Protein AF-0000000080333272 (afdb_homodimer)

Structure (mmCIF, N/CA/C/O backbone):
data_AF-0000000080333272-model_v1
#
loop_
_entity.id
_entity.type
_entity.pdbx_description
1 polymer 'SDR family NAD(P)-dependent oxidoreductase'
#
loop_
_atom_site.group_PDB
_atom_site.id
_atom_site.type_symbol
_atom_site.label_atom_id
_atom_site.label_alt_id
_atom_site.label_comp_id
_atom_site.label_asym_id
_atom_site.label_entity_id
_atom_site.label_seq_id
_atom_site.pdbx_PDB_ins_code
_atom_site.Cartn_x
_atom_site.Cartn_y
_atom_site.Cartn_z
_atom_site.occupancy
_atom_site.B_iso_or_equiv
_atom_site.auth_seq_id
_atom_site.auth_comp_id
_atom_site.auth_asym_id
_atom_site.auth_atom_id
_atom_site.pdbx_PDB_model_num
ATOM 1 N N . MET A 1 1 ? -8.844 29.688 26.766 1 36.62 1 MET A N 1
ATOM 2 C CA . MET A 1 1 ? -7.734 30.438 26.188 1 36.62 1 MET A CA 1
ATOM 3 C C . MET A 1 1 ? -6.508 29.547 26 1 36.62 1 MET A C 1
ATOM 5 O O . MET A 1 1 ? -6.051 28.906 26.953 1 36.62 1 MET A O 1
ATOM 9 N N . GLY A 1 2 ? -6.379 28.781 24.859 1 47.22 2 GLY A N 1
ATOM 10 C CA . GLY A 1 2 ? -5.324 27.781 24.734 1 47.22 2 GLY A CA 1
ATOM 11 C C . GLY A 1 2 ? -4.012 28.219 25.344 1 47.22 2 GLY A C 1
ATOM 12 O O . GLY A 1 2 ? -3.748 29.422 25.484 1 47.22 2 GLY A O 1
ATOM 13 N N . ASN A 1 3 ? -3.523 27.562 26.266 1 51.12 3 ASN A N 1
ATOM 14 C CA . ASN A 1 3 ? -2.32 27.953 26.984 1 51.12 3 ASN A CA 1
ATOM 15 C C . ASN A 1 3 ? -1.179 28.297 26.031 1 51.12 3 ASN A C 1
ATOM 17 O O . ASN A 1 3 ? -0.733 27.453 25.266 1 51.12 3 ASN A O 1
ATOM 21 N N . GLY A 1 4 ? -1.154 29.688 25.391 1 58.94 4 GLY A N 1
ATOM 22 C CA . GLY A 1 4 ? -0.25 30.406 24.516 1 58.94 4 GLY A CA 1
ATOM 23 C C . GLY A 1 4 ? 1.192 29.953 24.641 1 58.94 4 GLY A C 1
ATOM 24 O O . GLY A 1 4 ? 2.043 30.344 23.828 1 58.94 4 GLY A O 1
ATOM 25 N N . ASN A 1 5 ? 1.488 29.047 25.594 1 72.44 5 ASN A N 1
ATOM 26 C CA . ASN A 1 5 ? 2.92 28.844 25.781 1 72.44 5 ASN A CA 1
ATOM 27 C C . ASN A 1 5 ? 3.328 27.406 25.453 1 72.44 5 ASN A C 1
ATOM 29 O O . ASN A 1 5 ? 4.418 26.969 25.828 1 72.44 5 ASN A O 1
ATOM 33 N N . GLY A 1 6 ? 2.457 26.688 24.719 1 89.44 6 GLY A N 1
ATOM 34 C CA . GLY A 1 6 ? 2.783 25.297 24.438 1 89.44 6 GLY A CA 1
ATOM 35 C C . GLY A 1 6 ? 3.516 25.094 23.125 1 89.44 6 GLY A C 1
ATOM 36 O O . GLY A 1 6 ? 3.879 26.078 22.469 1 89.44 6 GLY A O 1
ATOM 37 N N . PRO A 1 7 ? 3.863 23.891 22.828 1 93.25 7 PRO A N 1
ATOM 38 C CA . PRO A 1 7 ? 4.668 23.578 21.641 1 93.25 7 PRO A CA 1
ATOM 39 C C . PRO A 1 7 ? 4.012 24.047 20.344 1 93.25 7 PRO A C 1
ATOM 41 O O . PRO A 1 7 ? 4.695 24.219 19.328 1 93.25 7 PRO A O 1
ATOM 44 N N . LEU A 1 8 ? 2.738 24.344 20.375 1 97 8 LEU A N 1
ATOM 45 C CA . LEU A 1 8 ? 2.018 24.703 19.156 1 97 8 LEU A CA 1
ATOM 46 C C . LEU A 1 8 ? 1.836 26.203 19.062 1 97 8 LEU A C 1
ATOM 48 O O . LEU A 1 8 ? 1.394 26.719 18.031 1 97 8 LEU A O 1
ATOM 52 N N . SER A 1 9 ? 2.164 26.906 20.156 1 95.62 9 SER A N 1
ATOM 53 C CA . SER A 1 9 ? 2 28.359 20.141 1 95.62 9 SER A CA 1
ATOM 54 C C . SER A 1 9 ? 2.814 28.984 19.016 1 95.62 9 SER A C 1
ATOM 56 O O . SER A 1 9 ? 4.031 28.797 18.938 1 95.62 9 SER A O 1
ATOM 58 N N . GLY A 1 10 ? 2.129 29.609 18.094 1 96.19 10 GLY A N 1
ATOM 59 C CA . GLY A 1 10 ? 2.785 30.312 17.016 1 96.19 10 GLY A CA 1
ATOM 60 C C . GLY A 1 10 ? 3.156 29.406 15.852 1 96.19 10 GLY A C 1
ATOM 61 O O . GLY A 1 10 ? 3.662 29.875 14.828 1 96.19 10 GLY A O 1
ATOM 62 N N . ALA A 1 11 ? 2.941 28.109 16 1 97.75 11 ALA A N 1
ATOM 63 C CA . ALA A 1 11 ? 3.215 27.188 14.898 1 97.75 11 ALA A CA 1
ATOM 64 C C . ALA A 1 11 ? 2.283 27.453 13.719 1 97.75 11 ALA A C 1
ATOM 66 O O . ALA A 1 11 ? 1.117 27.812 13.914 1 97.75 11 ALA A O 1
ATOM 67 N N . VAL A 1 12 ? 2.785 27.281 12.5 1 98.62 12 VAL A N 1
ATOM 68 C CA . VAL A 1 12 ? 1.981 27.422 11.289 1 98.62 12 VAL A CA 1
ATOM 69 C C . VAL A 1 12 ? 1.683 26.031 10.711 1 98.62 12 VAL A C 1
ATOM 71 O O . VAL A 1 12 ? 2.582 25.359 10.211 1 98.62 12 VAL A O 1
ATOM 74 N N . ILE A 1 13 ? 0.398 25.625 10.75 1 98.81 13 ILE A N 1
ATOM 75 C CA . ILE A 1 13 ? 0.028 24.25 10.438 1 98.81 13 ILE A CA 1
ATOM 76 C C . ILE A 1 13 ? -1.022 24.234 9.328 1 98.81 13 ILE A C 1
ATOM 78 O O . ILE A 1 13 ? -2.062 24.891 9.445 1 98.81 13 ILE A O 1
ATOM 82 N N . ALA A 1 14 ? -0.708 23.562 8.242 1 98.88 14 ALA A N 1
ATOM 83 C CA . ALA A 1 14 ? -1.674 23.297 7.176 1 98.88 14 ALA A CA 1
ATOM 84 C C . ALA A 1 14 ? -2.527 22.062 7.5 1 98.88 14 ALA A C 1
ATOM 86 O O . ALA A 1 14 ? -2.039 21.094 8.086 1 98.88 14 ALA A O 1
ATOM 87 N N . VAL A 1 15 ? -3.812 22.078 7.125 1 98.88 15 VAL A N 1
ATOM 88 C CA . VAL A 1 15 ? -4.727 20.953 7.32 1 98.88 15 VAL A CA 1
ATOM 89 C C . VAL A 1 15 ? -5.434 20.625 6.008 1 98.88 15 VAL A C 1
ATOM 91 O O . VAL A 1 15 ? -6.254 21.422 5.523 1 98.88 15 VAL A O 1
ATOM 94 N N . ALA A 1 16 ? -5.082 19.547 5.406 1 98.56 16 ALA A N 1
ATOM 95 C CA . ALA A 1 16 ? -5.793 19.047 4.234 1 98.56 16 ALA A CA 1
ATOM 96 C C . ALA A 1 16 ? -7.023 18.234 4.648 1 98.56 16 ALA A C 1
ATOM 98 O O . ALA A 1 16 ? -6.934 17.344 5.488 1 98.56 16 ALA A O 1
ATOM 99 N N . GLY A 1 17 ? -8.164 18.469 3.99 1 97.12 17 GLY A N 1
ATOM 100 C CA . GLY A 1 17 ? -9.422 17.875 4.422 1 97.12 17 GLY A CA 1
ATOM 101 C C . GLY A 1 17 ? -10.055 18.609 5.59 1 97.12 17 GLY A C 1
ATOM 102 O O . GLY A 1 17 ? -10.641 17.984 6.48 1 97.12 17 GLY A O 1
ATOM 103 N N . ALA A 1 18 ? -9.969 19.875 5.633 1 97.75 18 ALA A N 1
ATOM 104 C CA . ALA A 1 18 ? -10.312 20.703 6.793 1 97.75 18 ALA A CA 1
ATOM 105 C C . ALA A 1 18 ? -11.828 20.859 6.922 1 97.75 18 ALA A C 1
ATOM 107 O O . ALA A 1 18 ? -12.328 21.234 7.984 1 97.75 18 ALA A O 1
ATOM 108 N N . GLY A 1 19 ? -12.539 20.594 5.887 1 95.31 19 GLY A N 1
ATOM 109 C CA . GLY A 1 19 ? -13.969 20.859 5.891 1 95.31 19 GLY A CA 1
ATOM 110 C C . GLY A 1 19 ? -14.789 19.719 6.461 1 95.31 19 GLY A C 1
ATOM 111 O O . GLY A 1 19 ? -15.977 19.875 6.742 1 95.31 19 GLY A O 1
ATOM 112 N N . GLY A 1 20 ? -14.195 18.516 6.578 1 92.44 20 GLY A N 1
ATOM 113 C CA . GLY A 1 20 ? -14.898 17.375 7.145 1 92.44 20 GLY A CA 1
ATOM 114 C C . GLY A 1 20 ? -15.008 17.438 8.656 1 92.44 20 GLY A C 1
ATOM 115 O O . GLY A 1 20 ? -14.461 18.344 9.289 1 92.44 20 GLY A O 1
ATOM 116 N N . PRO A 1 21 ? -15.727 16.484 9.219 1 91.12 21 PRO A N 1
ATOM 117 C CA . PRO A 1 21 ? -15.914 16.469 10.672 1 91.12 21 PRO A CA 1
ATOM 118 C C . PRO A 1 21 ? -14.586 16.422 11.43 1 91.12 21 PRO A C 1
ATOM 120 O O . PRO A 1 21 ? -14.406 17.141 12.414 1 91.12 21 PRO A O 1
ATOM 123 N N . ALA A 1 22 ? -13.695 15.562 11 1 94.75 22 ALA A N 1
ATOM 124 C CA . ALA A 1 22 ? -12.383 15.5 11.633 1 94.75 22 ALA A CA 1
ATOM 125 C C . ALA A 1 22 ? -11.602 16.797 11.414 1 94.75 22 ALA A C 1
ATOM 127 O O . ALA A 1 22 ? -10.859 17.234 12.297 1 94.75 22 ALA A O 1
ATOM 128 N N . GLY A 1 23 ? -11.797 17.344 10.25 1 97.19 23 GLY A N 1
ATOM 129 C CA . GLY A 1 23 ? -11.148 18.594 9.93 1 97.19 23 GLY A CA 1
ATOM 130 C C . GLY A 1 23 ? -11.578 19.734 10.828 1 97.19 23 GLY A C 1
ATOM 131 O O . GLY A 1 23 ? -10.742 20.469 11.359 1 97.19 23 GLY A O 1
ATOM 132 N N . ARG A 1 24 ? -12.859 19.844 11.023 1 95.75 24 ARG A N 1
ATOM 133 C CA . ARG A 1 24 ? -13.406 20.891 11.875 1 95.75 24 ARG A CA 1
ATOM 134 C C . ARG A 1 24 ? -12.859 20.781 13.297 1 95.75 24 ARG A C 1
ATOM 136 O O . ARG A 1 24 ? -12.422 21.781 13.875 1 95.75 24 ARG A O 1
ATOM 143 N N . ALA A 1 25 ? -12.891 19.578 13.844 1 96.62 25 ALA A N 1
ATOM 144 C CA . ALA A 1 25 ? -12.375 19.344 15.195 1 96.62 25 ALA A CA 1
ATOM 145 C C . ALA A 1 25 ? -10.891 19.672 15.281 1 96.62 25 ALA A C 1
ATOM 147 O O . ALA A 1 25 ? -10.43 20.219 16.281 1 96.62 25 ALA A O 1
ATOM 148 N N . THR A 1 26 ? -10.164 19.375 14.234 1 98.12 26 THR A N 1
ATOM 149 C CA . THR A 1 26 ? -8.719 19.594 14.203 1 98.12 26 THR A CA 1
ATOM 150 C C . THR A 1 26 ? -8.414 21.094 14.141 1 98.12 26 THR A C 1
ATOM 152 O O . THR A 1 26 ? -7.562 21.594 14.875 1 98.12 26 THR A O 1
ATOM 155 N N . LEU A 1 27 ? -9.117 21.828 13.266 1 98.31 27 LEU A N 1
ATOM 156 C CA . LEU A 1 27 ? -8.93 23.281 13.195 1 98.31 27 LEU A CA 1
ATOM 157 C C . LEU A 1 27 ? -9.141 23.922 14.562 1 98.31 27 LEU A C 1
ATOM 159 O O . LEU A 1 27 ? -8.32 24.734 15 1 98.31 27 LEU A O 1
ATOM 163 N N . GLU A 1 28 ? -10.227 23.547 15.203 1 97.06 28 GLU A N 1
ATOM 164 C CA . GLU A 1 28 ? -10.562 24.125 16.5 1 97.06 28 GLU A CA 1
ATOM 165 C C . GLU A 1 28 ? -9.492 23.828 17.547 1 97.06 28 GLU A C 1
ATOM 167 O O . GLU A 1 28 ? -9.062 24.719 18.281 1 97.06 28 GLU A O 1
ATOM 172 N N . ARG A 1 29 ? -9.031 22.578 17.562 1 97.06 29 ARG A N 1
ATOM 173 C CA . ARG A 1 29 ? -8.078 22.156 18.578 1 97.06 29 ARG A CA 1
ATOM 174 C C . ARG A 1 29 ? -6.727 22.828 18.391 1 97.06 29 ARG A C 1
ATOM 176 O O . ARG A 1 29 ? -6.082 23.234 19.359 1 97.06 29 ARG A O 1
ATOM 183 N N . LEU A 1 30 ? -6.27 22.953 17.156 1 97.88 30 LEU A N 1
ATOM 184 C CA . LEU A 1 30 ? -4.992 23.594 16.859 1 97.88 30 LEU A CA 1
ATOM 185 C C . LEU A 1 30 ? -5.059 25.094 17.125 1 97.88 30 LEU A C 1
ATOM 187 O O . LEU A 1 30 ? -4.109 25.672 17.656 1 97.88 30 LEU A O 1
ATOM 191 N N . ALA A 1 31 ? -6.188 25.703 16.812 1 97.06 31 ALA A N 1
ATOM 192 C CA . ALA A 1 31 ? -6.395 27.109 17.109 1 97.06 31 ALA A CA 1
ATOM 193 C C . ALA A 1 31 ? -6.359 27.359 18.609 1 97.06 31 ALA A C 1
ATOM 195 O O . ALA A 1 31 ? -5.727 28.312 19.078 1 97.06 31 ALA A O 1
ATOM 196 N N . ASP A 1 32 ? -7.008 26.5 19.281 1 95.5 32 ASP A N 1
ATOM 197 C CA . ASP A 1 32 ? -7.043 26.578 20.734 1 95.5 32 ASP A CA 1
ATOM 198 C C . ASP A 1 32 ? -5.637 26.531 21.328 1 95.5 32 ASP A C 1
ATOM 200 O O . ASP A 1 32 ? -5.363 27.141 22.359 1 95.5 32 ASP A O 1
ATOM 204 N N . ALA A 1 33 ? -4.777 25.812 20.672 1 96.06 33 ALA A N 1
ATOM 205 C CA . ALA A 1 33 ? -3.406 25.641 21.156 1 96.06 33 ALA A CA 1
ATOM 206 C C . ALA A 1 33 ? -2.525 26.812 20.734 1 96.06 33 ALA A C 1
ATOM 208 O O . ALA A 1 33 ? -1.338 26.859 21.062 1 96.06 33 ALA A O 1
ATOM 209 N N . GLY A 1 34 ? -3.059 27.734 19.969 1 95.81 34 GLY A N 1
ATOM 210 C CA . GLY A 1 34 ? -2.344 28.953 19.641 1 95.81 34 GLY A CA 1
ATOM 211 C C . GLY A 1 34 ? -1.651 28.906 18.297 1 95.81 34 GLY A C 1
ATOM 212 O O . GLY A 1 34 ? -0.838 29.766 17.969 1 95.81 34 GLY A O 1
ATOM 213 N N . ALA A 1 35 ? -1.941 27.922 17.516 1 97.62 35 ALA A N 1
ATOM 214 C CA . ALA A 1 35 ? -1.332 27.781 16.203 1 97.62 35 ALA A CA 1
ATOM 215 C C . ALA A 1 35 ? -2.016 28.688 15.18 1 97.62 35 ALA A C 1
ATOM 217 O O . ALA A 1 35 ? -3.17 29.078 15.359 1 97.62 35 ALA A O 1
ATOM 218 N N . VAL A 1 36 ? -1.25 29.078 14.188 1 98.06 36 VAL A N 1
ATOM 219 C CA . VAL A 1 36 ? -1.811 29.578 12.938 1 98.06 36 VAL A CA 1
ATOM 220 C C . VAL A 1 36 ? -2.203 28.422 12.039 1 98.06 36 VAL A C 1
ATOM 222 O O . VAL A 1 36 ? -1.367 27.578 11.703 1 98.06 36 VAL A O 1
ATOM 225 N N . VAL A 1 37 ? -3.488 28.359 11.625 1 98.69 37 VAL A N 1
ATOM 226 C CA . VAL A 1 37 ? -3.977 27.172 10.938 1 98.69 37 VAL A CA 1
ATOM 227 C C . VAL A 1 37 ? -4.477 27.562 9.547 1 98.69 37 VAL A C 1
ATOM 229 O O . VAL A 1 37 ? -5.277 28.484 9.398 1 98.69 37 V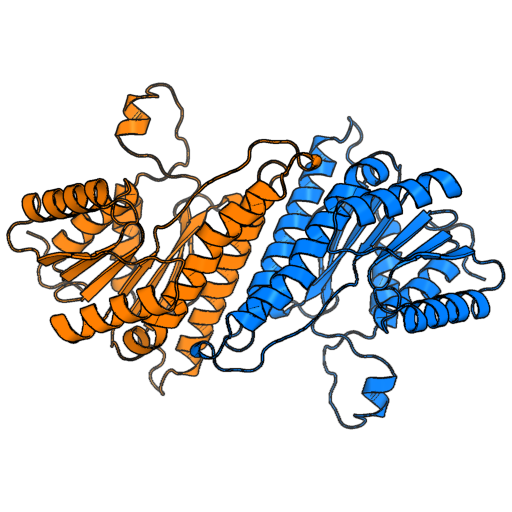AL A O 1
ATOM 232 N N . VAL A 1 38 ? -3.969 26.906 8.508 1 98.75 38 VAL A N 1
ATOM 233 C CA . VAL A 1 38 ? -4.41 27.109 7.133 1 98.75 38 VAL A CA 1
ATOM 234 C C . VAL A 1 38 ? -5.047 25.812 6.598 1 98.75 38 VAL A C 1
ATOM 236 O O . VAL A 1 38 ? -4.344 24.859 6.262 1 98.75 38 VAL A O 1
ATOM 239 N N . GLY A 1 39 ? -6.379 25.812 6.465 1 98.62 39 GLY A N 1
ATOM 240 C CA . GLY A 1 39 ? -7.109 24.641 6.023 1 98.62 39 GLY A CA 1
ATOM 241 C C . GLY A 1 39 ? -7.402 24.641 4.535 1 98.62 39 GLY A C 1
ATOM 242 O O . GLY A 1 39 ? -7.605 25.703 3.939 1 98.62 39 GLY A O 1
ATOM 243 N N . SER A 1 40 ? -7.441 23.453 3.959 1 98.31 40 SER A N 1
ATOM 244 C CA . SER A 1 40 ? -7.891 23.281 2.582 1 98.31 40 SER A CA 1
ATOM 245 C C . SER A 1 40 ? -8.906 22.141 2.473 1 98.31 40 SER A C 1
ATOM 247 O O . SER A 1 40 ? -8.828 21.156 3.211 1 98.31 40 SER A O 1
ATOM 249 N N . ASP A 1 41 ? -9.844 22.297 1.562 1 96.56 41 ASP A N 1
ATOM 250 C CA . ASP A 1 41 ? -10.859 21.297 1.243 1 96.56 41 ASP A CA 1
ATOM 251 C C . ASP A 1 41 ? -11.406 21.5 -0.169 1 96.56 41 ASP A C 1
ATOM 253 O O . ASP A 1 41 ? -11.43 22.625 -0.674 1 96.56 41 ASP A O 1
ATOM 257 N N . ASN A 1 42 ? -11.836 20.422 -0.715 1 93.69 42 ASN A N 1
ATOM 258 C CA . ASN A 1 42 ? -12.375 20.516 -2.068 1 93.69 42 ASN A CA 1
ATOM 259 C C . ASN A 1 42 ? -13.789 21.109 -2.074 1 93.69 42 ASN A C 1
ATOM 261 O O . ASN A 1 42 ? -14.289 21.516 -3.121 1 93.69 42 ASN A O 1
ATOM 265 N N . ASN A 1 43 ? -14.461 21.156 -0.96 1 94.69 43 ASN A N 1
ATOM 266 C CA . ASN A 1 43 ? -15.758 21.797 -0.793 1 94.69 43 ASN A CA 1
ATOM 267 C C . ASN A 1 43 ? -15.625 23.156 -0.121 1 94.69 43 ASN A C 1
ATOM 269 O O . ASN A 1 43 ? -15.477 23.25 1.1 1 94.69 43 ASN A O 1
ATOM 273 N N . PRO A 1 44 ? -15.766 24.156 -0.93 1 95.38 44 PRO A N 1
ATOM 274 C CA . PRO A 1 44 ? -15.508 25.5 -0.379 1 95.38 44 PRO A CA 1
ATOM 275 C C . PRO A 1 44 ? -16.5 25.891 0.712 1 95.38 44 PRO A C 1
ATOM 277 O O . PRO A 1 44 ? -16.141 26.594 1.656 1 95.38 44 PRO A O 1
ATOM 280 N N . GLU A 1 45 ? -17.719 25.469 0.585 1 96.69 45 GLU A N 1
ATOM 281 C CA . GLU A 1 45 ? -18.719 25.797 1.586 1 96.69 45 GLU A CA 1
ATOM 282 C C . GLU A 1 45 ? -18.406 25.141 2.926 1 96.69 45 GLU A C 1
ATOM 284 O O . GLU A 1 45 ? -18.469 25.797 3.973 1 96.69 45 GLU A O 1
ATOM 289 N N . ARG A 1 46 ? -18.062 23.891 2.92 1 95.75 46 ARG A N 1
ATOM 290 C CA . ARG A 1 46 ? -17.703 23.172 4.141 1 95.75 46 ARG A CA 1
ATOM 291 C C . ARG A 1 46 ? -16.438 23.75 4.77 1 95.75 46 ARG A C 1
ATOM 293 O O . ARG A 1 46 ? -16.344 23.828 5.996 1 95.75 46 ARG A O 1
ATOM 300 N N . LEU A 1 47 ? -15.539 24.141 3.916 1 97.44 47 LEU A N 1
ATOM 301 C CA . LEU A 1 47 ? -14.305 24.75 4.41 1 97.44 47 LEU A CA 1
ATOM 302 C C . LEU A 1 47 ? -14.586 26.062 5.125 1 97.44 47 LEU A C 1
ATOM 304 O O . LEU A 1 47 ? -14.094 26.281 6.234 1 97.44 47 LEU A O 1
ATOM 308 N N . ALA A 1 48 ? -15.383 26.891 4.527 1 97.5 48 ALA A N 1
ATOM 309 C CA . ALA A 1 48 ? -15.719 28.188 5.117 1 97.5 48 ALA A CA 1
ATOM 310 C C . ALA A 1 48 ? -16.406 28 6.469 1 97.5 48 ALA A C 1
ATOM 312 O O . ALA A 1 48 ? -16.094 28.719 7.43 1 97.5 48 ALA A O 1
ATOM 313 N N . GLU A 1 49 ? -17.297 27.062 6.484 1 96.81 49 GLU A N 1
ATOM 314 C CA . GLU A 1 49 ? -18 26.781 7.727 1 96.81 49 GLU A CA 1
ATOM 315 C C . GLU A 1 49 ? -17.047 26.328 8.82 1 96.81 49 GLU A C 1
ATOM 317 O O . GLU A 1 49 ? -17.156 26.766 9.969 1 96.81 49 GLU A O 1
ATOM 322 N N . ALA A 1 50 ? -16.141 25.438 8.484 1 96.88 50 ALA A N 1
ATOM 323 C CA . ALA A 1 50 ? -15.164 24.938 9.445 1 96.88 50 ALA A CA 1
ATOM 324 C C . ALA A 1 50 ? -14.266 26.047 9.969 1 96.88 50 ALA A C 1
ATOM 326 O O . ALA A 1 50 ? -14.016 26.141 11.172 1 96.88 50 ALA A O 1
ATOM 327 N N . VAL A 1 51 ? -13.797 26.906 9.117 1 97.69 51 VAL A N 1
ATOM 328 C CA . VAL A 1 51 ? -12.93 28.016 9.461 1 97.69 51 VAL A CA 1
ATOM 329 C C . VAL A 1 51 ? -13.664 28.984 10.383 1 97.69 51 VAL A C 1
ATOM 331 O O . VAL A 1 51 ? -13.141 29.391 11.422 1 97.69 51 VAL A O 1
ATOM 334 N N . ASP A 1 52 ? -14.859 29.297 10.039 1 96.75 52 ASP A N 1
ATOM 335 C CA . ASP A 1 52 ? -15.664 30.219 10.828 1 96.75 52 ASP A CA 1
ATOM 336 C C . ASP A 1 52 ? -15.922 29.672 12.234 1 96.75 52 ASP A C 1
ATOM 338 O O . ASP A 1 52 ? -15.828 30.406 13.219 1 96.75 52 ASP A O 1
ATOM 342 N N . ALA A 1 53 ? -16.25 28.422 12.242 1 95.5 53 ALA A N 1
ATOM 343 C CA . ALA A 1 53 ? -16.5 27.781 13.531 1 95.5 53 ALA A CA 1
ATOM 344 C C . ALA A 1 53 ? -15.273 27.844 14.43 1 95.5 53 ALA A C 1
ATOM 346 O O . ALA A 1 53 ? -15.383 28.125 15.625 1 95.5 53 ALA A O 1
ATOM 347 N N . ALA A 1 54 ? -14.141 27.578 13.898 1 96.25 54 ALA A N 1
ATOM 348 C CA . ALA A 1 54 ? -12.898 27.609 14.672 1 96.25 54 ALA A CA 1
ATOM 349 C C . ALA A 1 54 ? -12.586 29.016 15.164 1 96.25 54 ALA A C 1
ATOM 351 O O . ALA A 1 54 ? -12.18 29.203 16.312 1 96.25 54 ALA A O 1
ATOM 352 N N . ARG A 1 55 ? -12.789 30 14.336 1 95.38 55 ARG A N 1
ATOM 353 C CA . ARG A 1 55 ? -12.555 31.391 14.711 1 95.38 55 ARG A CA 1
ATOM 354 C C . ARG A 1 55 ? -13.508 31.844 15.812 1 95.38 55 ARG A C 1
ATOM 356 O O . ARG A 1 55 ? -13.109 32.562 16.719 1 95.38 55 ARG A O 1
ATOM 363 N N . TYR A 1 56 ? -14.695 31.406 15.656 1 93.44 56 TYR A N 1
ATOM 364 C CA . TYR A 1 56 ? -15.703 31.781 16.641 1 93.44 56 TYR A CA 1
ATOM 365 C C . TYR A 1 56 ? -15.367 31.172 18.016 1 93.44 56 TYR A C 1
ATOM 367 O O . TYR A 1 56 ? -15.477 31.844 19.031 1 93.44 56 TYR A O 1
ATOM 375 N N . ALA A 1 57 ? -14.977 29.969 17.984 1 91.62 57 ALA A N 1
ATOM 376 C CA . ALA A 1 57 ? -14.672 29.25 19.219 1 91.62 57 ALA A CA 1
ATOM 377 C C . ALA A 1 57 ? -13.438 29.828 19.906 1 91.62 57 ALA A C 1
ATOM 379 O O . ALA A 1 57 ? -13.312 29.766 21.141 1 91.62 57 ALA A O 1
ATOM 380 N N . HIS A 1 58 ? -12.547 30.312 19.125 1 88.12 58 HIS A N 1
ATOM 381 C CA . HIS A 1 58 ? -11.289 30.828 19.672 1 88.12 58 HIS A CA 1
ATOM 382 C C . HIS A 1 58 ? -10.992 32.219 19.125 1 88.12 58 HIS A C 1
ATOM 384 O O . HIS A 1 58 ? -10.312 32.375 18.109 1 88.12 58 HIS A O 1
ATOM 390 N N . GLY A 1 59 ? -11.445 33.156 19.922 1 81.81 59 GLY A N 1
ATOM 391 C CA . GLY A 1 59 ? -11.227 34.562 19.547 1 81.81 59 GLY A CA 1
ATOM 392 C C . GLY A 1 59 ? -9.766 34.906 19.406 1 81.81 59 GLY A C 1
ATOM 393 O O . GLY A 1 59 ? -8.938 34.5 20.203 1 81.81 59 GLY A O 1
ATOM 394 N N . GLY A 1 60 ? -9.344 35.469 18.266 1 87.5 60 GLY A N 1
ATOM 395 C CA . GLY A 1 60 ? -7.973 35.906 18.062 1 87.5 60 GLY A CA 1
ATOM 396 C C . GLY A 1 60 ? -7.133 34.875 17.312 1 87.5 60 GLY A C 1
ATOM 397 O O . GLY A 1 60 ? -6.004 35.188 16.906 1 87.5 60 GLY A O 1
ATOM 398 N N . ALA A 1 61 ? -7.711 33.688 17.219 1 88.94 61 ALA A N 1
ATOM 399 C CA . ALA A 1 61 ? -6.98 32.656 16.5 1 88.94 61 ALA A CA 1
ATOM 400 C C . ALA A 1 61 ? -6.867 33 15.016 1 88.94 61 ALA A C 1
ATOM 402 O O . ALA A 1 61 ? -7.762 33.625 14.445 1 88.94 61 ALA A O 1
ATOM 403 N N . THR A 1 62 ? -5.75 32.75 14.453 1 96.19 62 THR A N 1
ATOM 404 C CA . THR A 1 62 ? -5.582 32.875 13.016 1 96.19 62 THR A CA 1
ATOM 405 C C . THR A 1 62 ? -5.879 31.562 12.305 1 96.19 62 THR A C 1
ATOM 407 O O . THR A 1 62 ? -5.062 30.641 12.328 1 96.19 62 THR A O 1
ATOM 410 N N . VAL A 1 63 ? -7.066 31.469 11.75 1 98 63 VAL A N 1
ATOM 411 C CA . VAL A 1 63 ? -7.512 30.328 10.969 1 98 63 VAL A CA 1
ATOM 412 C C . VAL A 1 63 ? -7.977 30.781 9.586 1 98 63 VAL A C 1
ATOM 414 O O . VAL A 1 63 ? -8.875 31.625 9.477 1 98 63 VAL A O 1
ATOM 417 N N . VAL A 1 64 ? -7.367 30.234 8.547 1 97.81 64 VAL A N 1
ATOM 418 C CA . VAL A 1 64 ? -7.664 30.656 7.18 1 97.81 64 VAL A CA 1
ATOM 419 C C . VAL A 1 64 ? -7.965 29.438 6.312 1 97.81 64 VAL A C 1
ATOM 421 O O . VAL A 1 64 ? -7.465 28.344 6.574 1 97.81 64 VAL A O 1
ATOM 424 N N . GLY A 1 65 ? -8.891 29.641 5.355 1 98 65 GLY A N 1
ATOM 425 C CA . GLY A 1 65 ? -9.156 28.625 4.344 1 98 65 GLY A CA 1
ATOM 426 C C . GLY A 1 65 ? -8.555 28.969 2.992 1 98 65 GLY A C 1
ATOM 427 O O . GLY A 1 65 ? -8.617 30.125 2.549 1 98 65 GLY A O 1
ATOM 428 N N . GLU A 1 66 ? -7.938 28.047 2.387 1 97.19 66 GLU A N 1
ATOM 429 C CA . GLU A 1 66 ? -7.379 28.219 1.049 1 97.19 66 GLU A CA 1
ATOM 430 C C . GLU A 1 66 ? -7.727 27.031 0.151 1 97.19 66 GLU A C 1
ATOM 432 O O . GLU A 1 66 ? -7.703 25.875 0.595 1 97.19 66 GLU A O 1
ATOM 437 N N . LYS A 1 67 ? -8.078 27.359 -1.048 1 93.94 67 LYS A N 1
ATOM 438 C CA . LYS A 1 67 ? -8.367 26.297 -2.01 1 93.94 67 LYS A CA 1
ATOM 439 C C . LYS A 1 67 ? -7.082 25.672 -2.543 1 93.94 67 LYS A C 1
ATOM 441 O O . LYS A 1 67 ? -6.133 26.375 -2.879 1 93.94 67 LYS A O 1
ATOM 446 N N . ALA A 1 68 ? -7.012 24.406 -2.553 1 96.38 68 ALA A N 1
ATOM 447 C CA . ALA A 1 68 ? -5.949 23.625 -3.188 1 96.38 68 ALA A CA 1
ATOM 448 C C . ALA A 1 68 ? -6.488 22.328 -3.762 1 96.38 68 ALA A C 1
ATOM 450 O O . ALA A 1 68 ? -7.172 21.562 -3.066 1 96.38 68 ALA A O 1
ATOM 451 N N . ASP A 1 69 ? -6.297 22.109 -5.008 1 97.5 69 ASP A N 1
ATOM 452 C CA . ASP A 1 69 ? -6.586 20.812 -5.59 1 97.5 69 ASP A CA 1
ATOM 453 C C . ASP A 1 69 ? -5.484 19.797 -5.262 1 97.5 69 ASP A C 1
ATOM 455 O O . ASP A 1 69 ? -4.418 19.812 -5.883 1 97.5 69 ASP A O 1
ATOM 459 N N . LEU A 1 70 ? -5.781 18.922 -4.391 1 97.56 70 LEU A N 1
ATOM 460 C CA . LEU A 1 70 ? -4.758 18.016 -3.881 1 97.56 70 LEU A CA 1
ATOM 461 C C . LEU A 1 70 ? -4.379 16.969 -4.934 1 97.56 70 LEU A C 1
ATOM 463 O O . LEU A 1 70 ? -3.381 16.266 -4.785 1 97.56 70 LEU A O 1
ATOM 467 N N . LEU A 1 71 ? -5.156 16.875 -6.012 1 96.38 71 LEU A N 1
ATOM 468 C CA . LEU A 1 71 ? -4.844 15.93 -7.074 1 96.38 71 LEU A CA 1
ATOM 469 C C . LEU A 1 71 ? -3.949 16.562 -8.133 1 96.38 71 LEU A C 1
ATOM 471 O O . LEU A 1 71 ? -3.545 15.914 -9.086 1 96.38 71 LEU A O 1
ATOM 475 N N . ASP A 1 72 ? -3.635 17.797 -7.922 1 96.94 72 ASP A N 1
ATOM 476 C CA . ASP A 1 72 ? -2.693 18.531 -8.75 1 96.94 72 ASP A CA 1
ATOM 477 C C . ASP A 1 72 ? -1.477 18.984 -7.945 1 96.94 72 ASP A C 1
ATOM 479 O O . ASP A 1 72 ? -1.573 19.875 -7.109 1 96.94 72 ASP A O 1
ATOM 483 N N . LEU A 1 73 ? -0.313 18.391 -8.25 1 96.56 73 LEU A N 1
ATOM 484 C CA . LEU A 1 73 ? 0.895 18.641 -7.473 1 96.56 73 LEU A CA 1
ATOM 485 C C . LEU A 1 73 ? 1.254 20.125 -7.469 1 96.56 73 LEU A C 1
ATOM 487 O O . LEU A 1 73 ? 1.653 20.656 -6.438 1 96.56 73 LEU A O 1
ATOM 491 N N . GLN A 1 74 ? 1.123 20.766 -8.586 1 97.38 74 GLN A N 1
ATOM 492 C CA . GLN A 1 74 ? 1.456 22.188 -8.648 1 97.38 74 GLN A CA 1
ATOM 493 C C . GLN A 1 74 ? 0.523 23.016 -7.77 1 97.38 74 GLN A C 1
ATOM 495 O O . GLN A 1 74 ? 0.96 23.953 -7.109 1 97.38 74 GLN A O 1
ATOM 500 N N . SER A 1 75 ? -0.734 22.672 -7.789 1 98.38 75 SER A N 1
ATOM 501 C CA . SER A 1 75 ? -1.687 23.359 -6.918 1 98.38 75 SER A CA 1
ATOM 502 C C . SER A 1 75 ? -1.285 23.219 -5.453 1 98.38 75 SER A C 1
ATOM 504 O O . SER A 1 75 ? -1.371 24.188 -4.691 1 98.38 75 SER A O 1
ATOM 506 N N . VAL A 1 76 ? -0.804 22.109 -5.027 1 98.38 76 VAL A N 1
ATOM 507 C CA . VAL A 1 76 ? -0.407 21.875 -3.645 1 98.38 76 VAL A CA 1
ATOM 508 C C . VAL A 1 76 ? 0.891 22.609 -3.344 1 98.38 76 VAL A C 1
ATOM 510 O O . VAL A 1 76 ? 1.05 23.188 -2.26 1 98.38 76 VAL A O 1
ATOM 513 N N . ARG A 1 77 ? 1.788 22.609 -4.32 1 98 77 ARG A N 1
ATOM 514 C CA . ARG A 1 77 ? 3.014 23.375 -4.16 1 98 77 ARG A CA 1
ATOM 515 C C . ARG A 1 77 ? 2.699 24.859 -3.967 1 98 77 ARG A C 1
ATOM 517 O O . ARG A 1 77 ? 3.316 25.531 -3.135 1 98 77 ARG A O 1
ATOM 524 N N . ASP A 1 78 ? 1.776 25.344 -4.742 1 98.31 78 ASP A N 1
ATOM 525 C CA . ASP A 1 78 ? 1.35 26.734 -4.605 1 98.31 78 ASP A CA 1
ATOM 526 C C . ASP A 1 78 ? 0.761 26.984 -3.221 1 98.31 78 ASP A C 1
ATOM 528 O O . ASP A 1 78 ? 0.985 28.047 -2.635 1 98.31 78 ASP A O 1
ATOM 532 N N . TRP A 1 79 ? -0.005 26.062 -2.725 1 98.5 79 TRP A N 1
ATOM 533 C CA . TRP A 1 79 ? -0.57 26.172 -1.383 1 98.5 79 TRP A CA 1
ATOM 534 C C . TRP A 1 79 ? 0.532 26.312 -0.338 1 98.5 79 TRP A C 1
ATOM 536 O O . TRP A 1 79 ? 0.496 27.219 0.495 1 98.5 79 TRP A O 1
ATOM 546 N N . ALA A 1 80 ? 1.557 25.469 -0.378 1 98.31 80 ALA A N 1
ATOM 547 C CA . ALA A 1 80 ? 2.693 25.516 0.538 1 98.31 80 ALA A CA 1
ATOM 548 C C . ALA A 1 80 ? 3.428 26.859 0.417 1 98.31 80 ALA A C 1
ATOM 550 O O . ALA A 1 80 ? 3.764 27.484 1.426 1 98.31 80 ALA A O 1
ATOM 551 N N . ALA A 1 81 ? 3.605 27.266 -0.807 1 98.06 81 ALA A N 1
ATOM 552 C CA . ALA A 1 81 ? 4.309 28.516 -1.067 1 98.06 81 ALA A CA 1
ATOM 553 C C . ALA A 1 81 ? 3.535 29.719 -0.51 1 98.06 81 ALA A C 1
ATOM 555 O O . ALA A 1 81 ? 4.125 30.641 0.046 1 98.06 81 ALA A O 1
ATOM 556 N N . HIS A 1 82 ? 2.271 29.703 -0.713 1 98.12 82 HIS A N 1
ATOM 557 C CA . HIS A 1 82 ? 1.428 30.766 -0.193 1 98.12 82 HIS A CA 1
ATOM 558 C C . HIS A 1 82 ? 1.522 30.859 1.326 1 98.12 82 HIS A C 1
ATOM 560 O O . HIS A 1 82 ? 1.626 31.953 1.883 1 98.12 82 HIS A O 1
ATOM 566 N N . ILE A 1 83 ? 1.496 29.719 2.006 1 98.44 83 ILE A N 1
ATOM 567 C CA . ILE A 1 83 ? 1.591 29.703 3.461 1 98.44 83 ILE A CA 1
ATOM 568 C C . ILE A 1 83 ? 2.93 30.281 3.902 1 98.44 83 ILE A C 1
ATOM 570 O O . ILE A 1 83 ? 2.98 31.109 4.816 1 98.44 83 ILE A O 1
ATOM 574 N N . GLU A 1 84 ? 3.955 29.906 3.244 1 97.31 84 GLU A N 1
ATOM 575 C CA . GLU A 1 84 ? 5.281 30.406 3.582 1 97.31 84 GLU A CA 1
ATOM 576 C C . GLU A 1 84 ? 5.371 31.922 3.355 1 97.31 84 GLU A C 1
ATOM 578 O O . GLU A 1 84 ? 5.965 32.625 4.16 1 97.31 84 GLU A O 1
ATOM 583 N N . ARG A 1 85 ? 4.875 32.312 2.277 1 97.31 85 ARG A N 1
ATOM 584 C CA . ARG A 1 85 ? 4.902 33.75 1.95 1 97.31 85 ARG A CA 1
ATOM 585 C C . ARG A 1 85 ? 4.125 34.562 2.979 1 97.31 85 ARG A C 1
ATOM 587 O O . ARG A 1 85 ? 4.598 35.594 3.445 1 97.31 85 ARG A O 1
ATOM 594 N N . ASP A 1 86 ? 3.002 34.125 3.369 1 97.75 86 ASP A N 1
ATOM 595 C CA . ASP A 1 86 ? 2.074 34.875 4.195 1 97.75 86 ASP A CA 1
ATOM 596 C C . ASP A 1 86 ? 2.465 34.812 5.672 1 97.75 86 ASP A C 1
ATOM 598 O O . ASP A 1 86 ? 2.266 35.75 6.422 1 97.75 86 ASP A O 1
ATOM 602 N N . PHE A 1 87 ? 3.025 33.625 6.082 1 97.81 87 PHE A N 1
ATOM 603 C CA . PHE A 1 87 ? 3.213 33.438 7.516 1 97.81 87 PHE A CA 1
ATOM 604 C C . PHE A 1 87 ? 4.68 33.188 7.84 1 97.81 87 PHE A C 1
ATOM 606 O O . PHE A 1 87 ? 5.055 33.062 9.008 1 97.81 87 PHE A O 1
ATOM 613 N N . GLY A 1 88 ? 5.531 33.031 6.812 1 97.25 88 GLY A N 1
ATOM 614 C CA . GLY A 1 88 ? 6.977 33 6.965 1 97.25 88 GLY A CA 1
ATOM 615 C C . GLY A 1 88 ? 7.539 31.609 7.207 1 97.25 88 GLY A C 1
ATOM 616 O O . GLY A 1 88 ? 8.75 31.406 7.156 1 97.25 88 GLY A O 1
ATOM 617 N N . ARG A 1 89 ? 6.66 30.672 7.508 1 96.88 89 ARG A N 1
ATOM 618 C CA . ARG A 1 89 ? 7.117 29.328 7.816 1 96.88 89 ARG A CA 1
ATOM 619 C C . ARG A 1 89 ? 5.984 28.312 7.676 1 96.88 89 ARG A C 1
ATOM 621 O O . ARG A 1 89 ? 4.82 28.688 7.547 1 96.88 89 ARG A O 1
ATOM 628 N N . VAL A 1 90 ? 6.332 27.047 7.605 1 98.44 90 VAL A N 1
ATOM 629 C CA . VAL A 1 90 ? 5.418 25.906 7.719 1 98.44 90 VAL A CA 1
ATOM 630 C C . VAL A 1 90 ? 5.949 24.922 8.742 1 98.44 90 VAL A C 1
ATOM 632 O O . VAL A 1 90 ? 7.047 24.375 8.586 1 98.44 90 VAL A O 1
ATOM 635 N N . ASP A 1 91 ? 5.113 24.688 9.758 1 98.56 91 ASP A N 1
ATOM 636 C CA . ASP A 1 91 ? 5.57 23.828 10.852 1 98.56 91 ASP A CA 1
ATOM 637 C C . ASP A 1 91 ? 4.824 22.5 10.867 1 98.56 91 ASP A C 1
ATOM 639 O O . ASP A 1 91 ? 5.164 21.594 11.633 1 98.56 91 ASP A O 1
ATOM 643 N N . GLY A 1 92 ? 3.842 22.391 9.969 1 98.81 92 GLY A N 1
ATOM 644 C CA . GLY A 1 92 ? 3.131 21.109 9.977 1 98.81 92 GLY A CA 1
ATOM 645 C C . GLY A 1 92 ? 2.135 20.984 8.836 1 98.81 92 GLY A C 1
ATOM 646 O O . GLY A 1 92 ? 1.693 21.984 8.273 1 98.81 92 GLY A O 1
ATOM 647 N N . LEU A 1 93 ? 1.841 19.812 8.445 1 98.88 93 LEU A N 1
ATOM 648 C CA . LEU A 1 93 ? 0.72 19.422 7.594 1 98.88 93 LEU A CA 1
ATOM 649 C C . LEU A 1 93 ? -0.01 18.219 8.18 1 98.88 93 LEU A C 1
ATOM 651 O O . LEU A 1 93 ? 0.598 17.172 8.406 1 98.88 93 LEU A O 1
ATOM 655 N N . VAL A 1 94 ? -1.249 18.406 8.508 1 98.88 94 VAL A N 1
ATOM 656 C CA . VAL A 1 94 ? -2.135 17.328 8.914 1 98.88 94 VAL A CA 1
ATOM 657 C C . VAL A 1 94 ? -2.977 16.875 7.715 1 98.88 94 VAL A C 1
ATOM 659 O O . VAL A 1 94 ? -3.791 17.641 7.199 1 98.88 94 VAL A O 1
ATOM 662 N N . HIS A 1 95 ? -2.789 15.703 7.266 1 98.75 95 HIS A N 1
ATOM 663 C CA . HIS A 1 95 ? -3.504 15.148 6.121 1 98.75 95 HIS A CA 1
ATOM 664 C C . HIS A 1 95 ? -4.711 14.328 6.562 1 98.75 95 HIS A C 1
ATOM 666 O O . HIS A 1 95 ? -4.566 13.188 6.996 1 98.75 95 HIS A O 1
ATOM 672 N N . LEU A 1 96 ? -5.898 14.883 6.375 1 97.5 96 LEU A N 1
ATOM 673 C CA . LEU A 1 96 ? -7.121 14.273 6.879 1 97.5 96 LEU A CA 1
ATOM 674 C C . LEU A 1 96 ? -7.992 13.766 5.734 1 97.5 96 LEU A C 1
ATOM 676 O O . LEU A 1 96 ? -9.062 13.203 5.965 1 97.5 96 LEU A O 1
ATOM 680 N N . VAL A 1 97 ? -7.516 14.008 4.496 1 93.94 97 VAL A N 1
ATOM 681 C CA . VAL A 1 97 ? -8.297 13.555 3.354 1 93.94 97 VAL A CA 1
ATOM 682 C C . VAL A 1 97 ? -8.484 12.039 3.422 1 93.94 97 VAL A C 1
ATOM 684 O O . VAL A 1 97 ? -7.539 11.305 3.711 1 93.94 97 VAL A O 1
ATOM 687 N N . GLY A 1 98 ? -9.633 11.641 3.291 1 87.31 98 GLY A N 1
ATOM 688 C CA . GLY A 1 98 ? 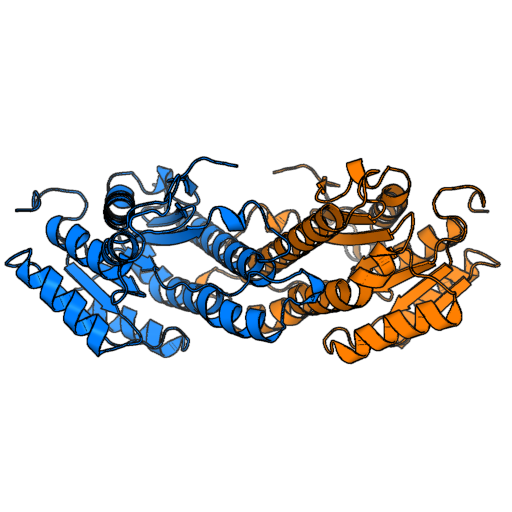-9.922 10.219 3.342 1 87.31 98 GLY A CA 1
ATOM 689 C C . GLY A 1 98 ? -11.055 9.805 2.42 1 87.31 98 GLY A C 1
ATOM 690 O O . GLY A 1 98 ? -11.414 10.547 1.5 1 87.31 98 GLY A O 1
ATOM 691 N N . GLY A 1 99 ? -11.523 8.664 2.578 1 83.12 99 GLY A N 1
ATOM 692 C CA . GLY A 1 99 ? -12.602 8.039 1.823 1 83.12 99 GLY A CA 1
ATOM 693 C C . GLY A 1 99 ? -12.625 6.527 1.965 1 83.12 99 GLY A C 1
ATOM 694 O O . GLY A 1 99 ? -11.625 5.918 2.348 1 83.12 99 GLY A O 1
ATOM 695 N N . TRP A 1 100 ? -13.812 6.059 1.778 1 81.56 100 TRP A N 1
ATOM 696 C CA . TRP A 1 100 ? -13.961 4.613 1.883 1 81.56 100 TRP A CA 1
ATOM 697 C C . TRP A 1 100 ? -14.867 4.074 0.776 1 81.56 100 TRP A C 1
ATOM 699 O O . TRP A 1 100 ? -15.875 4.695 0.433 1 81.56 100 TRP A O 1
ATOM 709 N N . ARG A 1 101 ? -14.453 3.121 0.141 1 79.31 101 ARG A N 1
ATOM 710 C CA . ARG A 1 101 ? -15.242 2.266 -0.738 1 79.31 101 ARG A CA 1
ATOM 711 C C . ARG A 1 101 ? -15.016 0.792 -0.415 1 79.31 101 ARG A C 1
ATOM 713 O O . ARG A 1 101 ? -13.898 0.38 -0.112 1 79.31 101 ARG A O 1
ATOM 720 N N . GLY A 1 102 ? -16.031 0.028 -0.353 1 82.81 102 GLY A N 1
ATOM 721 C CA . GLY A 1 102 ? -15.898 -1.399 -0.107 1 82.81 102 GLY A CA 1
ATOM 722 C C . GLY A 1 102 ? -17.188 -2.051 0.355 1 82.81 102 GLY A C 1
ATOM 723 O O . GLY A 1 102 ? -18.281 -1.61 -0.013 1 82.81 102 GLY A O 1
ATOM 724 N N . GLY A 1 103 ? -17.031 -3.244 0.991 1 79.75 103 GLY A N 1
ATOM 725 C CA . GLY A 1 103 ? -18.172 -3.955 1.551 1 79.75 103 GLY A CA 1
ATOM 726 C C . GLY A 1 103 ? -18.703 -5.043 0.638 1 79.75 103 GLY A C 1
ATOM 727 O O . GLY A 1 103 ? -19.875 -5.422 0.733 1 79.75 103 GLY A O 1
ATOM 728 N N . THR A 1 104 ? -17.891 -5.41 -0.318 1 83.06 104 THR A N 1
ATOM 729 C CA . THR A 1 104 ? -18.281 -6.48 -1.226 1 83.06 104 THR A CA 1
ATOM 730 C C . THR A 1 104 ? -17.344 -7.672 -1.094 1 83.06 104 THR A C 1
ATOM 732 O O . THR A 1 104 ? -16.328 -7.602 -0.385 1 83.06 104 THR A O 1
ATOM 735 N N . ALA A 1 105 ? -17.766 -8.766 -1.723 1 83.5 105 ALA A N 1
ATOM 736 C CA . ALA A 1 105 ? -16.875 -9.914 -1.819 1 83.5 105 ALA A CA 1
ATOM 737 C C . ALA A 1 105 ? -15.594 -9.539 -2.561 1 83.5 105 ALA A C 1
ATOM 739 O O . ALA A 1 105 ? -15.555 -8.547 -3.287 1 83.5 105 ALA A O 1
ATOM 740 N N . PHE A 1 106 ? -14.523 -10.289 -2.318 1 90.06 106 PHE A N 1
ATOM 741 C CA . PHE A 1 106 ? -13.227 -9.992 -2.918 1 90.06 106 PHE A CA 1
ATOM 742 C C . PHE A 1 106 ? -13.352 -9.867 -4.434 1 90.06 106 PHE A C 1
ATOM 744 O O . PHE A 1 106 ? -12.852 -8.906 -5.02 1 90.06 106 PHE A O 1
ATOM 751 N N . THR A 1 107 ? -14.109 -10.82 -5.02 1 87.25 107 THR A N 1
ATOM 752 C CA . THR A 1 107 ? -14.172 -10.891 -6.477 1 87.25 107 THR A CA 1
ATOM 753 C C . THR A 1 107 ? -15 -9.734 -7.039 1 87.25 107 THR A C 1
ATOM 755 O O . THR A 1 107 ? -14.977 -9.477 -8.242 1 87.25 107 THR A O 1
ATOM 758 N N . ARG A 1 108 ? -15.695 -9.039 -6.16 1 84.19 108 ARG A N 1
ATOM 759 C CA . ARG A 1 108 ? -16.547 -7.941 -6.609 1 84.19 108 ARG A CA 1
ATOM 760 C C . ARG A 1 108 ? -15.875 -6.59 -6.379 1 84.19 108 ARG A C 1
ATOM 762 O O . ARG A 1 108 ? -16.469 -5.543 -6.629 1 84.19 108 ARG A O 1
ATOM 769 N N . THR A 1 109 ? -14.703 -6.805 -5.824 1 83.56 109 THR A N 1
ATOM 770 C CA . THR A 1 109 ? -13.961 -5.555 -5.703 1 83.56 109 THR A CA 1
ATOM 771 C C . THR A 1 109 ? -13.75 -4.914 -7.074 1 83.56 109 THR A C 1
ATOM 773 O O . THR A 1 109 ? -13.18 -5.527 -7.973 1 83.56 109 THR A O 1
ATOM 776 N N . GLY A 1 110 ? -14.266 -3.77 -7.203 1 77.25 110 GLY A N 1
ATOM 777 C CA . GLY A 1 110 ? -14.219 -3.102 -8.492 1 77.25 110 GLY A CA 1
ATOM 778 C C . GLY A 1 110 ? -12.922 -2.352 -8.734 1 77.25 110 GLY A C 1
ATOM 779 O O . GLY A 1 110 ? -12.336 -1.804 -7.797 1 77.25 110 GLY A O 1
ATOM 780 N N . ILE A 1 111 ? -12.508 -2.43 -9.992 1 83.12 111 ILE A N 1
ATOM 781 C CA . ILE A 1 111 ? -11.359 -1.657 -10.438 1 83.12 111 ILE A CA 1
ATOM 782 C C . ILE A 1 111 ? -11.648 -0.165 -10.297 1 83.12 111 ILE A C 1
ATOM 784 O O . ILE A 1 111 ? -10.758 0.622 -9.977 1 83.12 111 ILE A O 1
ATOM 788 N N . ASP A 1 112 ? -12.914 0.123 -10.375 1 88.75 112 ASP A N 1
ATOM 789 C CA . ASP A 1 112 ? -13.32 1.517 -10.211 1 88.75 112 ASP A CA 1
ATOM 790 C C . ASP A 1 112 ? -13.094 1.992 -8.781 1 88.75 112 ASP A C 1
ATOM 792 O O . ASP A 1 112 ? -12.75 3.154 -8.555 1 88.75 112 ASP A O 1
ATOM 796 N N . ASP A 1 113 ? -13.297 1.102 -7.801 1 90.94 113 ASP A N 1
ATOM 797 C CA . ASP A 1 113 ? -13.016 1.426 -6.406 1 90.94 113 ASP A CA 1
ATOM 798 C C . ASP A 1 113 ? -11.539 1.75 -6.203 1 90.94 113 ASP A C 1
ATOM 800 O O . ASP A 1 113 ? -11.195 2.713 -5.516 1 90.94 113 ASP A O 1
ATOM 804 N N . TRP A 1 114 ? -10.695 1.013 -6.84 1 94 114 TRP A N 1
ATOM 805 C CA . TRP A 1 114 ? -9.266 1.259 -6.73 1 94 114 TRP A CA 1
ATOM 806 C C . TRP A 1 114 ? -8.898 2.627 -7.297 1 94 114 TRP A C 1
ATOM 808 O O . TRP A 1 114 ? -8.164 3.393 -6.668 1 94 114 TRP A O 1
ATOM 818 N N . ASP A 1 115 ? -9.43 2.898 -8.469 1 94.25 115 ASP A N 1
ATOM 819 C CA . ASP A 1 115 ? -9.094 4.164 -9.117 1 94.25 115 ASP A CA 1
ATOM 820 C C . ASP A 1 115 ? -9.453 5.352 -8.227 1 94.25 115 ASP A C 1
ATOM 822 O O . ASP A 1 115 ? -8.672 6.293 -8.086 1 94.25 115 ASP A O 1
ATOM 826 N N . LEU A 1 116 ? -10.594 5.293 -7.641 1 93.69 116 LEU A N 1
ATOM 827 C CA . LEU A 1 116 ? -11.047 6.363 -6.762 1 93.69 116 LEU A CA 1
ATOM 828 C C . LEU A 1 116 ? -10.18 6.445 -5.508 1 93.69 116 LEU A C 1
ATOM 830 O O . LEU A 1 116 ? -9.727 7.527 -5.137 1 93.69 116 LEU A O 1
ATOM 834 N N . LEU A 1 117 ? -9.906 5.324 -4.902 1 95 117 LEU A N 1
ATOM 835 C CA . LEU A 1 117 ? -9.172 5.297 -3.641 1 95 117 LEU A CA 1
ATOM 836 C C . LEU A 1 117 ? -7.703 5.633 -3.857 1 95 117 LEU A C 1
ATOM 838 O O . LEU A 1 117 ? -7.07 6.246 -2.996 1 95 117 LEU A O 1
ATOM 842 N N . GLU A 1 118 ? -7.188 5.18 -4.996 1 96.19 118 GLU A N 1
ATOM 843 C CA . GLU A 1 118 ? -5.812 5.539 -5.332 1 96.19 118 GLU A CA 1
ATOM 844 C C . GLU A 1 118 ? -5.641 7.051 -5.398 1 96.19 118 GLU A C 1
ATOM 846 O O . GLU A 1 118 ? -4.652 7.59 -4.895 1 96.19 118 GLU A O 1
ATOM 851 N N . LYS A 1 119 ? -6.578 7.727 -5.992 1 95.19 119 LYS A N 1
ATOM 852 C CA . LYS A 1 119 ? -6.535 9.18 -6.094 1 95.19 119 LYS A CA 1
ATOM 853 C C . LYS A 1 119 ? -6.668 9.836 -4.719 1 95.19 119 LYS A C 1
ATOM 855 O O . LYS A 1 119 ? -5.863 10.688 -4.352 1 95.19 119 LYS A O 1
ATOM 860 N N . LEU A 1 120 ? -7.562 9.398 -3.982 1 94.75 120 LEU A N 1
ATOM 861 C CA . LEU A 1 120 ? -7.93 10.062 -2.734 1 94.75 120 LEU A CA 1
ATOM 862 C C . LEU A 1 120 ? -6.914 9.758 -1.638 1 94.75 120 LEU A C 1
ATOM 864 O O . LEU A 1 120 ? -6.59 10.633 -0.829 1 94.75 120 LEU A O 1
ATOM 868 N N . LEU A 1 121 ? -6.414 8.523 -1.653 1 96.81 121 LEU A N 1
ATOM 869 C CA . LEU A 1 121 ? -5.676 8.094 -0.471 1 96.81 121 LEU A CA 1
ATOM 870 C C . LEU A 1 121 ? -4.18 8.023 -0.759 1 96.81 121 LEU A C 1
ATOM 872 O O . LEU A 1 121 ? -3.367 7.996 0.167 1 96.81 121 LEU A O 1
ATOM 876 N N . ILE A 1 122 ? -3.846 7.938 -2.01 1 97.31 122 ILE A N 1
ATOM 877 C CA . ILE A 1 122 ? -2.426 7.793 -2.316 1 97.31 122 ILE A CA 1
ATOM 878 C C . ILE A 1 122 ? -1.906 9.07 -2.967 1 97.31 122 ILE A C 1
ATOM 880 O O . ILE A 1 122 ? -0.974 9.703 -2.461 1 97.31 122 ILE A O 1
ATOM 884 N N . ARG A 1 123 ? -2.57 9.492 -4.02 1 97.31 123 ARG A N 1
ATOM 885 C CA . ARG A 1 123 ? -2.082 10.641 -4.773 1 97.31 123 ARG A CA 1
ATOM 886 C C . ARG A 1 123 ? -2.062 11.898 -3.91 1 97.31 123 ARG A C 1
ATOM 888 O O . ARG A 1 123 ? -1.109 12.68 -3.961 1 97.31 123 ARG A O 1
ATOM 895 N N . THR A 1 124 ? -3.082 12.102 -3.199 1 98 124 THR A N 1
ATOM 896 C CA . THR A 1 124 ? -3.135 13.289 -2.355 1 98 124 THR A CA 1
ATOM 897 C C . THR A 1 124 ? -2.008 13.273 -1.325 1 98 124 THR A C 1
ATOM 899 O O . THR A 1 124 ? -1.407 14.312 -1.035 1 98 124 THR A O 1
ATOM 902 N N . VAL A 1 125 ? -1.696 12.102 -0.756 1 98.12 125 VAL A N 1
ATOM 903 C CA . VAL A 1 125 ? -0.607 11.953 0.204 1 98.12 125 VAL A CA 1
ATOM 904 C C . VAL A 1 125 ? 0.729 12.211 -0.486 1 98.12 125 VAL A C 1
ATOM 906 O O . VAL A 1 125 ? 1.596 12.898 0.062 1 98.12 125 VAL A O 1
ATOM 909 N N . GLN A 1 126 ? 0.882 11.68 -1.683 1 97.62 126 GLN A N 1
ATOM 910 C CA . GLN A 1 126 ? 2.102 11.922 -2.447 1 97.62 126 GLN A CA 1
ATOM 911 C C . GLN A 1 126 ? 2.309 13.414 -2.695 1 97.62 126 GLN A C 1
ATOM 913 O O . GLN A 1 126 ? 3.395 13.945 -2.453 1 97.62 126 GLN A O 1
ATOM 918 N N . HIS A 1 127 ? 1.302 14.07 -3.105 1 97.88 127 HIS A N 1
ATOM 919 C CA . HIS A 1 127 ? 1.399 15.477 -3.479 1 97.88 127 HIS A CA 1
ATOM 920 C C . HIS A 1 127 ? 1.663 16.359 -2.258 1 97.88 127 HIS A C 1
ATOM 922 O O . HIS A 1 127 ? 2.527 17.234 -2.293 1 97.88 127 HIS A O 1
ATOM 928 N N . THR A 1 128 ? 0.937 16.109 -1.189 1 98.44 128 THR A N 1
ATOM 929 C CA . THR A 1 128 ? 1.124 16.938 -0.002 1 98.44 128 THR A CA 1
ATOM 930 C C . THR A 1 128 ? 2.5 16.688 0.612 1 98.44 128 THR A C 1
ATOM 932 O O . THR A 1 128 ? 3.164 17.641 1.05 1 98.44 128 THR A O 1
ATOM 935 N N . SER A 1 129 ? 2.926 15.445 0.665 1 97.81 129 SER A N 1
ATOM 936 C CA . SER A 1 129 ? 4.227 15.133 1.248 1 97.81 129 SER A CA 1
ATOM 937 C C . SER A 1 129 ? 5.359 15.75 0.438 1 97.81 129 SER A C 1
ATOM 939 O O . SER A 1 129 ? 6.281 16.344 1.003 1 97.81 129 SER A O 1
ATOM 941 N N . LEU A 1 130 ? 5.297 15.641 -0.881 1 96.88 130 LEU A N 1
ATOM 942 C CA . LEU A 1 130 ? 6.34 16.188 -1.743 1 96.88 130 LEU A CA 1
ATOM 943 C C . LEU A 1 130 ? 6.367 17.703 -1.663 1 96.88 130 LEU A C 1
ATOM 945 O O . LEU A 1 130 ? 7.441 18.312 -1.585 1 96.88 130 LEU A O 1
ATOM 949 N N . ALA A 1 131 ? 5.219 18.328 -1.687 1 97.94 131 ALA A N 1
ATOM 950 C CA . ALA A 1 131 ? 5.109 19.781 -1.731 1 97.94 131 ALA A CA 1
ATOM 951 C C . ALA A 1 131 ? 5.578 20.406 -0.42 1 97.94 131 ALA A C 1
ATOM 953 O O . ALA A 1 131 ? 6.145 21.5 -0.416 1 97.94 131 ALA A O 1
ATOM 954 N N . PHE A 1 132 ? 5.348 19.719 0.711 1 98.44 132 PHE A N 1
ATOM 955 C CA . PHE A 1 132 ? 5.57 20.344 2.01 1 98.44 132 PHE A CA 1
ATOM 956 C C . PHE A 1 132 ? 6.891 19.875 2.613 1 98.44 132 PHE A C 1
ATOM 958 O O . PHE A 1 132 ? 7.34 20.422 3.627 1 98.44 132 PHE A O 1
ATOM 965 N N . PHE A 1 133 ? 7.574 18.891 2.062 1 97.69 133 PHE A N 1
ATOM 966 C CA . PHE A 1 133 ? 8.742 18.25 2.65 1 97.69 133 PHE A CA 1
ATOM 967 C C . PHE A 1 133 ? 9.805 19.281 3.006 1 97.69 133 PHE A C 1
ATOM 969 O O . PHE A 1 133 ? 10.242 19.359 4.156 1 97.69 133 PHE A O 1
ATOM 976 N N . ASP A 1 134 ? 10.18 20.109 2.037 1 96.19 134 ASP A N 1
ATOM 977 C CA . ASP A 1 134 ? 11.289 21.031 2.246 1 96.19 134 ASP A CA 1
ATOM 978 C C . ASP A 1 134 ? 10.953 22.062 3.32 1 96.19 134 ASP A C 1
ATOM 980 O O . ASP A 1 134 ? 11.797 22.391 4.16 1 96.19 134 ASP A O 1
ATOM 984 N N . ALA A 1 135 ? 9.781 22.578 3.24 1 97.5 135 ALA A N 1
ATOM 985 C CA . ALA A 1 135 ? 9.367 23.562 4.238 1 97.5 135 ALA A CA 1
ATOM 986 C C . ALA A 1 135 ? 9.367 22.953 5.641 1 97.5 135 ALA A C 1
ATOM 988 O O . ALA A 1 135 ? 9.82 23.578 6.598 1 97.5 135 ALA A O 1
ATOM 989 N N . LEU A 1 136 ? 8.875 21.719 5.754 1 98 136 LEU A N 1
ATOM 990 C CA . LEU A 1 136 ? 8.852 21.047 7.043 1 98 136 LEU A CA 1
ATOM 991 C C . LEU A 1 136 ? 10.266 20.734 7.523 1 98 136 LEU A C 1
ATOM 993 O O . LEU A 1 136 ? 10.555 20.828 8.719 1 98 136 LEU A O 1
ATOM 997 N N . GLN A 1 137 ? 11.062 20.375 6.602 1 95 137 GLN A N 1
ATOM 998 C CA . GLN A 1 137 ? 12.445 20.062 6.938 1 95 137 GLN A CA 1
ATOM 999 C C . GLN A 1 137 ? 13.164 21.281 7.504 1 95 137 GLN A C 1
ATOM 1001 O O . GLN A 1 137 ? 14.023 21.156 8.375 1 95 137 GLN A O 1
ATOM 1006 N N . ARG A 1 138 ? 12.844 22.453 7.07 1 94.5 138 ARG A N 1
ATOM 1007 C CA . ARG A 1 138 ? 13.484 23.703 7.508 1 94.5 138 ARG A CA 1
ATOM 1008 C C . ARG A 1 138 ? 12.969 24.125 8.883 1 94.5 138 ARG A C 1
ATOM 1010 O O . ARG A 1 138 ? 13.602 24.922 9.562 1 94.5 138 ARG A O 1
ATOM 1017 N N . SER A 1 139 ? 11.828 23.641 9.227 1 96.19 139 SER A N 1
ATOM 1018 C CA . SER A 1 139 ? 11.227 23.984 10.508 1 96.19 139 SER A CA 1
ATOM 1019 C C . SER A 1 139 ? 11.945 23.297 11.656 1 96.19 139 SER A C 1
ATOM 1021 O O . SER A 1 139 ? 12.414 22.172 11.516 1 96.19 139 SER A O 1
ATOM 1023 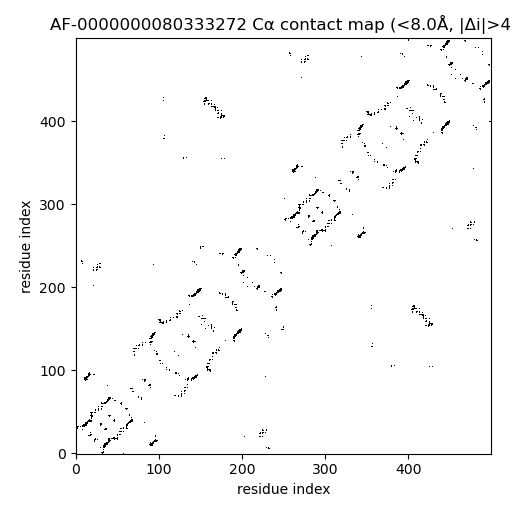N N . ASP A 1 140 ? 12 23.922 12.828 1 94.38 140 ASP A N 1
ATOM 1024 C CA . ASP A 1 140 ? 12.57 23.297 14.016 1 94.38 140 ASP A CA 1
ATOM 1025 C C . ASP A 1 140 ? 11.539 22.438 14.734 1 94.38 140 ASP A C 1
ATOM 1027 O O . ASP A 1 140 ? 11.844 21.812 15.758 1 94.38 140 ASP A O 1
ATOM 1031 N N . ARG A 1 141 ? 10.32 22.359 14.195 1 97 141 ARG A N 1
ATOM 1032 C CA . ARG A 1 141 ? 9.258 21.547 14.766 1 97 141 ARG A CA 1
ATOM 1033 C C . ARG A 1 141 ? 8.328 21.016 13.672 1 97 141 ARG A C 1
ATOM 1035 O O . ARG A 1 141 ? 7.109 21.031 13.836 1 97 141 ARG A O 1
ATOM 1042 N N . GLY A 1 142 ? 8.867 20.734 12.492 1 98.25 142 GLY A N 1
ATOM 1043 C CA . GLY A 1 142 ? 8.094 20.25 11.367 1 98.25 142 GLY A CA 1
ATOM 1044 C C . GLY A 1 142 ? 7.426 18.906 11.633 1 98.25 142 GLY A C 1
ATOM 1045 O O . GLY A 1 142 ? 8.039 18 12.195 1 98.25 142 GLY A O 1
ATOM 1046 N N . ARG A 1 143 ? 6.102 18.797 11.359 1 98.75 143 ARG A N 1
ATOM 1047 C CA . ARG A 1 143 ? 5.367 17.531 11.492 1 98.75 143 ARG A CA 1
ATOM 1048 C C . ARG A 1 143 ? 4.484 17.281 10.273 1 98.75 143 ARG A C 1
ATOM 1050 O O . ARG A 1 143 ? 3.771 18.188 9.82 1 98.75 143 ARG A O 1
ATOM 1057 N N . TYR A 1 144 ? 4.625 16.141 9.711 1 98.81 144 TYR A N 1
ATOM 1058 C CA . TYR A 1 144 ? 3.625 15.594 8.805 1 98.81 144 TYR A CA 1
ATOM 1059 C C . TYR A 1 144 ? 2.807 14.508 9.492 1 98.81 144 TYR A C 1
ATOM 1061 O O . TYR A 1 144 ? 3.357 13.508 9.961 1 98.81 144 TYR A O 1
ATOM 1069 N N . VAL A 1 145 ? 1.479 14.672 9.602 1 98.88 145 VAL A N 1
ATOM 1070 C CA . VAL A 1 145 ? 0.619 13.727 10.297 1 98.88 145 VAL A CA 1
ATOM 1071 C C . VAL A 1 145 ? -0.381 13.117 9.312 1 98.88 145 VAL A C 1
ATOM 1073 O O . VAL A 1 145 ? -1.187 13.836 8.719 1 98.88 145 VAL A O 1
ATOM 1076 N N . LEU A 1 146 ? -0.312 11.82 9.141 1 98.62 146 LEU A N 1
ATOM 1077 C CA . LEU A 1 146 ? -1.256 11.055 8.328 1 98.62 146 LEU A CA 1
ATOM 1078 C C . LEU A 1 146 ? -2.229 10.281 9.211 1 98.62 146 LEU A C 1
ATOM 1080 O O . LEU A 1 146 ? -1.826 9.672 10.203 1 98.62 146 LEU A O 1
ATOM 1084 N N . ILE A 1 147 ? -3.484 10.289 8.883 1 96.69 147 ILE A N 1
ATOM 1085 C CA . ILE A 1 147 ? -4.473 9.453 9.555 1 96.69 147 ILE A CA 1
ATOM 1086 C C . ILE A 1 147 ? -4.73 8.195 8.742 1 96.69 147 ILE A C 1
ATOM 1088 O O . ILE A 1 147 ? -5.109 8.266 7.57 1 96.69 147 ILE A O 1
ATOM 1092 N N . SER A 1 148 ? -4.445 7.113 9.297 1 94.75 148 SER A N 1
ATOM 1093 C CA . SER A 1 148 ? -4.703 5.824 8.672 1 94.75 148 SER A CA 1
ATOM 1094 C C . SER A 1 148 ? -5.684 4.996 9.492 1 94.75 148 SER A C 1
ATOM 1096 O O . SER A 1 148 ? -6.387 5.527 10.352 1 94.75 148 SER A O 1
ATOM 1098 N N . ALA A 1 149 ? -5.949 3.768 9.078 1 88.31 149 ALA A N 1
ATOM 1099 C CA . ALA A 1 149 ? -6.996 2.951 9.688 1 88.31 149 ALA A CA 1
ATOM 1100 C C . ALA A 1 149 ? -6.465 1.573 10.07 1 88.31 149 ALA A C 1
ATOM 1102 O O . ALA A 1 149 ? -5.621 1.008 9.367 1 88.31 149 ALA A O 1
ATOM 1103 N N . ALA A 1 150 ? -7.07 1.069 11.141 1 81.06 150 ALA A N 1
ATOM 1104 C CA . ALA A 1 150 ? -6.699 -0.253 11.641 1 81.06 150 ALA A CA 1
ATOM 1105 C C . ALA A 1 150 ? -6.973 -1.33 10.594 1 81.06 150 ALA A C 1
ATOM 1107 O O . ALA A 1 150 ? -6.285 -2.352 10.547 1 81.06 150 ALA A O 1
ATOM 1108 N N . GLY A 1 151 ? -7.969 -1.096 9.781 1 78.19 151 GLY A N 1
ATOM 1109 C CA . GLY A 1 151 ? -8.305 -2.041 8.727 1 78.19 151 GLY A CA 1
ATOM 1110 C C . GLY A 1 151 ? -7.188 -2.238 7.719 1 78.19 151 GLY A C 1
ATOM 1111 O O . GLY A 1 151 ? -7.156 -3.244 7.008 1 78.19 151 GLY A O 1
ATOM 1112 N N . ALA A 1 152 ? -6.328 -1.236 7.652 1 79.69 152 ALA A N 1
ATOM 1113 C CA . ALA A 1 152 ? -5.168 -1.376 6.773 1 79.69 152 ALA A CA 1
ATOM 1114 C C . ALA A 1 152 ? -4.203 -2.436 7.297 1 79.69 152 ALA A C 1
ATOM 1116 O O . ALA A 1 152 ? -3.471 -3.055 6.527 1 79.69 152 ALA A O 1
ATOM 1117 N N . ALA A 1 153 ? -4.254 -2.617 8.617 1 80.88 153 ALA A N 1
ATOM 1118 C CA . ALA A 1 153 ? -3.336 -3.564 9.25 1 80.88 153 ALA A CA 1
ATOM 1119 C C . ALA A 1 153 ? -3.887 -4.988 9.188 1 80.88 153 ALA A C 1
ATOM 1121 O O . ALA A 1 153 ? -3.143 -5.957 9.359 1 80.88 153 ALA A O 1
ATOM 1122 N N . LYS A 1 154 ? -5.137 -5.133 8.977 1 85.31 154 LYS A N 1
ATOM 1123 C CA . LYS A 1 154 ? -5.789 -6.426 8.797 1 85.31 154 LYS A CA 1
ATOM 1124 C C . LYS A 1 154 ? -6.699 -6.414 7.574 1 85.31 154 LYS A C 1
ATOM 1126 O O . LYS A 1 154 ? -7.926 -6.344 7.703 1 85.31 154 LYS A O 1
ATOM 1131 N N . PRO A 1 155 ? -6.105 -6.609 6.426 1 90.06 155 PRO A N 1
ATOM 1132 C CA . PRO A 1 155 ? -6.902 -6.512 5.203 1 90.06 155 PRO A CA 1
ATOM 1133 C C . PRO A 1 155 ? -7.996 -7.57 5.125 1 90.06 155 PRO A C 1
ATOM 1135 O O . PRO A 1 155 ? -7.738 -8.75 5.371 1 90.06 155 PRO A O 1
ATOM 1138 N N . ALA A 1 156 ? -9.188 -7.113 4.883 1 88.19 156 ALA A N 1
ATOM 1139 C CA . ALA A 1 156 ? -10.352 -7.977 4.715 1 88.19 156 ALA A CA 1
ATOM 1140 C C . ALA A 1 156 ? -10.781 -8.047 3.25 1 88.19 156 ALA A C 1
ATOM 1142 O O . ALA A 1 156 ? -10.617 -7.074 2.504 1 88.19 156 ALA A O 1
ATOM 1143 N N . ALA A 1 157 ? -11.438 -9.117 2.9 1 88.44 157 ALA A N 1
ATOM 1144 C CA . ALA A 1 157 ? -11.859 -9.344 1.521 1 88.44 157 ALA A CA 1
ATOM 1145 C C . ALA A 1 157 ? -12.734 -8.203 1.016 1 88.44 157 ALA A C 1
ATOM 1147 O O . ALA A 1 157 ? -12.555 -7.723 -0.107 1 88.44 157 ALA A O 1
ATOM 1148 N N . GLY A 1 158 ? -13.594 -7.711 1.802 1 87.81 158 GLY A N 1
ATOM 1149 C CA . GLY A 1 158 ? -14.531 -6.688 1.382 1 87.81 158 GLY A CA 1
ATOM 1150 C C . GLY A 1 158 ? -13.922 -5.301 1.326 1 87.81 158 GLY A C 1
ATOM 1151 O O . GLY A 1 158 ? -14.578 -4.344 0.901 1 87.81 158 GLY A O 1
ATOM 1152 N N . ASN A 1 159 ? -12.641 -5.164 1.66 1 91.38 159 ASN A N 1
ATOM 1153 C CA . ASN A 1 159 ? -11.977 -3.869 1.695 1 91.38 159 ASN A CA 1
ATOM 1154 C C . ASN A 1 159 ? -10.609 -3.922 1.01 1 91.38 159 ASN A C 1
ATOM 1156 O O . ASN A 1 159 ? -9.68 -3.238 1.427 1 91.38 159 ASN A O 1
ATOM 1160 N N . ALA A 1 160 ? -10.516 -4.773 0.03 1 94.81 160 ALA A N 1
ATOM 1161 C CA . ALA A 1 160 ? -9.211 -5.02 -0.58 1 94.81 160 ALA A CA 1
ATOM 1162 C C . ALA A 1 160 ? -8.609 -3.73 -1.132 1 94.81 160 ALA A C 1
ATOM 1164 O O . ALA A 1 160 ? -7.453 -3.406 -0.848 1 94.81 160 ALA A O 1
ATOM 1165 N N . ALA A 1 161 ? -9.438 -2.98 -1.917 1 94.75 161 ALA A N 1
ATOM 1166 C CA . ALA A 1 161 ? -8.953 -1.741 -2.518 1 94.75 161 ALA A CA 1
ATOM 1167 C C . ALA A 1 161 ? -8.609 -0.711 -1.444 1 94.75 161 ALA A C 1
ATOM 1169 O O . ALA A 1 161 ? -7.582 -0.037 -1.527 1 94.75 161 ALA A O 1
ATOM 1170 N N . TYR A 1 162 ? -9.383 -0.62 -0.465 1 93.81 162 TYR A N 1
ATOM 1171 C CA . TYR A 1 162 ? -9.18 0.319 0.633 1 93.81 162 TYR A CA 1
ATOM 1172 C C . TYR A 1 162 ? -7.922 -0.028 1.419 1 93.81 162 TYR 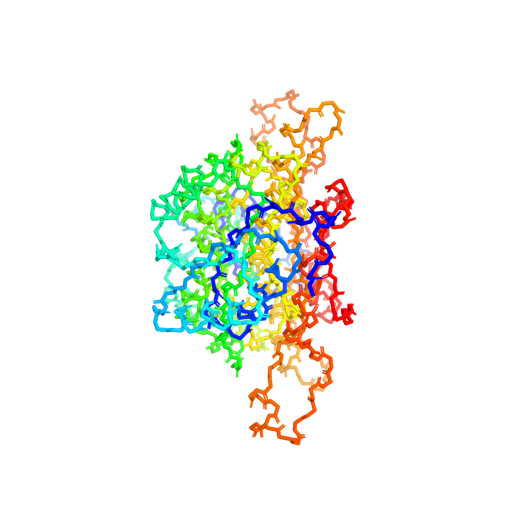A C 1
ATOM 1174 O O . TYR A 1 162 ? -7.066 0.833 1.649 1 93.81 162 TYR A O 1
ATOM 1182 N N . ALA A 1 163 ? -7.82 -1.272 1.822 1 94.44 163 ALA A N 1
ATOM 1183 C CA . ALA A 1 163 ? -6.656 -1.738 2.57 1 94.44 163 ALA A CA 1
ATOM 1184 C C . ALA A 1 163 ? -5.371 -1.502 1.783 1 94.44 163 ALA A C 1
ATOM 1186 O O . ALA A 1 163 ? -4.367 -1.057 2.344 1 94.44 163 ALA A O 1
ATOM 1187 N N . ALA A 1 164 ? -5.387 -1.808 0.533 1 96.25 164 ALA A N 1
ATOM 1188 C CA . ALA A 1 164 ? -4.219 -1.617 -0.321 1 96.25 164 ALA A CA 1
ATOM 1189 C C . ALA A 1 164 ? -3.83 -0.144 -0.4 1 96.25 164 ALA A C 1
ATOM 1191 O O . ALA A 1 164 ? -2.65 0.2 -0.29 1 96.25 164 ALA A O 1
ATOM 1192 N N . ALA A 1 165 ? -4.797 0.722 -0.592 1 96.12 165 ALA A N 1
ATOM 1193 C CA . ALA A 1 165 ? -4.531 2.152 -0.714 1 96.12 165 ALA A CA 1
ATOM 1194 C C . ALA A 1 165 ? -3.953 2.715 0.582 1 96.12 165 ALA A C 1
ATOM 1196 O O . ALA A 1 165 ? -2.984 3.477 0.558 1 96.12 165 ALA A O 1
ATOM 1197 N N . LYS A 1 166 ? -4.527 2.354 1.666 1 96 166 LYS A N 1
ATOM 1198 C CA . LYS A 1 166 ? -4.031 2.824 2.955 1 96 166 LYS A CA 1
ATOM 1199 C C . LYS A 1 166 ? -2.627 2.297 3.232 1 96 166 LYS A C 1
ATOM 1201 O O . LYS A 1 166 ? -1.785 3.014 3.777 1 96 166 LYS A O 1
ATOM 1206 N N . ALA A 1 167 ? -2.434 1.047 2.889 1 95.75 167 ALA A N 1
ATOM 1207 C CA . ALA A 1 167 ? -1.097 0.485 3.057 1 95.75 167 ALA A CA 1
ATOM 1208 C C . ALA A 1 167 ? -0.065 1.275 2.256 1 95.75 167 ALA A C 1
ATOM 1210 O O . ALA A 1 167 ? 1.034 1.546 2.744 1 95.75 167 ALA A O 1
ATOM 1211 N N . ALA A 1 168 ? -0.386 1.587 1.034 1 96.69 168 ALA A N 1
ATOM 1212 C CA . ALA A 1 168 ? 0.512 2.367 0.188 1 96.69 168 ALA A CA 1
ATOM 1213 C C . ALA A 1 168 ? 0.786 3.74 0.798 1 96.69 168 ALA A C 1
ATOM 1215 O O . ALA A 1 168 ? 1.932 4.195 0.828 1 96.69 168 ALA A O 1
ATOM 1216 N N . ALA A 1 169 ? -0.226 4.383 1.255 1 97.31 169 ALA A N 1
ATOM 1217 C CA . ALA A 1 169 ? -0.09 5.699 1.87 1 97.31 169 ALA A CA 1
ATOM 1218 C C . ALA A 1 169 ? 0.825 5.645 3.09 1 97.31 169 ALA A C 1
ATOM 1220 O O . ALA A 1 169 ? 1.664 6.527 3.287 1 97.31 169 ALA A O 1
ATOM 1221 N N . GLU A 1 170 ? 0.608 4.641 3.898 1 97.06 170 GLU A N 1
ATOM 1222 C CA . GLU A 1 170 ? 1.446 4.473 5.082 1 97.06 170 GLU A CA 1
ATOM 1223 C C . GLU A 1 170 ? 2.908 4.266 4.695 1 97.06 170 GLU A C 1
ATOM 1225 O O . GLU A 1 170 ? 3.803 4.891 5.273 1 97.06 170 GLU A O 1
ATOM 1230 N N . ALA A 1 171 ? 3.154 3.379 3.76 1 96.31 171 ALA A N 1
ATOM 1231 C CA . ALA A 1 171 ? 4.523 3.111 3.332 1 96.31 171 ALA A CA 1
ATOM 1232 C C . ALA A 1 171 ? 5.184 4.371 2.773 1 96.31 171 ALA A C 1
ATOM 1234 O O . ALA A 1 171 ? 6.359 4.633 3.037 1 96.31 171 ALA A O 1
ATOM 1235 N N . TRP A 1 172 ? 4.469 5.117 1.994 1 96.88 172 TRP A N 1
ATOM 1236 C CA . TRP A 1 172 ? 4.965 6.379 1.459 1 96.88 172 TRP A CA 1
ATOM 1237 C C . TRP A 1 172 ? 5.355 7.332 2.586 1 96.88 172 TRP A C 1
ATOM 1239 O O . TRP A 1 172 ? 6.422 7.949 2.543 1 96.88 172 TRP A O 1
ATOM 1249 N N . THR A 1 173 ? 4.523 7.43 3.555 1 97.81 173 THR A N 1
ATOM 1250 C CA . THR A 1 173 ? 4.754 8.32 4.688 1 97.81 173 THR A CA 1
ATOM 1251 C C . THR A 1 173 ? 5.984 7.879 5.477 1 97.81 173 THR A C 1
ATOM 1253 O O . THR A 1 173 ? 6.77 8.719 5.93 1 97.81 173 THR A O 1
ATOM 1256 N N . LEU A 1 174 ? 6.105 6.57 5.648 1 97.06 174 LEU A N 1
ATOM 1257 C CA . LEU A 1 174 ? 7.285 6.059 6.332 1 97.06 174 LEU A CA 1
ATOM 1258 C C . LEU A 1 174 ? 8.555 6.371 5.539 1 97.06 174 LEU A C 1
ATOM 1260 O O . LEU A 1 174 ? 9.609 6.621 6.125 1 97.06 174 LEU A O 1
ATOM 1264 N N . ALA A 1 175 ? 8.484 6.34 4.246 1 96.44 175 ALA A N 1
ATOM 1265 C CA . ALA A 1 175 ? 9.609 6.758 3.412 1 96.44 175 ALA A CA 1
ATOM 1266 C C . ALA A 1 175 ? 9.93 8.234 3.621 1 96.44 175 ALA A C 1
ATOM 1268 O O . ALA A 1 175 ? 11.094 8.625 3.645 1 96.44 175 ALA A O 1
ATOM 1269 N N . MET A 1 176 ? 8.938 9.023 3.713 1 97.19 176 MET A N 1
ATOM 1270 C CA . MET A 1 176 ? 9.125 10.438 4.039 1 97.19 176 MET A CA 1
ATOM 1271 C C . MET A 1 176 ? 9.875 10.602 5.355 1 97.19 176 MET A C 1
ATOM 1273 O O . MET A 1 176 ? 10.789 11.422 5.461 1 97.19 176 MET A O 1
ATOM 1277 N N . ALA A 1 177 ? 9.453 9.836 6.359 1 97.44 177 ALA A N 1
ATOM 1278 C CA . ALA A 1 177 ? 10.125 9.859 7.66 1 97.44 177 ALA A CA 1
ATOM 1279 C C . ALA A 1 177 ? 11.609 9.562 7.52 1 97.44 177 ALA A C 1
ATOM 1281 O O . ALA A 1 177 ? 12.445 10.219 8.148 1 97.44 177 ALA A O 1
ATOM 1282 N N . ASP A 1 178 ? 11.914 8.555 6.719 1 95.94 178 ASP A N 1
ATOM 1283 C CA . ASP A 1 178 ? 13.312 8.25 6.441 1 95.94 178 ASP A CA 1
ATOM 1284 C C . ASP A 1 178 ? 14.016 9.43 5.781 1 95.94 178 ASP A C 1
ATOM 1286 O O . ASP A 1 178 ? 15.195 9.68 6.035 1 95.94 178 ASP A O 1
ATOM 1290 N N . GLY A 1 179 ? 13.328 10.109 4.941 1 95.19 179 GLY A N 1
ATOM 1291 C CA . GLY A 1 179 ? 13.875 11.312 4.328 1 95.19 179 GLY A CA 1
ATOM 1292 C C . GLY A 1 179 ? 14.289 12.359 5.34 1 95.19 179 GLY A C 1
ATOM 1293 O O . GLY A 1 179 ? 15.359 12.953 5.223 1 95.19 179 GLY A O 1
ATOM 1294 N N . PHE A 1 180 ? 13.422 12.578 6.305 1 96.25 180 PHE A N 1
ATOM 1295 C CA . PHE A 1 180 ? 13.75 13.523 7.367 1 96.25 180 PHE A CA 1
ATOM 1296 C C . PHE A 1 180 ? 15 13.086 8.125 1 96.25 180 PHE A C 1
ATOM 1298 O O . PHE A 1 180 ? 15.828 13.922 8.492 1 96.25 180 PHE A O 1
ATOM 1305 N N . ARG A 1 181 ? 15.086 11.805 8.359 1 93.75 181 ARG A N 1
ATOM 1306 C CA . ARG A 1 181 ? 16.25 11.273 9.062 1 93.75 181 ARG A CA 1
ATOM 1307 C C . ARG A 1 181 ? 17.531 11.5 8.266 1 93.75 181 ARG A C 1
ATOM 1309 O O . ARG A 1 181 ? 18.547 11.914 8.82 1 93.75 181 ARG A O 1
ATOM 1316 N N . LYS A 1 182 ? 17.5 11.281 7.004 1 91.69 182 LYS A N 1
ATOM 1317 C CA . LYS A 1 182 ? 18.672 11.328 6.137 1 91.69 182 LYS A CA 1
ATOM 1318 C C . LYS A 1 182 ? 19.156 12.766 5.934 1 91.69 182 LYS A C 1
ATOM 1320 O O . LYS A 1 182 ? 20.328 13 5.695 1 91.69 182 LYS A O 1
ATOM 1325 N N . THR A 1 183 ? 18.234 13.586 6.031 1 88.81 183 THR A N 1
ATOM 1326 C CA . THR A 1 183 ? 18.594 14.977 5.781 1 88.81 183 THR A CA 1
ATOM 1327 C C . THR A 1 183 ? 18.875 15.711 7.09 1 88.81 183 THR A C 1
ATOM 1329 O O . THR A 1 183 ? 19.172 16.906 7.09 1 88.81 183 THR A O 1
ATOM 1332 N N . ALA A 1 184 ? 18.797 14.984 8.148 1 86.81 184 ALA A N 1
ATOM 1333 C CA . ALA A 1 184 ? 18.969 15.586 9.469 1 86.81 184 ALA A CA 1
ATOM 1334 C C . ALA A 1 184 ? 20.422 15.914 9.734 1 86.81 184 ALA A C 1
ATOM 1336 O O . ALA A 1 184 ? 21.328 15.25 9.211 1 86.81 184 ALA A O 1
ATOM 1337 N N . GLY A 1 185 ? 20.703 16.938 10.414 1 83.06 185 GLY A N 1
ATOM 1338 C CA . GLY A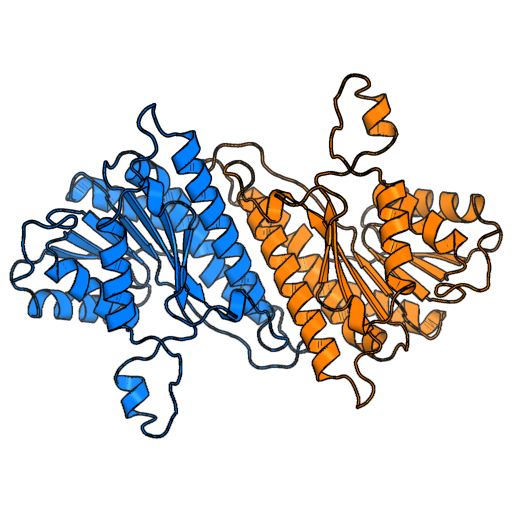 1 185 ? 22.047 17.266 10.875 1 83.06 185 GLY A CA 1
ATOM 1339 C C . GLY A 1 185 ? 22.484 16.406 12.039 1 83.06 185 GLY A C 1
ATOM 1340 O O . GLY A 1 185 ? 21.891 15.367 12.328 1 83.06 185 GLY A O 1
ATOM 1341 N N . GLU A 1 186 ? 23.562 16.75 12.641 1 82.44 186 GLU A N 1
ATOM 1342 C CA . GLU A 1 186 ? 24.172 15.992 13.727 1 82.44 186 GLU A CA 1
ATOM 1343 C C . GLU A 1 186 ? 23.234 15.867 14.922 1 82.44 186 GLU A C 1
ATOM 1345 O O . GLU A 1 186 ? 23.281 14.875 15.648 1 82.44 186 GLU A O 1
ATOM 1350 N N . GLY A 1 187 ? 22.359 16.766 15.086 1 83.94 187 GLY A N 1
ATOM 1351 C CA . GLY A 1 187 ? 21.438 16.734 16.219 1 83.94 187 GLY A CA 1
ATOM 1352 C C . GLY A 1 187 ? 20.219 15.891 15.969 1 83.94 187 GLY A C 1
ATOM 1353 O O . GLY A 1 187 ? 19.359 15.742 16.844 1 83.94 187 GLY A O 1
ATOM 1354 N N . GLY A 1 188 ? 20.156 15.312 14.82 1 83.56 188 GLY A N 1
ATOM 1355 C CA . GLY A 1 188 ? 19 14.5 14.469 1 83.56 188 GLY A CA 1
ATOM 1356 C C . GLY A 1 188 ? 17.906 15.289 13.766 1 83.56 188 GLY A C 1
ATOM 1357 O O . GLY A 1 188 ? 18.047 16.5 13.562 1 83.56 188 GLY A O 1
ATOM 1358 N N . PRO A 1 189 ? 16.859 14.547 13.484 1 85.06 189 PRO A N 1
ATOM 1359 C CA . PRO A 1 189 ? 15.797 15.234 12.758 1 85.06 189 PRO A CA 1
ATOM 1360 C C . PRO A 1 189 ? 14.984 16.172 13.648 1 85.06 189 PRO A C 1
ATOM 1362 O O . PRO A 1 189 ? 14.734 15.859 14.812 1 85.06 189 PRO A O 1
ATOM 1365 N N . THR A 1 190 ? 14.664 17.312 13.18 1 92.62 190 THR A N 1
ATOM 1366 C CA . THR A 1 190 ? 13.773 18.266 13.844 1 92.62 190 THR A CA 1
ATOM 1367 C C . THR A 1 190 ? 12.352 18.141 13.289 1 92.62 190 THR A C 1
ATOM 1369 O O . THR A 1 190 ? 11.422 18.734 13.82 1 92.62 190 THR A O 1
ATOM 1372 N N . SER A 1 191 ? 12.258 17.312 12.227 1 97.25 191 SER A N 1
ATOM 1373 C CA . SER A 1 191 ? 10.961 17.062 11.609 1 97.25 191 SER A CA 1
ATOM 1374 C C . SER A 1 191 ? 10.594 15.586 11.672 1 97.25 191 SER A C 1
ATOM 1376 O O . SER A 1 191 ? 11.469 14.727 11.852 1 97.25 191 SER A O 1
ATOM 1378 N N . ALA A 1 192 ? 9.297 15.336 11.625 1 98.31 192 ALA A N 1
ATOM 1379 C CA . ALA A 1 192 ? 8.82 13.961 11.766 1 98.31 192 ALA A CA 1
ATOM 1380 C C . ALA A 1 192 ? 7.59 13.719 10.891 1 98.31 192 ALA A C 1
ATOM 1382 O O . ALA A 1 192 ? 6.793 14.633 10.664 1 98.31 192 ALA A O 1
ATOM 1383 N N . ALA A 1 193 ? 7.52 12.586 10.352 1 98.56 193 ALA A N 1
ATOM 1384 C CA . ALA A 1 193 ? 6.293 12.055 9.758 1 98.56 193 ALA A CA 1
ATOM 1385 C C . ALA A 1 193 ? 5.691 10.961 10.633 1 98.56 193 ALA A C 1
ATOM 1387 O O . ALA A 1 193 ? 6.355 9.969 10.953 1 98.56 193 ALA A O 1
ATOM 1388 N N . THR A 1 194 ? 4.441 11.195 11.062 1 98.44 194 THR A N 1
ATOM 1389 C CA . THR A 1 194 ? 3.775 10.297 12.008 1 98.44 194 THR A CA 1
ATOM 1390 C C . THR A 1 194 ? 2.439 9.82 11.445 1 98.44 194 THR A C 1
ATOM 1392 O O . THR A 1 194 ? 1.749 10.562 10.75 1 98.44 194 THR A O 1
ATOM 1395 N N . ILE A 1 195 ? 2.127 8.578 11.719 1 97.94 195 ILE A N 1
ATOM 1396 C CA . ILE A 1 195 ? 0.862 7.992 11.297 1 97.94 195 ILE A CA 1
ATOM 1397 C C . ILE A 1 195 ? -0.015 7.711 12.516 1 97.94 195 ILE A C 1
ATOM 1399 O O . ILE A 1 195 ? 0.413 7.031 13.445 1 97.94 195 ILE A O 1
ATOM 1403 N N . LEU A 1 196 ? -1.201 8.234 12.555 1 97.06 196 LEU A N 1
ATOM 1404 C CA . LEU A 1 196 ? -2.186 7.91 13.586 1 97.06 196 LEU A CA 1
ATOM 1405 C C . LEU A 1 196 ? -3.176 6.863 13.086 1 97.06 196 LEU A C 1
ATOM 1407 O O . LEU A 1 196 ? -3.775 7.031 12.016 1 97.06 196 LEU A O 1
ATOM 1411 N N . ILE A 1 197 ? -3.342 5.816 13.797 1 94.88 197 ILE A N 1
ATOM 1412 C CA . ILE A 1 197 ? -4.184 4.699 13.383 1 94.88 197 ILE A CA 1
ATOM 1413 C C . ILE A 1 197 ? -5.477 4.699 14.195 1 94.88 197 ILE A C 1
ATOM 1415 O O . ILE A 1 197 ? -5.449 4.633 15.422 1 94.88 197 ILE A O 1
ATOM 1419 N N . VAL A 1 198 ? -6.559 4.691 13.492 1 92.5 198 VAL A N 1
ATOM 1420 C CA . VAL A 1 198 ? -7.875 4.609 14.117 1 92.5 198 VAL A CA 1
ATOM 1421 C C . VAL A 1 198 ? -8.641 3.42 13.547 1 92.5 198 VAL A C 1
ATOM 1423 O O . VAL A 1 198 ? -8.32 2.926 12.461 1 92.5 198 VAL A O 1
ATOM 1426 N N . LYS A 1 199 ? -9.609 2.889 14.258 1 85.75 199 LYS A N 1
ATOM 1427 C CA . LYS A 1 199 ? -10.5 1.882 13.688 1 85.75 199 LYS A CA 1
ATOM 1428 C C . LYS A 1 199 ? -11.5 2.514 12.719 1 85.75 199 LYS A C 1
ATOM 1430 O O . LYS A 1 199 ? -11.625 2.066 11.578 1 85.75 199 LYS A O 1
ATOM 1435 N N . ALA A 1 200 ? -12.164 3.424 13.125 1 83.56 200 ALA A N 1
ATOM 1436 C CA . ALA A 1 200 ? -13.133 4.281 12.438 1 83.56 200 ALA A CA 1
ATOM 1437 C C . ALA A 1 200 ? -13.422 5.539 13.25 1 83.56 200 ALA A C 1
ATOM 1439 O O . ALA A 1 200 ? -13.125 5.598 14.445 1 83.56 200 ALA A O 1
ATOM 1440 N N . LEU A 1 201 ? -13.891 6.512 12.492 1 85.62 201 LEU A N 1
ATOM 1441 C CA . LEU A 1 201 ? -14.172 7.773 13.164 1 85.62 201 LEU A CA 1
ATOM 1442 C C . LEU A 1 201 ? -15.664 7.949 13.398 1 85.62 201 LEU A C 1
ATOM 1444 O O . LEU A 1 201 ? -16.484 7.484 12.609 1 85.62 201 LEU A O 1
ATOM 1448 N N . VAL A 1 202 ? -15.93 8.469 14.469 1 85.19 202 VAL A N 1
ATOM 1449 C CA . VAL A 1 202 ? -17.312 8.805 14.789 1 85.19 202 VAL A CA 1
ATOM 1450 C C . VAL A 1 202 ? -17.406 10.273 15.172 1 85.19 202 VAL A C 1
ATOM 1452 O O . VAL A 1 202 ? -16.469 10.836 15.742 1 85.19 202 VAL A O 1
ATOM 1455 N N . HIS A 1 203 ? -18.484 10.883 14.641 1 81.06 203 HIS A N 1
ATOM 1456 C CA . HIS A 1 203 ? -18.766 12.266 15.023 1 81.06 203 HIS A CA 1
ATOM 1457 C C . HIS A 1 203 ? -20.203 12.422 15.516 1 81.06 203 HIS A C 1
ATOM 1459 O O . HIS A 1 203 ? -21 11.492 15.414 1 81.06 203 HIS A O 1
ATOM 1465 N N . GLU A 1 204 ? -20.406 13.539 16.094 1 75.56 204 GLU A N 1
ATOM 1466 C CA . GLU A 1 204 ? -21.625 13.789 16.828 1 75.56 204 GLU A CA 1
ATOM 1467 C C . GLU A 1 204 ? -22.859 13.523 15.977 1 75.56 204 GLU A C 1
ATOM 1469 O O . GLU A 1 204 ? -23.828 12.898 16.438 1 75.56 204 GLU A O 1
ATOM 1474 N N . ALA A 1 205 ? -22.766 13.938 14.805 1 73.88 205 ALA A N 1
ATOM 1475 C CA . ALA A 1 205 ? -23.922 13.758 13.93 1 73.88 205 ALA A CA 1
ATOM 1476 C C . ALA A 1 205 ? -24.203 12.273 13.695 1 73.88 205 ALA A C 1
ATOM 1478 O O . ALA A 1 205 ? -25.359 11.852 13.641 1 73.88 205 ALA A O 1
ATOM 1479 N N . MET A 1 206 ? -23.203 11.539 13.5 1 74.81 206 MET A N 1
ATOM 1480 C CA . MET A 1 206 ? -23.344 10.102 13.312 1 74.81 206 MET A CA 1
ATOM 1481 C C . MET A 1 206 ? -23.969 9.445 14.539 1 74.81 206 MET A C 1
ATOM 1483 O O . MET A 1 206 ? -24.812 8.562 14.414 1 74.81 206 MET A O 1
ATOM 1487 N N . ARG A 1 207 ? -23.516 9.883 15.641 1 75.69 207 ARG A N 1
ATOM 1488 C CA . ARG A 1 207 ? -24.047 9.352 16.891 1 75.69 207 ARG A CA 1
ATOM 1489 C C . ARG A 1 207 ? -25.531 9.688 17.031 1 75.69 207 ARG A C 1
ATOM 1491 O O . ARG A 1 207 ? -26.312 8.859 17.5 1 75.69 207 ARG A O 1
ATOM 1498 N N . ALA A 1 208 ? -25.812 10.82 16.609 1 76.12 208 ALA A N 1
ATOM 1499 C CA . ALA A 1 208 ? -27.188 11.266 16.703 1 76.12 208 ALA A CA 1
ATOM 1500 C C . ALA A 1 208 ? -28.094 10.492 15.75 1 76.12 208 ALA A C 1
ATOM 1502 O O . ALA A 1 208 ? -29.234 10.164 16.078 1 76.12 208 ALA A O 1
ATOM 1503 N N . GLU A 1 209 ? -27.578 10.242 14.617 1 74.25 209 GLU A N 1
ATOM 1504 C CA . GLU A 1 209 ? -28.344 9.555 13.578 1 74.25 209 GLU A CA 1
ATOM 1505 C C . GLU A 1 209 ? -28.484 8.062 13.891 1 74.25 209 GLU A C 1
ATOM 1507 O O . GLU A 1 209 ? -29.422 7.41 13.43 1 74.25 209 GLU A O 1
ATOM 1512 N N . ARG A 1 210 ? -27.438 7.582 14.648 1 77.25 210 ARG A N 1
ATOM 1513 C CA . ARG A 1 210 ? -27.469 6.16 14.977 1 77.25 210 ARG A CA 1
ATOM 1514 C C . ARG A 1 210 ? -27.328 5.945 16.484 1 77.25 210 ARG A C 1
ATOM 1516 O O . ARG A 1 210 ? -26.359 5.324 16.922 1 77.25 210 ARG A O 1
ATOM 1523 N N . PRO A 1 211 ? -28.344 6.359 17.188 1 71 211 PRO A N 1
ATOM 1524 C CA . PRO A 1 211 ? -28.234 6.363 18.641 1 71 211 PRO A CA 1
ATOM 1525 C C . PRO A 1 211 ? -28.047 4.965 19.234 1 71 211 PRO A C 1
ATOM 1527 O O . PRO A 1 211 ? -27.453 4.816 20.297 1 71 211 PRO A O 1
ATOM 1530 N N . ASN A 1 212 ? -28.391 3.988 18.453 1 73.94 212 ASN A N 1
ATOM 1531 C CA . ASN A 1 212 ? -28.312 2.625 18.969 1 73.94 212 ASN A CA 1
ATOM 1532 C C . ASN A 1 212 ? -27.078 1.896 18.438 1 73.94 212 ASN A C 1
ATOM 1534 O O . ASN A 1 212 ? -26.844 0.741 18.797 1 73.94 212 ASN A O 1
ATOM 1538 N N . ALA A 1 213 ? -26.422 2.547 17.641 1 72.69 213 ALA A N 1
ATOM 1539 C CA . ALA A 1 213 ? -25.25 1.889 17.094 1 72.69 213 ALA A CA 1
ATOM 1540 C C . ALA A 1 213 ? -24.125 1.822 18.125 1 72.69 213 ALA A C 1
ATOM 1542 O O . ALA A 1 213 ? -23.953 2.744 18.922 1 72.69 213 ALA A O 1
ATOM 1543 N N . LYS A 1 214 ? -23.531 0.638 18.25 1 69.88 214 LYS A N 1
ATOM 1544 C CA . LYS A 1 214 ? -22.375 0.468 19.109 1 69.88 214 LYS A CA 1
ATOM 1545 C C . LYS A 1 214 ? -21.109 0.949 18.422 1 69.88 214 LYS A C 1
ATOM 1547 O O . LYS A 1 214 ? -20.75 0.465 17.359 1 69.88 214 LYS A O 1
ATOM 1552 N N . PHE A 1 215 ? -20.703 1.974 18.844 1 76.5 215 PHE A N 1
ATOM 1553 C CA . PHE A 1 215 ? -19.469 2.531 18.281 1 76.5 215 PHE A CA 1
ATOM 1554 C C . PHE A 1 215 ? -18.25 2.037 19.062 1 76.5 215 PHE A C 1
ATOM 1556 O O . PHE A 1 215 ? -17.312 2.803 19.312 1 76.5 215 PHE A O 1
ATOM 1563 N N . ALA A 1 216 ? -18.406 0.818 19.406 1 76.25 216 ALA A N 1
ATOM 1564 C CA . ALA A 1 216 ? -17.297 0.25 20.172 1 76.25 216 ALA A CA 1
ATOM 1565 C C . ALA A 1 216 ? -16 0.278 19.375 1 76.25 216 ALA A C 1
ATOM 1567 O O . ALA A 1 216 ? -15.953 -0.187 18.234 1 76.25 216 ALA A O 1
ATOM 1568 N N . GLY A 1 217 ? -15.008 0.95 19.953 1 79.38 217 GLY A N 1
ATOM 1569 C CA . GLY A 1 217 ? -13.68 0.985 19.375 1 79.38 217 GLY A CA 1
ATOM 1570 C C . GLY A 1 217 ? -13.469 2.146 18.422 1 79.38 217 GLY A C 1
ATOM 1571 O O . GLY A 1 217 ? -12.359 2.381 17.953 1 79.38 217 GLY A O 1
ATOM 1572 N N . PHE A 1 218 ? -14.586 2.785 18.141 1 85.62 218 PHE A N 1
ATOM 1573 C CA . PHE A 1 218 ? -14.453 3.941 17.25 1 85.62 218 PHE A CA 1
ATOM 1574 C C . PHE A 1 218 ? -13.766 5.098 17.984 1 85.62 218 PHE A C 1
ATOM 1576 O O . PHE A 1 218 ? -13.836 5.195 19.203 1 85.62 218 PHE A O 1
ATOM 1583 N N . THR A 1 219 ? -13.117 5.914 17.234 1 90.44 219 THR A N 1
ATOM 1584 C CA . THR A 1 219 ? -12.445 7.098 17.766 1 90.44 219 THR A CA 1
ATOM 1585 C C . THR A 1 219 ? -13.281 8.352 17.516 1 90.44 219 THR A C 1
ATOM 1587 O O . THR A 1 219 ? -13.695 8.609 16.375 1 90.44 219 THR A O 1
ATOM 1590 N N . ASP A 1 220 ? -13.539 9.031 18.609 1 92.75 220 ASP A N 1
ATOM 1591 C CA . ASP A 1 220 ? -14.203 10.32 18.438 1 92.75 220 ASP A CA 1
ATOM 1592 C C . ASP A 1 220 ? -13.297 11.32 17.734 1 92.75 220 ASP A C 1
ATOM 1594 O O . ASP A 1 220 ? -12.094 11.375 18 1 92.75 220 ASP A O 1
ATOM 1598 N N . VAL A 1 221 ? -13.867 12.195 16.875 1 95.06 221 VAL A N 1
ATOM 1599 C CA . VAL A 1 221 ? -13.086 13.148 16.094 1 95.06 221 VAL A CA 1
ATOM 1600 C C . VAL A 1 221 ? -12.359 14.102 17.047 1 95.06 221 VAL A C 1
ATOM 1602 O O . VAL A 1 221 ? -11.266 14.578 16.734 1 95.06 221 VAL A O 1
ATOM 1605 N N . ARG A 1 222 ? -12.875 14.43 18.234 1 94.75 222 ARG A N 1
ATOM 1606 C CA . ARG A 1 222 ? -12.211 15.289 19.219 1 94.75 222 ARG A CA 1
ATOM 1607 C C . ARG A 1 222 ? -10.977 14.602 19.797 1 94.75 222 ARG A C 1
ATOM 1609 O O . ARG A 1 222 ? -9.969 15.25 20.078 1 94.75 222 ARG A O 1
ATOM 1616 N N . ASP A 1 223 ? -11.125 13.266 19.984 1 95.31 223 ASP A N 1
ATOM 1617 C CA . ASP A 1 223 ? -9.984 12.492 20.469 1 95.31 223 ASP A CA 1
ATOM 1618 C C . ASP A 1 223 ? -8.883 12.438 19.406 1 95.31 223 ASP A C 1
ATOM 1620 O O . ASP A 1 223 ? -7.695 12.5 19.75 1 95.31 223 ASP A O 1
ATOM 1624 N N . LEU A 1 224 ? -9.297 12.312 18.219 1 96.69 224 LEU A N 1
ATOM 1625 C CA . LEU A 1 224 ? -8.32 12.359 17.141 1 96.69 224 LEU A CA 1
ATOM 1626 C C . LEU A 1 224 ? -7.613 13.711 17.094 1 96.69 224 LEU A C 1
ATOM 1628 O O . LEU A 1 224 ? -6.391 13.773 16.969 1 96.69 224 LEU A O 1
ATOM 1632 N N . ALA A 1 225 ? -8.344 14.797 17.234 1 97.75 225 ALA A N 1
ATOM 1633 C CA . ALA A 1 225 ? -7.777 16.141 17.234 1 97.75 225 ALA A CA 1
ATOM 1634 C C . ALA A 1 225 ? -6.766 16.312 18.359 1 97.75 225 ALA A C 1
ATOM 1636 O O . ALA A 1 225 ? -5.711 16.922 18.172 1 97.75 225 ALA A O 1
ATOM 1637 N N . GLU A 1 226 ? -7.086 15.742 19.5 1 97.25 226 GLU A N 1
ATOM 1638 C CA . GLU A 1 226 ? -6.164 15.781 20.641 1 97.25 226 GLU A CA 1
ATOM 1639 C C . GLU A 1 226 ? -4.875 15.023 20.328 1 97.25 226 GLU A C 1
ATOM 1641 O O . GLU A 1 226 ? -3.783 15.492 20.641 1 97.25 226 GLU A O 1
ATOM 1646 N N . ALA A 1 227 ? -5.055 13.867 19.781 1 97.38 227 ALA A N 1
ATOM 1647 C CA . ALA A 1 227 ? -3.893 13.062 19.422 1 97.38 227 ALA A CA 1
ATOM 1648 C C . ALA A 1 227 ? -3.02 13.773 18.391 1 97.38 227 ALA A C 1
ATOM 1650 O O . ALA A 1 227 ? -1.79 13.727 18.469 1 97.38 227 ALA A O 1
ATOM 1651 N N . ILE A 1 228 ? -3.635 14.438 17.422 1 98.19 228 ILE A N 1
ATOM 1652 C CA . ILE A 1 228 ? -2.914 15.211 16.406 1 98.19 228 ILE A CA 1
ATOM 1653 C C . ILE A 1 228 ? -2.08 16.297 17.094 1 98.19 228 ILE A C 1
ATOM 1655 O O . ILE A 1 228 ? -0.878 16.406 16.844 1 98.19 228 ILE A O 1
ATOM 1659 N N . ALA A 1 229 ? -2.701 17.094 17.969 1 97.88 229 ALA A N 1
ATOM 1660 C CA . ALA A 1 229 ? -1.986 18.141 18.688 1 97.88 229 ALA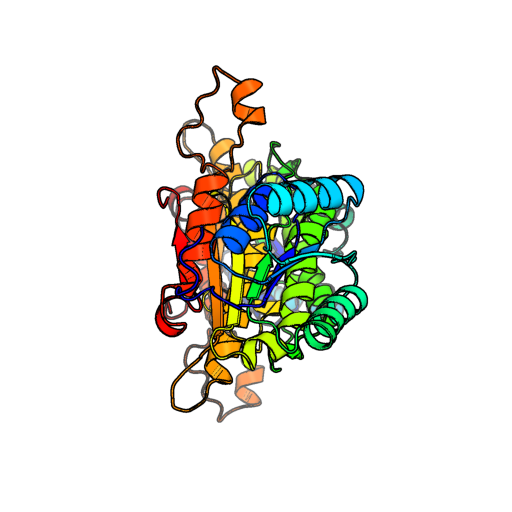 A CA 1
ATOM 1661 C C . ALA A 1 229 ? -0.84 17.562 19.516 1 97.88 229 ALA A C 1
ATOM 1663 O O . ALA A 1 229 ? 0.232 18.172 19.609 1 97.88 229 ALA A O 1
ATOM 1664 N N . GLY A 1 230 ? -1.046 16.391 20.047 1 97.5 230 GLY A N 1
ATOM 1665 C CA . GLY A 1 230 ? -0.074 15.734 20.906 1 97.5 230 GLY A CA 1
ATOM 1666 C C . GLY A 1 230 ? 1.21 15.367 20.188 1 97.5 230 GLY A C 1
ATOM 1667 O O . GLY A 1 230 ? 2.244 15.148 20.812 1 97.5 230 GLY A O 1
ATOM 1668 N N . VAL A 1 231 ? 1.184 15.289 18.891 1 97.81 231 VAL A N 1
ATOM 1669 C CA . VAL A 1 231 ? 2.355 14.922 18.094 1 97.81 231 VAL A CA 1
ATOM 1670 C C . VAL A 1 231 ? 3.455 15.961 18.297 1 97.81 231 VAL A C 1
ATOM 1672 O O . VAL A 1 231 ? 4.645 15.633 18.281 1 97.81 231 VAL A O 1
ATOM 1675 N N . TRP A 1 232 ? 3.115 17.281 18.531 1 97.69 232 TRP A N 1
ATOM 1676 C CA . TRP A 1 232 ? 4.082 18.359 18.703 1 97.69 232 TRP A CA 1
ATOM 1677 C C . TRP A 1 232 ? 4.613 18.406 20.125 1 97.69 232 TRP A C 1
ATOM 1679 O O . TRP A 1 232 ? 5.547 19.156 20.422 1 97.69 232 TRP A O 1
ATOM 1689 N N . GLU A 1 233 ? 4.027 17.625 21 1 95.94 233 GLU A N 1
ATOM 1690 C CA . GLU A 1 233 ? 4.453 17.625 22.406 1 95.94 233 GLU A CA 1
ATOM 1691 C C . GLU A 1 233 ? 5.664 16.719 22.609 1 95.94 233 GLU A C 1
ATOM 1693 O O . GLU A 1 233 ? 6.277 16.719 23.672 1 95.94 233 GLU A O 1
ATOM 1698 N N . LYS A 1 234 ? 6.035 15.961 21.641 1 94.56 234 LYS A N 1
ATOM 1699 C CA . LYS A 1 234 ? 7.16 15.023 21.703 1 94.56 234 LYS A CA 1
ATOM 1700 C C . LYS A 1 234 ? 8.258 15.422 20.719 1 94.56 234 LYS A C 1
ATOM 1702 O O . LYS A 1 234 ? 7.984 15.984 19.672 1 94.56 234 LYS A O 1
ATOM 1707 N N . PRO A 1 235 ? 9.523 15.125 21.125 1 94.81 235 PRO A N 1
ATOM 1708 C CA . PRO A 1 235 ? 10.602 15.359 20.156 1 94.81 235 PRO A CA 1
ATOM 1709 C C . PRO A 1 235 ? 10.406 14.586 18.859 1 94.81 235 PRO A C 1
ATOM 1711 O O . PRO A 1 235 ? 9.844 13.492 18.859 1 94.81 235 PRO A O 1
ATOM 1714 N N . ALA A 1 236 ? 10.898 15.219 17.75 1 96 236 ALA A N 1
ATOM 1715 C CA . ALA A 1 236 ? 10.75 14.602 16.438 1 96 236 ALA A CA 1
ATOM 1716 C C . ALA A 1 236 ? 11.32 13.188 16.438 1 96 236 ALA A C 1
ATOM 1718 O O . ALA A 1 236 ? 10.742 12.281 15.836 1 96 236 ALA A O 1
ATOM 1719 N N . ALA A 1 237 ? 12.398 12.969 17.156 1 92.5 237 ALA A N 1
ATOM 1720 C CA . ALA A 1 237 ? 13.094 11.688 17.172 1 92.5 237 ALA A CA 1
ATOM 1721 C C . ALA A 1 237 ? 12.203 10.586 17.75 1 92.5 237 ALA A C 1
ATOM 1723 O O . ALA A 1 237 ? 12.359 9.414 17.422 1 92.5 237 ALA A O 1
ATOM 1724 N N . GLU A 1 238 ? 11.242 10.914 18.531 1 93.5 238 GLU A N 1
ATOM 1725 C CA . GLU A 1 238 ? 10.383 9.945 19.219 1 93.5 238 GLU A CA 1
ATOM 1726 C C . GLU A 1 238 ? 9.172 9.586 18.359 1 93.5 238 GLU A C 1
ATOM 1728 O O . GLU A 1 238 ? 8.609 8.492 18.5 1 93.5 238 GLU A O 1
ATOM 1733 N N . VAL A 1 239 ? 8.844 10.492 17.422 1 96.44 239 VAL A N 1
ATOM 1734 C CA . VAL A 1 239 ? 7.566 10.242 16.766 1 96.44 239 VAL A CA 1
ATOM 1735 C C . VAL A 1 239 ? 7.801 9.992 15.273 1 96.44 239 VAL A C 1
ATOM 1737 O O . VAL A 1 239 ? 6.914 9.492 14.578 1 96.44 239 VAL A O 1
ATOM 1740 N N . ASN A 1 240 ? 8.992 10.32 14.758 1 97.31 240 ASN A N 1
ATOM 1741 C CA . ASN A 1 240 ? 9.266 10.156 13.328 1 97.31 240 ASN A CA 1
ATOM 1742 C C . ASN A 1 240 ? 9.219 8.688 12.922 1 97.31 240 ASN A C 1
ATOM 1744 O O . ASN A 1 240 ? 9.914 7.852 13.5 1 97.31 240 ASN A O 1
ATOM 1748 N N . GLY A 1 241 ? 8.391 8.383 11.969 1 96.5 241 GLY A N 1
ATOM 1749 C CA . GLY A 1 241 ? 8.305 7.031 11.43 1 96.5 241 GLY A CA 1
ATOM 1750 C C . GLY A 1 241 ? 7.457 6.105 12.273 1 96.5 241 GLY A C 1
ATOM 1751 O O . GLY A 1 241 ? 7.449 4.891 12.062 1 96.5 241 GLY A O 1
ATOM 1752 N N . ASN A 1 242 ? 6.723 6.641 13.219 1 95.5 242 ASN A N 1
ATOM 1753 C CA . ASN A 1 242 ? 5.941 5.793 14.109 1 95.5 242 ASN A CA 1
ATOM 1754 C C . ASN A 1 242 ? 4.469 5.777 13.719 1 95.5 242 ASN A C 1
ATOM 1756 O O . ASN A 1 242 ? 3.951 6.758 13.188 1 95.5 242 ASN A O 1
ATOM 1760 N N . ARG A 1 243 ? 3.883 4.637 13.992 1 94.88 243 ARG A N 1
ATOM 1761 C CA . ARG A 1 243 ? 2.432 4.492 14 1 94.88 243 ARG A CA 1
ATOM 1762 C C . ARG A 1 243 ? 1.874 4.602 15.414 1 94.88 243 ARG A C 1
ATOM 1764 O O . ARG A 1 243 ? 2.221 3.805 16.281 1 94.88 243 ARG A O 1
ATOM 1771 N N . LEU A 1 244 ? 1.083 5.578 15.633 1 94.56 244 LEU A N 1
ATOM 1772 C CA . LEU A 1 244 ? 0.427 5.742 16.922 1 94.56 244 LEU A CA 1
ATOM 1773 C C . LEU A 1 244 ? -1.009 5.23 16.875 1 94.56 244 LEU A C 1
ATOM 1775 O O . LEU A 1 244 ? -1.835 5.758 16.125 1 94.56 244 LEU A O 1
ATOM 1779 N N . TRP A 1 245 ? -1.337 4.238 17.656 1 93.44 245 TRP A N 1
ATOM 1780 C CA . TRP A 1 245 ? -2.643 3.588 17.625 1 93.44 245 TRP A CA 1
ATOM 1781 C C . TRP A 1 245 ? -3.598 4.242 18.609 1 93.44 245 TRP A C 1
ATOM 1783 O O . TRP A 1 245 ? -3.297 4.328 19.812 1 93.44 245 TRP A O 1
ATOM 1793 N N . LEU A 1 246 ? -4.703 4.727 18.125 1 92.5 246 LEU A N 1
ATOM 1794 C CA . LEU A 1 246 ? -5.77 5.258 18.969 1 92.5 246 LEU A CA 1
ATOM 1795 C C . LEU A 1 246 ? -6.871 4.223 19.172 1 92.5 246 LEU A C 1
ATOM 1797 O O . LEU A 1 246 ? -7.996 4.566 19.547 1 92.5 246 LEU A O 1
ATOM 1801 N N . THR A 1 247 ? -6.578 3.043 18.719 1 84.38 247 THR A N 1
ATOM 1802 C CA . THR A 1 247 ? -7.43 1.865 18.859 1 84.38 247 THR A CA 1
ATOM 1803 C C . THR A 1 247 ? -6.609 0.654 19.281 1 84.38 247 THR A C 1
ATOM 1805 O O . THR A 1 247 ? -5.383 0.729 19.375 1 84.38 247 THR A O 1
ATOM 1808 N N . GLU A 1 248 ? -7.371 -0.249 19.672 1 75.75 248 GLU A N 1
ATOM 1809 C CA . GLU A 1 248 ? -6.668 -1.49 20 1 75.75 248 GLU A CA 1
ATOM 1810 C C . GLU A 1 248 ? -5.938 -2.039 18.781 1 75.75 248 GLU A C 1
ATOM 1812 O O . GLU A 1 248 ? -6.434 -1.94 17.656 1 75.75 248 GLU A O 1
ATOM 1817 N N . ARG A 1 249 ? -4.648 -2.443 19.062 1 73.31 249 ARG A N 1
ATOM 1818 C CA . ARG A 1 249 ? -3.879 -3.086 18 1 73.31 249 ARG A CA 1
ATOM 1819 C C . ARG A 1 249 ? -4.395 -4.496 17.734 1 73.31 249 ARG A C 1
ATOM 1821 O O . ARG A 1 249 ? -4.77 -5.215 18.656 1 73.31 249 ARG A O 1
ATOM 1828 N N . PRO A 1 250 ? -4.586 -4.871 16.312 1 64.12 250 PRO A N 1
ATOM 1829 C CA . PRO A 1 250 ? -5.059 -6.23 16.047 1 64.12 250 PRO A CA 1
ATOM 1830 C C . PRO A 1 250 ? -4.109 -7.301 16.578 1 64.12 250 PRO A C 1
ATOM 1832 O O . PRO A 1 250 ? -2.91 -7.059 16.719 1 64.12 250 PRO A O 1
ATOM 1835 N N . MET B 1 1 ? 14.32 -36.75 -12.453 1 37.03 1 MET B N 1
ATOM 1836 C CA . MET B 1 1 ? 12.938 -37.125 -12.75 1 37.03 1 MET B CA 1
ATOM 1837 C C . MET B 1 1 ? 12.008 -36.688 -11.625 1 37.03 1 MET B C 1
ATOM 1839 O O . MET B 1 1 ? 12.227 -37.062 -10.461 1 37.03 1 MET B O 1
ATOM 1843 N N . GLY B 1 2 ? 11.516 -35.406 -11.578 1 47.41 2 GLY B N 1
ATOM 1844 C CA . GLY B 1 2 ? 10.781 -34.906 -10.422 1 47.41 2 GLY B CA 1
ATOM 1845 C C . GLY B 1 2 ? 9.891 -35.969 -9.797 1 47.41 2 GLY B C 1
ATOM 1846 O O . GLY B 1 2 ? 9.422 -36.875 -10.477 1 47.41 2 GLY B O 1
ATOM 1847 N N . ASN B 1 3 ? 10.109 -36.312 -8.617 1 51 3 ASN B N 1
ATOM 1848 C CA . ASN B 1 3 ? 9.375 -37.406 -7.961 1 51 3 ASN B CA 1
ATOM 1849 C C . ASN B 1 3 ? 7.871 -37.219 -8.094 1 51 3 ASN B C 1
ATOM 1851 O O . ASN B 1 3 ? 7.316 -36.219 -7.66 1 51 3 ASN B O 1
ATOM 1855 N N . GLY B 1 4 ? 7.195 -37.688 -9.383 1 59.22 4 GLY B N 1
ATOM 1856 C CA . GLY B 1 4 ? 5.824 -37.75 -9.867 1 59.22 4 GLY B CA 1
ATOM 1857 C C . GLY B 1 4 ? 4.805 -37.875 -8.758 1 59.22 4 GLY B C 1
ATOM 1858 O O . GLY B 1 4 ? 3.598 -37.781 -9 1 59.22 4 GLY B O 1
ATOM 1859 N N . ASN B 1 5 ? 5.258 -38 -7.484 1 72.56 5 ASN B N 1
ATO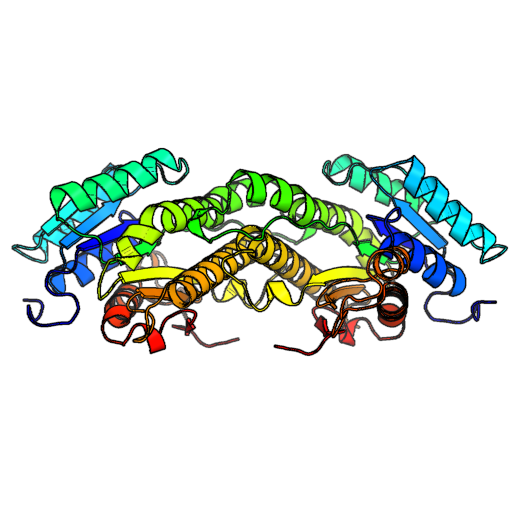M 1860 C CA . ASN B 1 5 ? 4.219 -38.344 -6.516 1 72.56 5 ASN B CA 1
ATOM 1861 C C . ASN B 1 5 ? 4.066 -37.25 -5.453 1 72.56 5 ASN B C 1
ATOM 1863 O O . ASN B 1 5 ? 3.453 -37.5 -4.41 1 72.56 5 ASN B O 1
ATOM 1867 N N . GLY B 1 6 ? 4.582 -36.062 -5.758 1 89.44 6 GLY B N 1
ATOM 1868 C CA . GLY B 1 6 ? 4.508 -35 -4.742 1 89.44 6 GLY B CA 1
ATOM 1869 C C . GLY B 1 6 ? 3.281 -34.125 -4.879 1 89.44 6 GLY B C 1
ATOM 1870 O O . GLY B 1 6 ? 2.41 -34.406 -5.711 1 89.44 6 GLY B O 1
ATOM 1871 N N . PRO B 1 7 ? 3.143 -33.188 -3.992 1 93.38 7 PRO B N 1
ATOM 1872 C CA . PRO B 1 7 ? 1.953 -32.344 -3.943 1 93.38 7 PRO B CA 1
ATOM 1873 C C . PRO B 1 7 ? 1.728 -31.578 -5.238 1 93.38 7 PRO B C 1
ATOM 1875 O O . PRO B 1 7 ? 0.608 -31.125 -5.516 1 93.38 7 PRO B O 1
ATOM 1878 N N . LEU B 1 8 ? 2.734 -31.5 -6.082 1 97 8 LEU B N 1
ATOM 1879 C CA . LEU B 1 8 ? 2.627 -30.703 -7.297 1 97 8 LEU B CA 1
ATOM 1880 C C . LEU B 1 8 ? 2.363 -31.578 -8.508 1 97 8 LEU B C 1
ATOM 1882 O O . LEU B 1 8 ? 2.088 -31.078 -9.602 1 97 8 LEU B O 1
ATOM 1886 N N . SER B 1 9 ? 2.465 -32.906 -8.289 1 95.69 9 SER B N 1
ATOM 1887 C CA . SER B 1 9 ? 2.24 -33.812 -9.406 1 95.69 9 SER B CA 1
ATOM 1888 C C . SER B 1 9 ? 0.847 -33.625 -10 1 95.69 9 SER B C 1
ATOM 1890 O O . SER B 1 9 ? -0.155 -33.75 -9.289 1 95.69 9 SER B O 1
ATOM 1892 N N . GLY B 1 10 ? 0.813 -33.219 -11.25 1 96.19 10 GLY B N 1
ATOM 1893 C CA . GLY B 1 10 ? -0.449 -33.094 -11.953 1 96.19 10 GLY B CA 1
ATOM 1894 C C . GLY B 1 10 ? -1.123 -31.75 -11.695 1 96.19 10 GLY B C 1
ATOM 1895 O O . GLY B 1 10 ? -2.172 -31.453 -12.273 1 96.19 10 GLY B O 1
ATOM 1896 N N . ALA B 1 11 ? -0.567 -30.938 -10.812 1 97.75 11 ALA B N 1
ATOM 1897 C CA . ALA B 1 11 ? -1.128 -29.609 -10.562 1 97.75 11 ALA B CA 1
ATOM 1898 C C . ALA B 1 11 ? -1.012 -28.719 -11.805 1 97.75 11 ALA B C 1
ATOM 1900 O O . ALA B 1 11 ? -0.033 -28.812 -12.547 1 97.75 11 ALA B O 1
ATOM 1901 N N . VAL B 1 12 ? -1.998 -27.875 -12.039 1 98.62 12 VAL B N 1
ATOM 1902 C CA . VAL B 1 12 ? -1.974 -26.906 -13.133 1 98.62 12 VAL B CA 1
ATOM 1903 C C . VAL B 1 12 ? -1.688 -25.516 -12.594 1 98.62 12 VAL B C 1
ATOM 1905 O O . VAL B 1 12 ? -2.523 -24.922 -11.906 1 98.62 12 VAL B O 1
ATOM 1908 N N . ILE B 1 13 ? -0.503 -24.969 -12.922 1 98.81 13 ILE B N 1
ATOM 1909 C CA . ILE B 1 13 ? -0.026 -23.734 -12.289 1 98.81 13 ILE B CA 1
ATOM 1910 C C . ILE B 1 13 ? 0.286 -22.703 -13.367 1 98.81 13 ILE B C 1
ATOM 1912 O O . ILE B 1 13 ? 1.051 -22.969 -14.297 1 98.81 13 ILE B O 1
ATOM 1916 N N . ALA B 1 14 ? -0.359 -21.547 -13.258 1 98.88 14 ALA B N 1
ATOM 1917 C CA . ALA B 1 14 ? -0.032 -20.391 -14.086 1 98.88 14 ALA B CA 1
ATOM 1918 C C . ALA B 1 14 ? 1.134 -19.594 -13.492 1 98.88 14 ALA B C 1
ATOM 1920 O O . ALA B 1 14 ? 1.257 -19.484 -12.266 1 98.88 14 ALA B O 1
ATOM 1921 N N . VAL B 1 15 ? 2.006 -19.031 -14.336 1 98.88 15 VAL B N 1
ATOM 1922 C CA . VAL B 1 15 ? 3.133 -18.219 -13.906 1 98.88 15 VAL B CA 1
ATOM 1923 C C . VAL B 1 15 ? 3.137 -16.891 -14.68 1 98.88 15 VAL B C 1
ATOM 1925 O O . VAL B 1 15 ? 3.385 -16.875 -15.891 1 98.88 15 VAL B O 1
ATOM 1928 N N . ALA B 1 16 ? 2.797 -15.828 -14.023 1 98.56 16 ALA B N 1
ATOM 1929 C CA . ALA B 1 16 ? 2.916 -14.492 -14.602 1 98.56 16 ALA B CA 1
ATOM 1930 C C . ALA B 1 16 ? 4.336 -13.961 -14.453 1 98.56 16 ALA B C 1
ATOM 1932 O O . ALA B 1 16 ? 4.902 -13.977 -13.359 1 98.56 16 ALA B O 1
ATOM 1933 N N . GLY B 1 17 ? 4.895 -13.375 -15.523 1 97.12 17 GLY B N 1
ATOM 1934 C CA . GLY B 1 17 ? 6.297 -12.984 -15.531 1 97.12 17 GLY B CA 1
ATOM 1935 C C . GLY B 1 17 ? 7.238 -14.141 -15.789 1 97.12 17 GLY B C 1
ATOM 1936 O O . GLY B 1 17 ? 8.32 -14.211 -15.203 1 97.12 17 GLY B O 1
ATOM 1937 N N . ALA B 1 18 ? 6.883 -15.047 -16.625 1 97.75 18 ALA B N 1
ATOM 1938 C CA . ALA B 1 18 ? 7.559 -16.328 -16.797 1 97.75 18 ALA B CA 1
ATOM 1939 C C . ALA B 1 18 ? 8.836 -16.172 -17.609 1 97.75 18 ALA B C 1
ATOM 1941 O O . ALA B 1 18 ? 9.703 -17.047 -17.609 1 97.75 18 ALA B O 1
ATOM 1942 N N . GLY B 1 19 ? 8.969 -15.086 -18.297 1 95.25 19 GLY B N 1
ATOM 1943 C CA . GLY B 1 19 ? 10.086 -14.922 -19.203 1 95.25 19 GLY B CA 1
ATOM 1944 C C . GLY B 1 19 ? 11.328 -14.359 -18.531 1 95.25 19 GLY B C 1
ATOM 1945 O O . GLY B 1 19 ? 12.414 -14.375 -19.109 1 95.25 19 GLY B O 1
ATOM 1946 N N . GLY B 1 20 ? 11.18 -13.805 -17.328 1 92.25 20 GLY B N 1
ATOM 1947 C CA . GLY B 1 20 ? 12.32 -13.273 -16.594 1 92.25 20 GLY B CA 1
ATOM 1948 C C . GLY B 1 20 ? 13.164 -14.352 -15.938 1 92.25 20 GLY B C 1
ATOM 1949 O O . GLY B 1 20 ? 12.828 -15.531 -15.992 1 92.25 20 GLY B O 1
ATOM 1950 N N . PRO B 1 21 ? 14.273 -13.922 -15.352 1 91.06 21 PRO B N 1
ATOM 1951 C CA . PRO B 1 21 ? 15.164 -14.898 -14.719 1 91.06 21 PRO B CA 1
ATOM 1952 C C . PRO B 1 21 ? 14.469 -15.719 -13.641 1 91.06 21 PRO B C 1
ATOM 1954 O O . PRO B 1 21 ? 14.641 -16.938 -13.578 1 91.06 21 PRO B O 1
ATOM 1957 N N . ALA B 1 22 ? 13.711 -15.078 -12.805 1 94.56 22 ALA B N 1
ATOM 1958 C CA . ALA B 1 22 ? 12.961 -15.797 -11.773 1 94.56 22 ALA B CA 1
ATOM 1959 C C . ALA B 1 22 ? 11.891 -16.688 -12.406 1 94.56 22 ALA B C 1
ATOM 1961 O O . ALA B 1 22 ? 11.617 -17.781 -11.906 1 94.56 22 ALA B O 1
ATOM 1962 N N . GLY B 1 23 ? 11.328 -16.188 -13.469 1 97.12 23 GLY B N 1
ATOM 1963 C CA . GLY B 1 23 ? 10.32 -16.969 -14.188 1 97.12 23 GLY B CA 1
ATOM 1964 C C . GLY B 1 23 ? 10.867 -18.25 -14.766 1 97.12 23 GLY B C 1
ATOM 1965 O O . GLY B 1 23 ? 10.266 -19.312 -14.594 1 97.12 23 GLY B O 1
ATOM 1966 N N . ARG B 1 24 ? 11.992 -18.141 -15.406 1 95.69 24 ARG B N 1
ATOM 1967 C CA . ARG B 1 24 ? 12.633 -19.312 -16 1 95.69 24 ARG B CA 1
ATOM 1968 C C . ARG B 1 24 ? 12.922 -20.375 -14.945 1 95.69 24 ARG B C 1
ATOM 1970 O O . ARG B 1 24 ? 12.602 -21.562 -15.141 1 95.69 24 ARG B O 1
ATOM 1977 N N . ALA B 1 25 ? 13.523 -19.953 -13.828 1 96.56 25 ALA B N 1
ATOM 1978 C CA . ALA B 1 25 ? 13.836 -20.875 -12.742 1 96.56 25 ALA B CA 1
ATOM 1979 C C . ALA B 1 25 ? 12.57 -21.516 -12.18 1 96.56 25 ALA B C 1
ATOM 1981 O O . ALA B 1 25 ? 12.562 -22.703 -11.844 1 96.56 25 ALA B O 1
ATOM 1982 N N . THR B 1 26 ? 11.508 -20.75 -12.109 1 98.12 26 THR B N 1
ATOM 1983 C CA . THR B 1 26 ? 10.242 -21.219 -11.562 1 98.12 26 THR B CA 1
ATOM 1984 C C . THR B 1 26 ? 9.602 -22.25 -12.492 1 98.12 26 THR B C 1
ATOM 1986 O O . THR B 1 26 ? 9.141 -23.297 -12.047 1 98.12 26 THR B O 1
ATOM 1989 N N . LEU B 1 27 ? 9.555 -21.953 -13.805 1 98.31 27 LEU B N 1
ATOM 1990 C CA . LEU B 1 27 ? 9.016 -22.906 -14.773 1 98.31 27 LEU B CA 1
ATOM 1991 C C . LEU B 1 27 ? 9.727 -24.25 -14.656 1 98.31 27 LEU B C 1
ATOM 1993 O O . LEU B 1 27 ? 9.078 -25.297 -14.602 1 98.31 27 LEU B O 1
ATOM 1997 N N . GLU B 1 28 ? 11.047 -24.203 -14.625 1 97.06 28 GLU B N 1
ATOM 1998 C CA . GLU B 1 28 ? 11.844 -25.422 -14.562 1 97.06 28 GLU B CA 1
ATOM 1999 C C . GLU B 1 28 ? 11.555 -26.203 -13.289 1 97.06 28 GLU B C 1
ATOM 2001 O O . GLU B 1 28 ? 11.359 -27.422 -13.344 1 97.06 28 GLU B O 1
ATOM 2006 N N . ARG B 1 29 ? 11.492 -25.516 -12.164 1 97.06 29 ARG B N 1
ATOM 2007 C CA . ARG B 1 29 ? 11.312 -26.172 -10.883 1 97.06 29 ARG B CA 1
ATOM 2008 C C . ARG B 1 29 ? 9.93 -26.812 -10.781 1 97.06 29 ARG B C 1
ATOM 2010 O O . ARG B 1 29 ? 9.789 -27.922 -10.266 1 97.06 29 ARG B O 1
ATOM 2017 N N . LEU B 1 30 ? 8.898 -26.125 -11.242 1 97.88 30 LEU B N 1
ATOM 2018 C CA . LEU B 1 30 ? 7.539 -26.656 -11.195 1 97.88 30 LEU B CA 1
ATOM 2019 C C . LEU B 1 30 ? 7.375 -27.828 -12.148 1 97.88 30 LEU B C 1
ATOM 2021 O O . LEU B 1 30 ? 6.719 -28.812 -11.82 1 97.88 30 LEU B O 1
ATOM 2025 N N . ALA B 1 31 ? 7.992 -27.734 -13.32 1 97.06 31 ALA B N 1
ATOM 2026 C CA . ALA B 1 31 ? 7.98 -28.844 -14.281 1 97.06 31 ALA B CA 1
ATOM 2027 C C . ALA B 1 31 ? 8.648 -30.078 -13.688 1 97.06 31 ALA B C 1
ATOM 2029 O O . ALA B 1 31 ? 8.133 -31.188 -13.82 1 97.06 31 ALA B O 1
ATOM 2030 N N . ASP B 1 32 ? 9.734 -29.828 -13.062 1 95.56 32 ASP B N 1
ATOM 2031 C CA . ASP B 1 32 ? 10.484 -30.906 -12.414 1 95.56 32 ASP B CA 1
ATOM 2032 C C . ASP B 1 32 ? 9.617 -31.609 -11.375 1 95.56 32 ASP B C 1
ATOM 2034 O O . ASP B 1 32 ? 9.773 -32.812 -11.156 1 95.56 32 ASP B O 1
ATOM 2038 N N . ALA B 1 33 ? 8.742 -30.906 -10.781 1 96.06 33 ALA B N 1
ATOM 2039 C CA . ALA B 1 33 ? 7.891 -31.438 -9.727 1 96.06 33 ALA B CA 1
ATOM 2040 C C . ALA B 1 33 ? 6.668 -32.156 -10.312 1 96.06 33 ALA B C 1
ATOM 2042 O O . ALA B 1 33 ? 5.844 -32.688 -9.578 1 96.06 33 ALA B O 1
ATOM 2043 N N . GLY B 1 34 ? 6.512 -32.094 -11.617 1 95.81 34 GLY B N 1
ATOM 2044 C CA . GLY B 1 34 ? 5.457 -32.844 -12.281 1 95.81 34 GLY B CA 1
ATOM 2045 C C . GLY B 1 34 ? 4.215 -32 -12.555 1 95.81 34 GLY B C 1
ATOM 2046 O O . GLY B 1 34 ? 3.168 -32.562 -12.922 1 95.81 34 GLY B O 1
ATOM 2047 N N . ALA B 1 35 ? 4.293 -30.734 -12.398 1 97.62 35 ALA B N 1
ATOM 2048 C CA . ALA B 1 35 ? 3.156 -29.844 -12.641 1 97.62 35 ALA B CA 1
ATOM 2049 C C . ALA B 1 35 ? 2.992 -29.562 -14.133 1 97.62 35 ALA B C 1
ATOM 2051 O O . ALA B 1 35 ? 3.949 -29.672 -14.906 1 97.62 35 ALA B O 1
ATOM 2052 N N . VAL B 1 36 ? 1.766 -29.297 -14.516 1 98.06 36 VAL B N 1
ATOM 2053 C CA . VAL B 1 36 ? 1.479 -28.609 -15.773 1 98.06 36 VAL B CA 1
ATOM 2054 C C . VAL B 1 36 ? 1.634 -27.109 -15.586 1 98.06 36 VAL B C 1
ATOM 2056 O O . VAL B 1 36 ? 0.976 -26.516 -14.734 1 98.06 36 VAL B O 1
ATOM 2059 N N . VAL B 1 37 ? 2.504 -26.484 -16.391 1 98.69 37 VAL B N 1
ATOM 2060 C CA . VAL B 1 37 ? 2.844 -25.078 -16.141 1 98.69 37 VAL B CA 1
ATOM 2061 C C . VAL B 1 37 ? 2.463 -24.234 -17.359 1 98.69 37 VAL B C 1
ATOM 2063 O O . VAL B 1 37 ? 2.83 -24.547 -18.484 1 98.69 37 VAL B O 1
ATOM 2066 N N . VAL B 1 38 ? 1.678 -23.172 -17.141 1 98.75 38 VAL B N 1
ATOM 2067 C CA . VAL B 1 38 ? 1.298 -22.234 -18.188 1 98.75 38 VAL B CA 1
ATOM 2068 C C . VAL B 1 38 ? 1.861 -20.844 -17.859 1 98.75 38 VAL B C 1
ATOM 2070 O O . VAL B 1 38 ? 1.337 -20.141 -17 1 98.75 38 VAL B O 1
ATOM 2073 N N . GLY B 1 39 ? 2.898 -20.438 -18.594 1 98.62 39 GLY B N 1
ATOM 2074 C CA . GLY B 1 39 ? 3.561 -19.156 -18.359 1 98.62 39 GLY B CA 1
ATOM 2075 C C . GLY B 1 39 ? 3.051 -18.031 -19.234 1 98.62 39 GLY B C 1
ATOM 2076 O O . GLY B 1 39 ? 2.666 -18.266 -20.391 1 98.62 39 GLY B O 1
ATOM 2077 N N . SER B 1 40 ? 3.072 -16.828 -18.703 1 98.31 40 SER B N 1
ATOM 2078 C CA . SER B 1 40 ? 2.791 -15.625 -19.484 1 98.31 40 SER B CA 1
ATOM 2079 C C . SER B 1 40 ? 3.85 -14.555 -19.25 1 98.31 40 SER B C 1
ATOM 2081 O O . SER B 1 40 ? 4.391 -14.438 -18.141 1 98.31 40 SER B O 1
ATOM 2083 N N . ASP B 1 41 ? 4.141 -13.797 -20.266 1 96.62 41 ASP B N 1
ATOM 2084 C CA . ASP B 1 41 ? 5.062 -12.664 -20.234 1 96.62 41 ASP B CA 1
ATOM 2085 C C . ASP B 1 41 ? 4.75 -11.672 -21.344 1 96.62 41 ASP B C 1
ATOM 2087 O O . ASP B 1 41 ? 4.25 -12.055 -22.406 1 96.62 41 ASP B O 1
ATOM 2091 N N . ASN B 1 42 ? 5.09 -10.453 -21.078 1 93.81 42 ASN B N 1
ATOM 2092 C CA . ASN B 1 42 ? 4.824 -9.43 -22.078 1 93.81 42 ASN B CA 1
ATOM 2093 C C . ASN B 1 42 ? 5.855 -9.469 -23.203 1 93.81 42 ASN B C 1
ATOM 2095 O O . ASN B 1 42 ? 5.648 -8.875 -24.266 1 93.81 42 ASN B O 1
ATOM 2099 N N . ASN B 1 43 ? 6.961 -10.148 -23.047 1 94.69 43 ASN B N 1
ATOM 2100 C CA . ASN B 1 43 ? 7.965 -10.375 -24.078 1 94.69 43 ASN B CA 1
ATOM 2101 C C . ASN B 1 43 ? 7.871 -11.789 -24.641 1 94.69 43 ASN B C 1
ATOM 2103 O O . ASN B 1 43 ? 8.344 -12.75 -24.016 1 94.69 43 ASN B O 1
ATOM 2107 N N . PRO B 1 44 ? 7.34 -11.859 -25.812 1 95.38 44 PRO B N 1
ATOM 2108 C CA . PRO B 1 44 ? 7.09 -13.195 -26.359 1 95.38 44 PRO B CA 1
ATOM 2109 C C . PRO B 1 44 ? 8.375 -13.992 -26.609 1 95.38 44 PRO B C 1
ATOM 2111 O O . PRO B 1 44 ? 8.383 -15.211 -26.453 1 95.38 44 PRO B O 1
ATOM 2114 N N . GLU B 1 45 ? 9.414 -13.328 -26.984 1 96.75 45 GLU B N 1
ATOM 2115 C CA . GLU B 1 45 ? 10.672 -14.023 -27.234 1 96.75 45 GLU B CA 1
ATOM 2116 C C . GLU B 1 45 ? 11.258 -14.602 -25.953 1 96.75 45 GLU B C 1
ATOM 2118 O O . GLU B 1 45 ? 11.672 -15.766 -25.922 1 96.75 45 GLU B O 1
ATOM 2123 N N . ARG B 1 46 ? 11.258 -13.859 -24.891 1 95.75 46 ARG B N 1
ATOM 2124 C CA . ARG B 1 46 ? 11.75 -14.328 -23.594 1 95.75 46 ARG B CA 1
ATOM 2125 C C . ARG B 1 46 ? 10.883 -15.461 -23.062 1 95.75 46 ARG B C 1
ATOM 2127 O O . ARG B 1 46 ? 11.398 -16.406 -22.453 1 95.75 46 ARG B O 1
ATOM 2134 N N . LEU B 1 47 ? 9.609 -15.336 -23.297 1 97.38 47 LEU B N 1
ATOM 2135 C CA . LEU B 1 47 ? 8.688 -16.375 -22.859 1 97.38 47 LEU B CA 1
ATOM 2136 C C . LEU B 1 47 ? 8.977 -17.688 -23.578 1 97.38 47 LEU B C 1
ATOM 2138 O O . LEU B 1 47 ? 9.078 -18.75 -22.938 1 97.38 47 LEU B O 1
ATOM 2142 N N . ALA B 1 48 ? 9.125 -17.641 -24.859 1 97.5 48 ALA B N 1
ATOM 2143 C CA . ALA B 1 48 ? 9.398 -18.828 -25.656 1 97.5 48 ALA B CA 1
ATOM 2144 C C . ALA B 1 48 ? 10.695 -19.5 -25.219 1 97.5 48 ALA B C 1
ATOM 2146 O O . ALA B 1 48 ? 10.75 -20.734 -25.078 1 97.5 48 ALA B O 1
ATOM 2147 N N . GLU B 1 49 ? 11.664 -18.672 -24.984 1 96.81 49 GLU B N 1
ATOM 2148 C CA . GLU B 1 49 ? 12.945 -19.188 -24.531 1 96.81 49 GLU B CA 1
ATOM 2149 C C . GLU B 1 49 ? 12.812 -19.891 -23.188 1 96.81 49 GLU B C 1
ATOM 2151 O O . GLU B 1 49 ? 13.383 -20.969 -22.984 1 96.81 49 GLU B O 1
ATOM 2156 N N . ALA B 1 50 ? 12.094 -19.297 -22.266 1 96.81 50 ALA B N 1
ATOM 2157 C CA . ALA B 1 50 ? 11.906 -19.875 -20.938 1 96.81 50 ALA B CA 1
ATOM 2158 C C . ALA B 1 50 ? 11.156 -21.203 -21.016 1 96.81 50 ALA B C 1
ATOM 2160 O O . ALA B 1 50 ? 11.539 -22.172 -20.359 1 96.81 50 ALA B O 1
ATOM 2161 N N . VAL B 1 51 ? 10.133 -21.266 -21.812 1 97.62 51 VAL B N 1
ATOM 2162 C CA . VAL B 1 51 ? 9.312 -22.469 -21.984 1 97.62 51 VAL B CA 1
ATOM 2163 C C . VAL B 1 51 ? 10.164 -23.578 -22.594 1 97.62 51 VAL B C 1
ATOM 2165 O O . VAL B 1 51 ? 10.156 -24.719 -22.094 1 97.62 51 VAL B O 1
ATOM 2168 N N . ASP B 1 52 ? 10.906 -23.266 -23.594 1 96.75 52 ASP B N 1
ATOM 2169 C CA . ASP B 1 52 ? 11.75 -24.25 -24.266 1 96.75 52 ASP B CA 1
ATOM 2170 C C . ASP B 1 52 ? 12.805 -24.812 -23.312 1 96.75 52 ASP B C 1
ATOM 2172 O O . ASP B 1 52 ? 13.047 -26.016 -23.297 1 96.75 52 ASP B O 1
ATOM 2176 N N . ALA B 1 53 ? 13.367 -23.922 -22.578 1 95.5 53 ALA B N 1
ATOM 2177 C CA . ALA B 1 53 ? 14.391 -24.344 -21.625 1 95.5 53 ALA B CA 1
ATOM 2178 C C . ALA B 1 53 ? 13.812 -25.312 -20.594 1 95.5 53 ALA B C 1
ATOM 2180 O O . ALA B 1 53 ? 14.445 -26.312 -20.266 1 95.5 53 ALA B O 1
ATOM 2181 N N . ALA B 1 54 ? 12.672 -25.031 -20.109 1 96.12 54 ALA B N 1
ATOM 2182 C CA . ALA B 1 54 ? 12.023 -25.891 -19.125 1 96.12 54 ALA B CA 1
ATOM 2183 C C . ALA B 1 54 ? 11.68 -27.25 -19.719 1 96.12 54 ALA B C 1
ATOM 2185 O O . ALA B 1 54 ? 11.867 -28.281 -19.078 1 96.12 54 ALA B O 1
ATOM 2186 N N . ARG B 1 55 ? 11.188 -27.281 -20.922 1 95.38 55 ARG B N 1
ATOM 2187 C CA . ARG B 1 55 ? 10.844 -28.531 -21.609 1 95.38 55 ARG B CA 1
ATOM 2188 C C . ARG B 1 55 ? 12.086 -29.375 -21.859 1 95.38 55 ARG B C 1
ATOM 2190 O O . ARG B 1 55 ? 12.039 -30.609 -21.734 1 95.38 55 ARG B O 1
ATOM 2197 N N . TYR B 1 56 ? 13.102 -28.703 -22.234 1 93.38 56 TYR B N 1
ATOM 2198 C CA . TYR B 1 56 ? 14.344 -29.406 -22.5 1 93.38 56 TYR B CA 1
ATOM 2199 C C . TYR B 1 56 ? 14.898 -30.047 -21.234 1 93.38 56 TYR B C 1
ATOM 2201 O O . TYR B 1 56 ? 15.352 -31.188 -21.266 1 93.38 56 TYR B O 1
ATOM 2209 N N . ALA B 1 57 ? 14.852 -29.312 -20.188 1 91.56 57 ALA B N 1
ATOM 2210 C CA . ALA B 1 57 ? 15.398 -29.781 -18.922 1 91.56 57 ALA B CA 1
ATOM 2211 C C . ALA B 1 57 ? 14.578 -30.953 -18.375 1 91.56 57 ALA B C 1
ATOM 2213 O O . ALA B 1 57 ? 15.109 -31.812 -17.672 1 91.56 57 ALA B O 1
ATOM 2214 N N . HIS B 1 58 ? 13.336 -30.922 -18.656 1 87.88 58 HIS B N 1
ATOM 2215 C CA . HIS B 1 58 ? 12.445 -31.953 -18.109 1 87.88 58 HIS B CA 1
ATOM 2216 C C . HIS B 1 58 ? 11.586 -32.562 -19.219 1 87.88 58 HIS B C 1
ATOM 2218 O O . HIS B 1 58 ? 10.484 -32.094 -19.484 1 87.88 58 HIS B O 1
ATOM 2224 N N . GLY B 1 59 ? 12.148 -33.656 -19.734 1 81.75 59 GLY B N 1
ATOM 2225 C CA . GLY B 1 59 ? 11.445 -34.375 -20.797 1 81.75 59 GLY B CA 1
ATOM 2226 C C . GLY B 1 59 ? 10.07 -34.844 -20.375 1 81.75 59 GLY B C 1
ATOM 2227 O O . GLY B 1 59 ? 9.891 -35.312 -19.25 1 81.75 59 GLY B O 1
ATOM 2228 N N . GLY B 1 60 ? 9.008 -34.5 -21.109 1 87.44 60 GLY B N 1
ATOM 2229 C CA . GLY B 1 60 ? 7.664 -34.969 -20.828 1 87.44 60 GLY B CA 1
ATOM 2230 C C . GLY B 1 60 ? 6.832 -33.969 -20.047 1 87.44 60 GLY B C 1
ATOM 2231 O O . GLY B 1 60 ? 5.625 -34.156 -19.875 1 87.44 60 GLY B O 1
ATOM 2232 N N . ALA B 1 61 ? 7.566 -32.969 -19.531 1 88.94 61 ALA B N 1
ATOM 2233 C CA . ALA B 1 61 ? 6.84 -31.938 -18.797 1 88.94 61 ALA B CA 1
ATOM 2234 C C . ALA B 1 61 ? 5.91 -31.156 -19.719 1 88.94 61 ALA B C 1
ATOM 2236 O O . ALA B 1 61 ? 6.219 -30.953 -20.891 1 88.94 61 ALA B O 1
ATOM 2237 N N . THR B 1 62 ? 4.762 -30.844 -19.25 1 96.31 62 THR B N 1
ATOM 2238 C CA . THR B 1 62 ? 3.859 -29.953 -19.969 1 96.31 62 THR B CA 1
ATOM 2239 C C . THR B 1 62 ? 4.062 -28.516 -19.547 1 96.31 62 THR B C 1
ATOM 2241 O O . THR B 1 62 ? 3.621 -28.109 -18.469 1 96.31 62 THR B O 1
ATOM 2244 N N . VAL B 1 63 ? 4.789 -27.781 -20.344 1 98 63 VAL B N 1
ATOM 2245 C CA . VAL B 1 63 ? 5.039 -26.359 -20.141 1 98 63 VAL B CA 1
ATOM 2246 C C . VAL B 1 63 ? 4.613 -25.578 -21.375 1 98 63 VAL B C 1
ATOM 2248 O O . VAL B 1 63 ? 5.094 -25.844 -22.484 1 98 63 VAL B O 1
ATOM 2251 N N . VAL B 1 64 ? 3.719 -24.609 -21.188 1 97.81 64 VAL B N 1
ATOM 2252 C CA . VAL B 1 64 ? 3.172 -23.859 -22.312 1 97.81 64 VAL B CA 1
ATOM 2253 C C . VAL B 1 64 ? 3.273 -22.359 -22.031 1 97.81 64 VAL B C 1
ATOM 2255 O O . VAL B 1 64 ? 3.246 -21.938 -20.875 1 97.81 64 VAL B O 1
ATOM 2258 N N . GLY B 1 65 ? 3.504 -21.594 -23.109 1 98.06 65 GLY B N 1
ATOM 2259 C CA . GLY B 1 65 ? 3.451 -20.141 -23.047 1 98.06 65 GLY B CA 1
ATOM 2260 C C . GLY B 1 65 ? 2.188 -19.562 -23.641 1 98.06 65 GLY B C 1
ATOM 2261 O O . GLY B 1 65 ? 1.736 -20 -24.703 1 98.06 65 GLY B O 1
ATOM 2262 N N . GLU B 1 66 ? 1.604 -18.656 -22.969 1 97.19 66 GLU B N 1
ATOM 2263 C CA . GLU B 1 66 ? 0.423 -17.953 -23.469 1 97.19 66 GLU B CA 1
ATOM 2264 C C . GLU B 1 66 ? 0.541 -16.453 -23.25 1 97.19 66 GLU B C 1
ATOM 2266 O O . GLU B 1 66 ? 1.027 -16 -22.203 1 97.19 66 GLU B O 1
ATOM 2271 N N . LYS B 1 67 ? 0.137 -15.734 -24.25 1 93.94 67 LYS B N 1
ATOM 2272 C CA . LYS B 1 67 ? 0.145 -14.281 -24.125 1 93.94 67 LYS B CA 1
ATOM 2273 C C . LYS B 1 67 ? -1.038 -13.797 -23.281 1 93.94 67 LYS B C 1
ATOM 2275 O O . LYS B 1 67 ? -2.164 -14.266 -23.469 1 93.94 67 LYS B O 1
ATOM 2280 N N . ALA B 1 68 ? -0.795 -12.953 -22.344 1 96.44 68 ALA B N 1
ATOM 2281 C CA . ALA B 1 68 ? -1.812 -12.25 -21.578 1 96.44 68 ALA B CA 1
ATOM 2282 C C . ALA B 1 68 ? -1.342 -10.844 -21.203 1 96.44 68 ALA B C 1
ATOM 2284 O O . ALA B 1 68 ? -0.241 -10.664 -20.688 1 96.44 68 ALA B O 1
ATOM 2285 N N . ASP B 1 69 ? -2.09 -9.859 -21.578 1 97.56 69 ASP B N 1
ATOM 2286 C CA . ASP B 1 69 ? -1.832 -8.508 -21.094 1 97.56 69 ASP B CA 1
ATOM 2287 C C . ASP B 1 69 ? -2.34 -8.336 -19.656 1 97.56 69 ASP B C 1
ATOM 2289 O O . ASP B 1 69 ? -3.541 -8.172 -19.438 1 97.56 69 ASP B O 1
ATOM 2293 N N . LEU B 1 70 ? -1.441 -8.305 -18.75 1 97.56 70 LEU B N 1
ATOM 2294 C CA . LEU B 1 70 ? -1.813 -8.305 -17.344 1 97.56 70 LEU B CA 1
ATOM 2295 C C . LEU B 1 70 ? -2.408 -6.957 -16.938 1 97.56 70 LEU B C 1
ATOM 2297 O O . LEU B 1 70 ? -2.988 -6.832 -15.852 1 97.56 70 LEU B O 1
ATOM 2301 N N . LEU B 1 71 ? -2.271 -5.953 -17.797 1 96.38 71 LEU B N 1
ATOM 2302 C CA . LEU B 1 71 ? -2.838 -4.645 -17.484 1 96.38 71 LEU B CA 1
ATOM 2303 C C . LEU B 1 71 ? -4.266 -4.535 -18.016 1 96.38 71 LEU B C 1
ATOM 2305 O O . LEU B 1 71 ? -4.93 -3.514 -17.812 1 96.38 71 LEU B O 1
ATOM 2309 N N . ASP B 1 72 ? -4.723 -5.562 -18.609 1 97 72 ASP B N 1
ATOM 2310 C CA . ASP B 1 72 ? -6.102 -5.695 -19.078 1 97 72 ASP B CA 1
ATOM 2311 C C . ASP B 1 72 ? -6.805 -6.855 -18.375 1 97 72 ASP B C 1
ATOM 2313 O O . ASP B 1 72 ? -6.523 -8.023 -18.656 1 97 72 ASP B O 1
ATOM 2317 N N . LEU B 1 73 ? -7.793 -6.535 -17.531 1 96.56 73 LEU B N 1
ATOM 2318 C CA . LEU B 1 73 ? -8.453 -7.539 -16.703 1 96.56 73 LEU B CA 1
ATOM 2319 C C . LEU B 1 73 ? -9.102 -8.609 -17.578 1 96.56 73 LEU B C 1
ATOM 2321 O O . LEU B 1 73 ? -9.047 -9.797 -17.25 1 96.56 73 LEU B O 1
ATOM 2325 N N . GLN B 1 74 ? -9.711 -8.219 -18.641 1 97.38 74 GLN B N 1
ATOM 2326 C CA . GLN B 1 74 ? -10.359 -9.195 -19.516 1 97.38 74 GLN B CA 1
ATOM 2327 C C . GLN B 1 74 ? -9.344 -10.141 -20.141 1 97.38 74 GLN B C 1
ATOM 2329 O O . GLN B 1 74 ? -9.594 -11.344 -20.266 1 97.38 74 GLN B O 1
ATOM 2334 N N . SER B 1 75 ? -8.234 -9.602 -20.547 1 98.38 75 SER B N 1
ATOM 2335 C CA . SER B 1 75 ? -7.168 -10.438 -21.078 1 98.38 75 SER B CA 1
ATOM 2336 C C . SER B 1 75 ? -6.727 -11.484 -20.062 1 98.38 75 SER B C 1
ATOM 2338 O O . SER B 1 75 ? -6.504 -12.648 -20.406 1 98.38 75 SER B O 1
ATOM 2340 N N . VAL B 1 76 ? -6.645 -11.156 -18.812 1 98.38 76 VAL B N 1
ATOM 2341 C CA . VAL B 1 76 ? -6.215 -12.07 -17.766 1 98.38 76 VAL B CA 1
ATOM 2342 C C . VAL B 1 76 ? -7.316 -13.094 -17.484 1 98.38 76 VAL B C 1
ATOM 2344 O O . VAL B 1 76 ? -7.035 -14.273 -17.281 1 98.38 76 VAL B O 1
ATOM 2347 N N . ARG B 1 77 ? -8.555 -12.609 -17.5 1 98 77 ARG B N 1
ATOM 2348 C CA . ARG B 1 77 ? -9.672 -13.539 -17.359 1 98 77 ARG B CA 1
ATOM 2349 C C . ARG B 1 77 ? -9.672 -14.578 -18.469 1 98 77 ARG B C 1
ATOM 2351 O O . ARG B 1 77 ? -9.914 -15.766 -18.219 1 98 77 ARG B O 1
ATOM 2358 N N . ASP B 1 78 ? -9.414 -14.133 -19.656 1 98.31 78 ASP B N 1
ATOM 2359 C CA . ASP B 1 78 ? -9.328 -15.055 -20.781 1 98.31 78 ASP B CA 1
ATOM 2360 C C . ASP B 1 78 ? -8.195 -16.062 -20.578 1 98.31 78 ASP B C 1
ATOM 2362 O O . ASP B 1 78 ? -8.344 -17.234 -20.938 1 98.31 78 ASP B O 1
ATOM 2366 N N . TRP B 1 79 ? -7.09 -15.617 -20.078 1 98.5 79 TRP B N 1
ATOM 2367 C CA . TRP B 1 79 ? -5.969 -16.5 -19.766 1 98.5 79 TRP B CA 1
ATOM 2368 C C . TRP B 1 79 ? -6.387 -17.594 -18.797 1 98.5 79 TRP B C 1
ATOM 2370 O O . TRP B 1 79 ? -6.156 -18.781 -19.047 1 98.5 79 TRP B O 1
ATOM 2380 N N . ALA B 1 80 ? -7.051 -17.25 -17.703 1 98.31 80 ALA B N 1
ATOM 2381 C CA . ALA B 1 80 ? -7.543 -18.203 -16.719 1 98.31 80 ALA B CA 1
ATOM 2382 C C . ALA B 1 80 ? -8.531 -19.188 -17.344 1 98.31 80 ALA B C 1
ATOM 2384 O O . ALA B 1 80 ? -8.445 -20.391 -17.125 1 98.31 80 ALA B O 1
ATOM 2385 N N . ALA B 1 81 ? -9.406 -18.641 -18.156 1 98 81 ALA B N 1
ATOM 2386 C CA . ALA B 1 81 ? -10.422 -19.453 -18.812 1 98 81 ALA B CA 1
ATOM 2387 C C . ALA B 1 81 ? -9.781 -20.453 -19.781 1 98 81 ALA B C 1
ATOM 2389 O O . ALA B 1 81 ? -10.211 -21.609 -19.859 1 98 81 ALA B O 1
ATOM 2390 N N . HIS B 1 82 ? -8.828 -20.016 -20.516 1 98.12 82 HIS B N 1
ATOM 2391 C CA . HIS B 1 82 ? -8.125 -20.891 -21.438 1 98.12 82 HIS B CA 1
ATOM 2392 C C . HIS B 1 82 ? -7.457 -22.047 -20.703 1 98.12 82 HIS B C 1
ATOM 2394 O O . HIS B 1 82 ? -7.527 -23.188 -21.156 1 98.12 82 HIS B O 1
ATOM 2400 N N . ILE B 1 83 ? -6.816 -21.766 -19.578 1 98.44 83 ILE B N 1
ATOM 2401 C CA . ILE B 1 83 ? -6.152 -22.797 -18.781 1 98.44 83 ILE B CA 1
ATOM 2402 C C . ILE B 1 83 ? -7.18 -23.828 -18.312 1 98.44 83 ILE B C 1
ATOM 2404 O O . ILE B 1 83 ? -6.957 -25.031 -18.422 1 98.44 83 ILE B O 1
ATOM 2408 N N . GLU B 1 84 ? -8.273 -23.344 -17.859 1 97.31 84 GLU B N 1
ATOM 2409 C CA . GLU B 1 84 ? -9.328 -24.25 -17.375 1 97.31 84 GLU B CA 1
ATOM 2410 C C . GLU B 1 84 ? -9.875 -25.109 -18.516 1 97.31 84 GLU B C 1
ATOM 2412 O O . GLU B 1 84 ? -10.133 -26.297 -18.328 1 97.31 84 GLU B O 1
ATOM 2417 N N . ARG B 1 85 ? -10.109 -24.484 -19.578 1 97.25 85 ARG B N 1
ATOM 2418 C CA . ARG B 1 85 ? -10.633 -25.203 -20.734 1 97.25 85 ARG B CA 1
ATOM 2419 C C . ARG B 1 85 ? -9.656 -26.281 -21.203 1 97.25 85 ARG B C 1
ATOM 2421 O O . ARG B 1 85 ? -10.062 -27.422 -21.469 1 97.25 85 ARG B O 1
ATOM 2428 N N . ASP B 1 86 ? -8.43 -26 -21.25 1 97.69 86 ASP B N 1
ATOM 2429 C CA . ASP B 1 86 ? -7.422 -26.875 -21.859 1 97.69 86 ASP B CA 1
ATOM 2430 C C . ASP B 1 86 ? -6.984 -27.969 -20.875 1 97.69 86 ASP B C 1
ATOM 2432 O O . ASP B 1 86 ? -6.672 -29.078 -21.297 1 97.69 86 ASP B O 1
ATOM 2436 N N . PHE B 1 87 ? -6.957 -27.609 -19.562 1 97.88 87 PHE B N 1
ATOM 2437 C CA . PHE B 1 87 ? -6.344 -28.547 -18.625 1 97.88 87 PHE B CA 1
ATOM 2438 C C . PHE B 1 87 ? -7.336 -28.953 -17.547 1 97.88 87 PHE B C 1
ATOM 2440 O O . PHE B 1 87 ? -7.027 -29.797 -16.703 1 97.88 87 PHE B O 1
ATOM 2447 N N . GLY B 1 88 ? -8.516 -28.312 -17.5 1 97.25 88 GLY B N 1
ATOM 2448 C CA . GLY B 1 88 ? -9.633 -28.766 -16.688 1 97.25 88 GLY B CA 1
ATOM 2449 C C . GLY B 1 88 ? -9.641 -28.141 -15.305 1 97.25 88 GLY B C 1
ATOM 2450 O O . GLY B 1 88 ? -10.625 -28.25 -14.57 1 97.25 88 GLY B O 1
ATOM 2451 N N . ARG B 1 89 ? -8.539 -27.516 -14.93 1 96.81 89 ARG B N 1
ATOM 2452 C CA . ARG B 1 89 ? -8.445 -26.953 -13.594 1 96.81 89 ARG B CA 1
ATOM 2453 C C . ARG B 1 89 ? -7.336 -25.906 -13.523 1 96.81 89 ARG B C 1
ATOM 2455 O O . ARG B 1 89 ? -6.527 -25.797 -14.438 1 96.81 89 ARG B O 1
ATOM 2462 N N . VAL B 1 90 ? -7.352 -25.094 -12.484 1 98.44 90 VAL B N 1
ATOM 2463 C CA . VAL B 1 90 ? -6.262 -24.203 -12.086 1 98.44 90 VAL B CA 1
ATOM 2464 C C . VAL B 1 90 ? -5.945 -24.406 -10.609 1 98.44 90 VAL B C 1
ATOM 2466 O O . VAL B 1 90 ? -6.809 -24.188 -9.75 1 98.44 90 VAL B O 1
ATOM 2469 N N . ASP B 1 91 ? -4.691 -24.766 -10.367 1 98.56 91 ASP B N 1
ATOM 2470 C CA . ASP B 1 91 ? -4.312 -25.078 -8.992 1 98.56 91 ASP B CA 1
ATOM 2471 C C . ASP B 1 91 ? -3.369 -24.031 -8.422 1 98.56 91 ASP B C 1
ATOM 2473 O O . ASP B 1 91 ? -3.045 -24.062 -7.23 1 98.56 91 ASP B O 1
ATOM 2477 N N . GLY B 1 92 ? -2.969 -23.078 -9.273 1 98.81 92 GLY B N 1
ATOM 2478 C CA . GLY B 1 92 ? -2.068 -22.078 -8.727 1 98.81 92 GLY B CA 1
ATOM 2479 C C . GLY B 1 92 ? -1.789 -20.953 -9.703 1 98.81 92 GLY B C 1
ATOM 2480 O O . GLY B 1 92 ? -1.952 -21.109 -10.914 1 98.81 92 GLY B O 1
ATOM 2481 N N . LEU B 1 93 ? -1.465 -19.812 -9.219 1 98.88 93 LEU B N 1
ATOM 2482 C CA . LEU B 1 93 ? -0.873 -18.672 -9.93 1 98.88 93 LEU B CA 1
ATOM 2483 C C . LEU B 1 93 ? 0.317 -18.109 -9.156 1 98.88 93 LEU B C 1
ATOM 2485 O O . LEU B 1 93 ? 0.182 -17.734 -7.992 1 98.88 93 LEU B O 1
ATOM 2489 N N . VAL B 1 94 ? 1.461 -18.172 -9.75 1 98.88 94 VAL B N 1
ATOM 2490 C CA . VAL B 1 94 ? 2.658 -17.531 -9.234 1 98.88 94 VAL B CA 1
ATOM 2491 C C . VAL B 1 94 ? 2.861 -16.188 -9.93 1 98.88 94 VAL B C 1
ATOM 2493 O O . VAL B 1 94 ? 3.092 -16.141 -11.141 1 98.88 94 VAL B O 1
ATOM 2496 N N . HIS B 1 95 ? 2.766 -15.125 -9.227 1 98.75 95 HIS B N 1
ATOM 2497 C CA . HIS B 1 95 ? 2.912 -13.781 -9.766 1 98.75 95 HIS B CA 1
ATOM 2498 C C . HIS B 1 95 ? 4.336 -13.266 -9.578 1 98.75 95 HIS B C 1
ATOM 2500 O O . HIS B 1 95 ? 4.711 -12.852 -8.484 1 98.75 95 HIS B O 1
ATOM 2506 N N . LEU B 1 96 ? 5.086 -13.211 -10.664 1 97.44 96 LEU B N 1
ATOM 2507 C CA . LEU B 1 96 ? 6.504 -12.867 -10.602 1 97.44 96 LEU B CA 1
ATOM 2508 C C . LEU B 1 96 ? 6.766 -11.516 -11.25 1 97.44 96 LEU B C 1
ATOM 2510 O O . LEU B 1 96 ? 7.906 -11.055 -11.289 1 97.44 96 LEU B O 1
ATOM 2514 N N . VAL B 1 97 ? 5.688 -10.914 -11.789 1 93.81 97 VAL B N 1
ATOM 2515 C CA . VAL B 1 97 ? 5.867 -9.617 -12.43 1 93.81 97 VAL B CA 1
ATOM 2516 C C . VAL B 1 97 ? 6.418 -8.617 -11.422 1 93.81 97 VAL B C 1
ATOM 2518 O O . VAL B 1 97 ? 5.961 -8.555 -10.281 1 93.81 97 VAL B O 1
ATOM 2521 N N . GLY B 1 98 ? 7.402 -7.969 -11.789 1 87.31 98 GLY B N 1
ATOM 2522 C CA . GLY B 1 98 ? 8.008 -6.984 -10.906 1 87.31 98 GLY B CA 1
ATOM 2523 C C . GLY B 1 98 ? 8.578 -5.789 -11.641 1 87.31 98 GLY B C 1
ATOM 2524 O O . GLY B 1 98 ? 8.234 -5.547 -12.805 1 87.31 98 GLY B O 1
ATOM 2525 N N . GLY B 1 99 ? 9.305 -5.031 -11 1 82.56 99 GLY B N 1
ATOM 2526 C CA . GLY B 1 99 ? 9.961 -3.82 -11.469 1 82.56 99 GLY B CA 1
ATOM 2527 C C . GLY B 1 99 ? 10.422 -2.916 -10.344 1 82.56 99 GLY B C 1
ATOM 2528 O O . GLY B 1 99 ? 9.945 -3.029 -9.211 1 82.56 99 GLY B O 1
ATOM 2529 N N . TRP B 1 100 ? 11.43 -2.193 -10.703 1 80.62 100 TRP B N 1
ATOM 2530 C CA . TRP B 1 100 ? 11.961 -1.274 -9.703 1 80.62 100 TRP B CA 1
ATOM 2531 C C . TRP B 1 100 ? 12.273 0.084 -10.32 1 80.62 100 TRP B C 1
ATOM 2533 O O . TRP B 1 100 ? 12.773 0.16 -11.445 1 80.62 100 TRP B O 1
ATOM 2543 N N . ARG B 1 101 ? 11.844 1.071 -9.734 1 78.19 101 ARG B N 1
ATOM 2544 C CA . ARG B 1 101 ? 12.258 2.451 -9.953 1 78.19 101 ARG B CA 1
ATOM 2545 C C . ARG B 1 101 ? 12.602 3.141 -8.641 1 78.19 101 ARG B C 1
ATOM 2547 O O . ARG B 1 101 ? 11.93 2.92 -7.625 1 78.19 101 ARG B O 1
ATOM 2554 N N . GLY B 1 102 ? 13.664 3.85 -8.578 1 82.06 102 GLY B N 1
ATOM 2555 C CA . GLY B 1 102 ? 14.023 4.586 -7.375 1 82.06 102 GLY B CA 1
ATOM 2556 C C . GLY B 1 102 ? 15.477 5.004 -7.344 1 82.06 102 GLY B C 1
ATOM 2557 O O . GLY B 1 102 ? 16.094 5.234 -8.391 1 82.06 102 GLY B O 1
ATOM 2558 N N . GLY B 1 103 ? 15.961 5.32 -6.117 1 79.56 103 GLY B N 1
ATOM 2559 C CA . GLY B 1 103 ? 17.359 5.672 -5.918 1 79.56 103 GLY B CA 1
ATOM 2560 C C . GLY B 1 103 ? 17.594 7.168 -5.879 1 79.56 103 GLY B C 1
ATOM 2561 O O . GLY B 1 103 ? 18.688 7.633 -6.176 1 79.56 103 GLY B O 1
ATOM 2562 N N . THR B 1 104 ? 16.516 7.887 -5.668 1 83.31 104 THR B N 1
ATOM 2563 C CA . THR B 1 104 ? 16.641 9.336 -5.562 1 83.31 104 THR B CA 1
ATOM 2564 C C . THR B 1 104 ? 16.188 9.82 -4.188 1 83.31 104 THR B C 1
ATOM 2566 O O . THR B 1 104 ? 15.68 9.031 -3.385 1 83.31 104 THR B O 1
ATOM 2569 N N . ALA B 1 105 ? 16.5 11.086 -3.934 1 84.38 105 ALA B N 1
ATOM 2570 C CA . ALA B 1 105 ? 15.977 11.703 -2.715 1 84.38 105 ALA B CA 1
ATOM 2571 C C . ALA B 1 105 ? 14.453 11.672 -2.693 1 84.38 105 ALA B C 1
ATOM 2573 O O . ALA B 1 105 ? 13.812 11.531 -3.738 1 84.38 105 ALA B O 1
ATOM 2574 N N . PHE B 1 106 ? 13.867 11.734 -1.491 1 90.75 106 PHE B N 1
ATOM 2575 C CA . PHE B 1 106 ? 12.422 11.656 -1.338 1 90.75 106 PHE B CA 1
ATOM 2576 C C . PHE B 1 106 ? 11.727 12.664 -2.238 1 90.75 106 PHE B C 1
ATOM 2578 O O . PHE B 1 106 ? 10.781 12.32 -2.957 1 90.75 106 PHE B O 1
ATOM 2585 N N . THR B 1 107 ? 12.289 13.891 -2.242 1 87.75 107 THR B N 1
ATOM 2586 C CA . THR B 1 107 ? 11.609 14.977 -2.943 1 87.75 107 THR B CA 1
ATOM 2587 C C . THR B 1 107 ? 11.742 14.805 -4.457 1 87.75 107 THR B C 1
ATOM 2589 O O . THR B 1 107 ? 11.047 15.477 -5.223 1 87.75 107 THR B O 1
ATOM 2592 N N . ARG B 1 108 ? 12.602 13.898 -4.883 1 84.62 108 ARG B N 1
ATOM 2593 C CA . ARG B 1 108 ? 12.812 13.688 -6.312 1 84.62 108 ARG B CA 1
ATOM 2594 C C . ARG B 1 108 ? 12.047 12.469 -6.809 1 84.62 108 ARG B C 1
ATOM 2596 O O . ARG B 1 108 ? 12.172 12.086 -7.977 1 84.62 108 ARG B O 1
ATOM 2603 N N . THR B 1 109 ? 11.398 11.93 -5.777 1 83.81 109 THR B N 1
ATOM 2604 C CA . THR B 1 109 ? 10.547 10.836 -6.227 1 83.81 109 THR B CA 1
ATOM 2605 C C . THR B 1 109 ? 9.523 11.336 -7.25 1 83.81 109 THR B C 1
ATOM 2607 O O . THR B 1 109 ? 8.734 12.242 -6.961 1 83.81 109 THR B O 1
ATOM 2610 N N . GLY B 1 110 ? 9.602 10.805 -8.391 1 77.31 110 GLY B N 1
ATOM 2611 C CA . GLY B 1 110 ? 8.75 11.266 -9.469 1 77.31 110 GLY B CA 1
ATOM 2612 C C . GLY B 1 110 ? 7.375 10.625 -9.469 1 77.31 110 GLY B C 1
ATOM 2613 O O . GLY B 1 110 ? 7.23 9.461 -9.102 1 77.31 110 GLY B O 1
ATOM 2614 N N . ILE B 1 111 ? 6.422 11.461 -9.812 1 83.12 111 ILE B N 1
ATOM 2615 C CA . ILE B 1 111 ? 5.055 10.984 -10.008 1 83.12 111 ILE B CA 1
ATOM 2616 C C . ILE B 1 111 ? 5.02 9.961 -11.141 1 83.12 111 ILE B C 1
ATOM 2618 O O . ILE B 1 111 ? 4.25 9 -11.086 1 83.12 111 ILE B O 1
ATOM 2622 N N . ASP B 1 112 ? 5.965 10.133 -12.023 1 88.81 112 ASP B N 1
ATOM 2623 C CA . ASP B 1 112 ? 6.055 9.188 -13.133 1 88.81 112 ASP B CA 1
ATOM 2624 C C . ASP B 1 112 ? 6.477 7.805 -12.648 1 88.81 112 ASP B C 1
ATOM 2626 O O . ASP B 1 112 ? 6.031 6.789 -13.18 1 88.81 112 ASP B O 1
ATOM 2630 N N . ASP B 1 113 ? 7.352 7.754 -11.633 1 90.94 113 ASP B N 1
ATOM 2631 C CA . ASP B 1 113 ? 7.746 6.484 -11.031 1 90.94 113 ASP B CA 1
ATOM 2632 C C . ASP B 1 113 ? 6.543 5.773 -10.414 1 90.94 113 ASP B C 1
ATOM 2634 O O . ASP B 1 113 ? 6.379 4.562 -10.586 1 90.94 113 ASP B O 1
ATOM 2638 N N . TRP B 1 114 ? 5.699 6.504 -9.789 1 93.94 114 TRP B N 1
ATOM 2639 C CA . TRP B 1 114 ? 4.504 5.922 -9.188 1 93.94 114 TRP B CA 1
ATOM 2640 C C . TRP B 1 114 ? 3.592 5.324 -10.25 1 93.94 114 TRP B C 1
ATOM 2642 O O . TRP B 1 114 ? 3.121 4.195 -10.109 1 93.94 114 TRP B O 1
ATOM 2652 N N . ASP B 1 115 ? 3.371 6.102 -11.289 1 94.25 115 ASP B N 1
ATOM 2653 C CA . ASP B 1 115 ? 2.467 5.637 -12.336 1 94.25 115 ASP B CA 1
ATOM 2654 C C . ASP B 1 115 ? 2.936 4.305 -12.914 1 94.25 115 ASP B C 1
ATOM 2656 O O . ASP B 1 115 ? 2.131 3.391 -13.109 1 94.25 115 ASP B O 1
ATOM 2660 N N . LEU B 1 116 ? 4.184 4.195 -13.164 1 93.62 116 LEU B N 1
ATOM 2661 C CA . LEU B 1 116 ? 4.754 2.971 -13.719 1 93.62 116 LEU B CA 1
ATOM 2662 C C . LEU B 1 116 ? 4.648 1.824 -12.719 1 93.62 116 LEU B C 1
ATOM 2664 O O . LEU B 1 116 ? 4.199 0.73 -13.07 1 93.62 116 LEU B O 1
ATOM 2668 N N . LEU B 1 117 ? 5 2.068 -11.484 1 94.88 117 LEU B N 1
ATOM 2669 C CA . LEU B 1 117 ? 5.043 1.02 -10.477 1 94.88 117 LEU B CA 1
ATOM 2670 C C . LEU B 1 117 ? 3.633 0.596 -10.07 1 94.88 117 LEU B C 1
ATOM 2672 O O . LEU B 1 117 ? 3.396 -0.574 -9.766 1 94.88 117 LEU B O 1
ATOM 2676 N N . GLU B 1 118 ? 2.742 1.589 -10.047 1 96.19 118 GLU B N 1
ATOM 2677 C CA . GLU B 1 118 ? 1.346 1.259 -9.773 1 96.19 118 GLU B CA 1
ATOM 2678 C C . GLU B 1 118 ? 0.804 0.259 -10.789 1 96.19 118 GLU B C 1
ATOM 2680 O O . GLU B 1 118 ? 0.111 -0.693 -10.422 1 96.19 118 GLU B O 1
ATOM 2685 N N . LYS B 1 119 ? 1.109 0.459 -12.039 1 95.25 119 LYS B N 1
ATOM 2686 C CA . LYS B 1 119 ? 0.673 -0.446 -13.094 1 95.25 119 LYS B CA 1
ATOM 2687 C C . LYS B 1 119 ? 1.321 -1.82 -12.945 1 95.25 119 LYS B C 1
ATOM 2689 O O . LYS B 1 119 ? 0.633 -2.842 -12.977 1 95.25 119 LYS B O 1
ATOM 2694 N N . LEU B 1 120 ? 2.543 -1.847 -12.727 1 94.69 120 LEU B N 1
ATOM 2695 C CA . LEU B 1 120 ? 3.32 -3.08 -12.766 1 94.69 120 LEU B CA 1
ATOM 2696 C C . LEU B 1 120 ? 3.102 -3.9 -11.5 1 94.69 120 LEU B C 1
ATOM 2698 O O . LEU B 1 120 ? 3.037 -5.129 -11.555 1 94.69 120 LEU B O 1
ATOM 2702 N N . LEU B 1 121 ? 2.967 -3.193 -10.383 1 96.69 121 LEU B N 1
ATOM 2703 C CA . LEU B 1 121 ? 3.061 -3.922 -9.125 1 96.69 121 LEU B CA 1
ATOM 2704 C C . LEU B 1 121 ? 1.694 -4.027 -8.453 1 96.69 121 LEU B C 1
ATOM 2706 O O . LEU B 1 121 ? 1.496 -4.859 -7.566 1 96.69 121 LEU B O 1
ATOM 2710 N N . ILE B 1 122 ? 0.818 -3.168 -8.828 1 97.31 122 ILE B N 1
ATOM 2711 C CA . ILE B 1 122 ? -0.479 -3.197 -8.164 1 97.31 122 ILE B CA 1
ATOM 2712 C C . ILE B 1 122 ? -1.545 -3.711 -9.125 1 97.31 122 ILE B C 1
ATOM 2714 O O . ILE B 1 122 ? -2.207 -4.715 -8.852 1 97.31 122 ILE B O 1
ATOM 2718 N N . ARG B 1 123 ? -1.638 -3.084 -10.273 1 97.31 123 ARG B N 1
ATOM 2719 C CA . ARG B 1 123 ? -2.701 -3.428 -11.211 1 97.31 123 ARG B CA 1
ATOM 2720 C C . ARG B 1 123 ? -2.584 -4.879 -11.664 1 97.31 123 ARG B C 1
ATOM 2722 O O . ARG B 1 123 ? -3.588 -5.59 -11.758 1 97.31 123 ARG B O 1
ATOM 2729 N N . THR B 1 124 ? -1.421 -5.27 -11.984 1 98.06 124 THR B N 1
ATOM 2730 C CA . THR B 1 124 ? -1.239 -6.645 -12.438 1 98.06 124 THR B CA 1
ATOM 2731 C C . THR B 1 124 ? -1.648 -7.633 -11.352 1 98.06 124 THR B C 1
ATOM 2733 O O . THR B 1 124 ? -2.248 -8.672 -11.633 1 98.06 124 THR B O 1
ATOM 2736 N N . VAL B 1 125 ? -1.337 -7.344 -10.086 1 98.12 125 VAL B N 1
ATOM 2737 C CA . VAL B 1 125 ? -1.719 -8.188 -8.953 1 98.12 125 VAL B CA 1
ATOM 2738 C C . VAL B 1 125 ? -3.238 -8.188 -8.805 1 98.12 125 VAL B C 1
ATOM 2740 O O . VAL B 1 125 ? -3.844 -9.242 -8.586 1 98.12 125 VAL B O 1
ATOM 2743 N N . GLN B 1 126 ? -3.834 -7.016 -8.93 1 97.62 126 GLN B N 1
ATOM 2744 C CA . GLN B 1 126 ? -5.289 -6.926 -8.859 1 97.62 126 GLN B CA 1
ATOM 2745 C C . GLN B 1 126 ? -5.945 -7.789 -9.93 1 97.62 126 GLN B C 1
ATOM 2747 O O . GLN B 1 126 ? -6.848 -8.578 -9.641 1 97.62 126 GLN B O 1
ATOM 2752 N N . HIS B 1 127 ? -5.484 -7.695 -11.117 1 97.94 127 HIS B N 1
ATOM 2753 C CA . HIS B 1 127 ? -6.094 -8.391 -12.25 1 97.94 127 HIS B CA 1
ATOM 2754 C C . HIS B 1 127 ? -5.906 -9.898 -12.141 1 97.94 127 HIS B C 1
ATOM 2756 O O . HIS B 1 127 ? -6.852 -10.664 -12.344 1 97.94 127 HIS B O 1
ATOM 2762 N N . THR B 1 128 ? -4.699 -10.32 -11.805 1 98.44 128 THR B N 1
ATOM 2763 C CA . THR B 1 128 ? -4.457 -11.75 -11.711 1 98.44 128 THR B CA 1
ATOM 2764 C C . THR B 1 128 ? -5.23 -12.359 -10.539 1 98.44 128 THR B C 1
ATOM 2766 O O . THR B 1 128 ? -5.789 -13.453 -10.656 1 98.44 128 THR B O 1
ATOM 2769 N N . SER B 1 129 ? -5.254 -11.672 -9.414 1 97.81 129 SER B N 1
ATOM 2770 C CA . SER B 1 129 ? -5.961 -12.188 -8.242 1 97.81 129 SER B CA 1
ATOM 2771 C C . SER B 1 129 ? -7.461 -12.297 -8.508 1 97.81 129 SER B C 1
ATOM 2773 O O . SER B 1 129 ? -8.086 -13.305 -8.18 1 97.81 129 SER B O 1
ATOM 2775 N N . LEU B 1 130 ? -8.047 -11.258 -9.109 1 96.88 130 LEU B N 1
ATOM 2776 C CA . LEU B 1 130 ? -9.477 -11.258 -9.398 1 96.88 130 LEU B CA 1
ATOM 2777 C C . LEU B 1 130 ? -9.82 -12.336 -10.422 1 96.88 130 LEU B C 1
ATOM 2779 O O . LEU B 1 130 ? -10.82 -13.047 -10.266 1 96.88 130 LEU B O 1
ATOM 2783 N N . ALA B 1 131 ? -9.039 -12.461 -11.453 1 97.94 131 ALA B N 1
ATOM 2784 C CA . ALA B 1 131 ? -9.32 -13.367 -12.562 1 97.94 131 ALA B CA 1
ATOM 2785 C C . ALA B 1 131 ? -9.195 -14.828 -12.117 1 97.94 131 ALA B C 1
ATOM 2787 O O . ALA B 1 131 ? -9.922 -15.695 -12.609 1 97.94 131 ALA B O 1
ATOM 2788 N N . PHE B 1 132 ? -8.266 -15.109 -11.188 1 98.38 132 PHE B N 1
ATOM 2789 C CA . PHE B 1 132 ? -7.941 -16.5 -10.875 1 98.38 132 PHE B CA 1
ATOM 2790 C C . PHE B 1 132 ? -8.617 -16.938 -9.586 1 98.38 132 PHE B C 1
ATOM 2792 O O . PHE B 1 132 ? -8.609 -18.109 -9.242 1 98.38 132 PHE B O 1
ATOM 2799 N N . PHE B 1 133 ? -9.227 -16.062 -8.812 1 97.62 133 PHE B N 1
ATOM 2800 C CA . PHE B 1 133 ? -9.742 -16.328 -7.477 1 97.62 133 PHE B CA 1
ATOM 2801 C C . PHE B 1 133 ? -10.695 -17.516 -7.488 1 97.62 133 PHE B C 1
ATOM 2803 O O . PHE B 1 133 ? -10.492 -18.484 -6.762 1 97.62 133 PHE B O 1
ATOM 2810 N N . ASP B 1 134 ? -11.695 -17.469 -8.359 1 96.06 134 ASP B N 1
ATOM 2811 C CA . ASP B 1 134 ? -12.734 -18.5 -8.352 1 96.06 134 ASP B CA 1
ATOM 2812 C C . ASP B 1 134 ? -12.156 -19.859 -8.719 1 96.06 134 ASP B C 1
ATOM 2814 O O . ASP B 1 134 ? -12.516 -20.875 -8.109 1 96.06 134 ASP B O 1
ATOM 2818 N N . ALA B 1 135 ? -11.352 -19.875 -9.719 1 97.38 135 ALA B N 1
ATOM 2819 C CA . ALA B 1 135 ? -10.734 -21.141 -10.133 1 97.38 135 ALA B CA 1
ATOM 2820 C C . ALA B 1 135 ? -9.883 -21.719 -9.008 1 97.38 135 ALA B C 1
ATOM 2822 O O . ALA B 1 135 ? -9.93 -22.922 -8.758 1 97.38 135 ALA B O 1
ATOM 2823 N N . LEU B 1 136 ? -9.125 -20.859 -8.344 1 97.94 136 LEU B N 1
ATOM 2824 C CA . LEU B 1 136 ? -8.289 -21.312 -7.238 1 97.94 136 LEU B CA 1
ATOM 2825 C C . LEU B 1 136 ? -9.141 -21.797 -6.066 1 97.94 136 LEU B C 1
ATOM 2827 O O . LEU B 1 136 ? -8.797 -22.766 -5.398 1 97.94 136 LEU B O 1
ATOM 2831 N N . GLN B 1 137 ? -10.18 -21.094 -5.863 1 94.81 137 GLN B N 1
ATOM 2832 C CA . GLN B 1 137 ? -11.078 -21.453 -4.777 1 94.81 137 GLN B CA 1
ATOM 2833 C C . GLN B 1 137 ? -11.688 -22.844 -5 1 94.81 137 GLN B C 1
ATOM 2835 O O . GLN B 1 137 ? -11.922 -23.578 -4.043 1 94.81 137 GLN B O 1
ATOM 2840 N N . ARG B 1 138 ? -11.922 -23.234 -6.203 1 94.38 138 ARG B N 1
ATOM 2841 C CA . ARG B 1 138 ? -12.531 -24.531 -6.539 1 94.38 138 ARG B CA 1
ATOM 2842 C C . ARG B 1 138 ? -11.516 -25.656 -6.422 1 94.38 138 ARG B C 1
ATOM 2844 O O . ARG B 1 138 ? -11.883 -26.828 -6.328 1 94.38 138 ARG B O 1
ATOM 2851 N N . SER B 1 139 ? -10.281 -25.297 -6.492 1 96.12 139 SER B N 1
ATOM 2852 C CA . SER B 1 139 ? -9.219 -26.297 -6.41 1 96.12 139 SER B CA 1
ATOM 2853 C C . SER B 1 139 ? -9.062 -26.812 -4.984 1 96.12 139 SER B C 1
ATOM 2855 O O . SER B 1 139 ? -9.242 -26.078 -4.02 1 96.12 139 SER B O 1
ATOM 2857 N N . ASP B 1 140 ? -8.664 -28.078 -4.828 1 94.25 140 ASP B N 1
ATOM 2858 C CA . ASP B 1 140 ? -8.391 -28.641 -3.514 1 94.25 140 ASP B CA 1
ATOM 2859 C C . ASP B 1 140 ? -6.965 -28.328 -3.066 1 94.25 140 ASP B C 1
ATOM 2861 O O . ASP B 1 140 ? -6.559 -28.688 -1.96 1 94.25 140 ASP B O 1
ATOM 2865 N N . ARG B 1 141 ? -6.215 -27.609 -3.908 1 96.94 141 ARG B N 1
ATOM 2866 C CA . ARG B 1 141 ? -4.848 -27.219 -3.586 1 96.94 141 ARG B CA 1
ATOM 2867 C C . ARG B 1 141 ? -4.5 -25.875 -4.227 1 96.94 141 ARG B C 1
ATOM 2869 O O . ARG B 1 141 ? -3.408 -25.703 -4.773 1 96.94 141 ARG B O 1
ATOM 2876 N N . GLY B 1 142 ? -5.469 -24.969 -4.328 1 98.25 142 GLY B N 1
ATOM 2877 C CA . GLY B 1 142 ? -5.281 -23.672 -4.938 1 98.25 142 GLY B CA 1
ATOM 2878 C C . GLY B 1 142 ? -4.273 -22.797 -4.199 1 98.25 142 GLY B C 1
ATOM 2879 O O . GLY B 1 142 ? -4.281 -22.75 -2.967 1 98.25 142 GLY B O 1
ATOM 2880 N N . ARG B 1 143 ? -3.285 -22.219 -4.906 1 98.75 143 ARG B N 1
ATOM 2881 C CA . ARG B 1 143 ? -2.307 -21.297 -4.324 1 98.75 143 ARG B CA 1
ATOM 2882 C C . ARG B 1 143 ? -2.131 -20.062 -5.195 1 98.75 143 ARG B C 1
ATOM 2884 O O . ARG B 1 143 ? -1.982 -20.172 -6.414 1 98.75 143 ARG B O 1
ATOM 2891 N N . TYR B 1 144 ? -2.264 -18.938 -4.59 1 98.81 144 TYR B N 1
ATOM 2892 C CA . TYR B 1 144 ? -1.761 -17.688 -5.152 1 98.81 144 TYR B CA 1
ATOM 2893 C C . TYR B 1 144 ? -0.473 -17.25 -4.457 1 98.81 144 TYR B C 1
ATOM 2895 O O . TYR B 1 144 ? -0.452 -17.062 -3.242 1 98.81 144 TYR B O 1
ATOM 2903 N N . VAL B 1 145 ? 0.646 -17.125 -5.195 1 98.88 145 VAL B N 1
ATOM 2904 C CA . VAL B 1 145 ? 1.939 -16.781 -4.613 1 98.88 145 VAL B CA 1
ATOM 2905 C C . VAL B 1 145 ? 2.418 -15.438 -5.176 1 98.88 145 VAL B C 1
ATOM 2907 O O . VAL B 1 145 ? 2.607 -15.297 -6.387 1 98.88 145 VAL B O 1
ATOM 2910 N N . LEU B 1 146 ? 2.588 -14.469 -4.301 1 98.62 146 LEU B N 1
ATOM 2911 C CA . LEU B 1 146 ? 3.141 -13.164 -4.641 1 98.62 146 LEU B CA 1
ATOM 2912 C C . LEU B 1 146 ? 4.578 -13.031 -4.148 1 98.62 146 LEU B C 1
ATOM 2914 O O . LEU B 1 146 ? 4.891 -13.438 -3.023 1 98.62 146 LEU B O 1
ATOM 2918 N N . ILE B 1 147 ? 5.453 -12.5 -4.945 1 96.56 147 ILE B N 1
ATOM 2919 C CA . ILE B 1 147 ? 6.816 -12.195 -4.523 1 96.56 147 ILE B CA 1
ATOM 2920 C C . ILE B 1 147 ? 6.922 -10.719 -4.16 1 96.56 147 ILE B C 1
ATOM 2922 O O . ILE B 1 147 ? 6.625 -9.844 -4.984 1 96.56 147 ILE B O 1
ATOM 2926 N N . SER B 1 148 ? 7.219 -10.461 -2.979 1 94.62 148 SER B N 1
ATOM 2927 C CA . SER B 1 148 ? 7.43 -9.094 -2.506 1 94.62 148 SER B CA 1
ATOM 2928 C C . SER B 1 148 ? 8.859 -8.898 -2.006 1 94.62 148 SER B C 1
ATOM 2930 O O . SER B 1 148 ? 9.742 -9.695 -2.309 1 94.62 148 SER B O 1
ATOM 2932 N N . ALA B 1 149 ? 9.18 -7.719 -1.492 1 88.25 149 ALA B N 1
ATOM 2933 C CA . ALA B 1 149 ? 10.547 -7.359 -1.142 1 88.25 149 ALA B CA 1
ATOM 2934 C C . ALA B 1 149 ? 10.633 -6.84 0.291 1 88.25 149 ALA B C 1
ATOM 2936 O O . ALA B 1 149 ? 9.719 -6.164 0.766 1 88.25 149 ALA B O 1
ATOM 2937 N N . ALA B 1 150 ? 11.797 -7.113 0.886 1 80.62 150 ALA B N 1
ATOM 2938 C CA . ALA B 1 150 ? 12.055 -6.68 2.256 1 80.62 150 ALA B CA 1
ATOM 2939 C C . ALA B 1 150 ? 12.008 -5.156 2.363 1 80.62 150 ALA B C 1
ATOM 2941 O O . ALA B 1 150 ? 11.664 -4.609 3.412 1 80.62 150 ALA B O 1
ATOM 2942 N N . GLY B 1 151 ? 12.383 -4.496 1.295 1 77.94 151 GLY B N 1
ATOM 2943 C CA . GLY B 1 151 ? 12.359 -3.043 1.278 1 77.94 151 GLY B CA 1
ATOM 2944 C C . GLY B 1 151 ? 10.969 -2.463 1.479 1 77.94 151 GLY B C 1
ATOM 2945 O O . GLY B 1 151 ? 10.828 -1.296 1.851 1 77.94 151 GLY B O 1
ATOM 2946 N N . ALA B 1 152 ? 9.984 -3.297 1.16 1 80 152 ALA B N 1
ATOM 2947 C CA . ALA B 1 152 ? 8.609 -2.855 1.399 1 80 152 ALA B CA 1
ATOM 2948 C C . ALA B 1 152 ? 8.32 -2.748 2.895 1 80 152 ALA B C 1
ATOM 2950 O O . ALA B 1 152 ? 7.473 -1.958 3.314 1 80 152 ALA B O 1
ATOM 2951 N N . ALA B 1 153 ? 9.07 -3.553 3.66 1 80.44 153 ALA B N 1
ATOM 2952 C CA . ALA B 1 153 ? 8.844 -3.588 5.105 1 80.44 153 ALA B CA 1
ATOM 2953 C C . ALA B 1 153 ? 9.609 -2.463 5.801 1 80.44 153 ALA B C 1
ATOM 2955 O O . ALA B 1 153 ? 9.305 -2.117 6.945 1 80.44 153 ALA B O 1
ATOM 2956 N N . LYS B 1 154 ? 10.578 -1.928 5.188 1 85.31 154 LYS B N 1
ATOM 2957 C CA . LYS B 1 154 ? 11.336 -0.782 5.68 1 85.31 154 LYS B CA 1
ATOM 2958 C C . LYS B 1 154 ? 11.461 0.296 4.609 1 85.31 154 LYS B C 1
ATOM 2960 O O . LYS B 1 154 ? 12.523 0.448 3.996 1 85.31 154 LYS B O 1
ATOM 2965 N N . PRO B 1 155 ? 10.438 1.082 4.477 1 90 155 PRO B N 1
ATOM 2966 C CA . PRO B 1 155 ? 10.445 2.074 3.398 1 90 155 PRO B CA 1
ATOM 2967 C C . PRO B 1 155 ? 11.57 3.1 3.555 1 90 155 PRO B C 1
ATOM 2969 O O . PRO B 1 155 ? 11.75 3.658 4.637 1 90 155 PRO B O 1
ATOM 2972 N N . ALA B 1 156 ? 12.328 3.25 2.514 1 88.06 156 ALA B N 1
ATOM 2973 C CA . ALA B 1 156 ? 13.414 4.219 2.449 1 88.06 156 ALA B CA 1
ATOM 2974 C C . ALA B 1 156 ? 13.047 5.402 1.562 1 88.06 156 ALA B C 1
ATOM 2976 O O . ALA B 1 156 ? 12.312 5.25 0.584 1 88.06 156 ALA B O 1
ATOM 2977 N N . ALA B 1 157 ? 13.672 6.516 1.81 1 88.38 157 ALA B N 1
ATOM 2978 C CA . ALA B 1 157 ? 13.375 7.75 1.088 1 88.38 157 ALA B CA 1
ATOM 2979 C C . ALA B 1 157 ? 13.562 7.566 -0.415 1 88.38 157 ALA B C 1
ATOM 2981 O O . ALA B 1 157 ? 12.727 8 -1.21 1 88.38 157 ALA B O 1
ATOM 2982 N N . GLY B 1 158 ? 14.555 6.906 -0.812 1 87.75 158 GLY B N 1
ATOM 2983 C CA . GLY B 1 158 ? 14.875 6.758 -2.223 1 87.75 158 GLY B CA 1
ATOM 2984 C C . GLY B 1 158 ? 14.008 5.727 -2.926 1 87.75 158 GLY B C 1
ATOM 2985 O O . GLY B 1 158 ? 14.102 5.559 -4.145 1 87.75 158 GLY B O 1
ATOM 2986 N N . ASN B 1 159 ? 13.102 5.086 -2.207 1 91.19 159 ASN B N 1
ATOM 2987 C CA . ASN B 1 159 ? 12.258 4.035 -2.766 1 91.19 159 ASN B CA 1
ATOM 2988 C C . ASN B 1 159 ? 10.789 4.23 -2.379 1 91.19 159 ASN B C 1
ATOM 2990 O O . ASN B 1 159 ? 10.062 3.258 -2.172 1 91.19 159 ASN B O 1
ATOM 2994 N N . ALA B 1 160 ? 10.414 5.461 -2.219 1 94.69 160 ALA B N 1
ATOM 2995 C CA . ALA B 1 160 ? 9.086 5.742 -1.684 1 94.69 160 ALA B CA 1
ATOM 2996 C C . ALA B 1 160 ? 8 5.129 -2.564 1 94.69 160 ALA B C 1
ATOM 2998 O O . ALA B 1 160 ? 7.113 4.434 -2.07 1 94.69 160 ALA B O 1
ATOM 2999 N N . ALA B 1 161 ? 8.109 5.395 -3.898 1 94.69 161 ALA B N 1
ATOM 3000 C CA . ALA B 1 161 ? 7.105 4.875 -4.824 1 94.69 161 ALA B CA 1
ATOM 3001 C C . ALA B 1 161 ? 7.117 3.348 -4.848 1 94.69 161 ALA B C 1
ATOM 3003 O O . ALA B 1 161 ? 6.059 2.713 -4.848 1 94.69 161 ALA B O 1
ATOM 3004 N N . TYR B 1 162 ? 8.234 2.781 -4.824 1 93.69 162 TYR B N 1
ATOM 3005 C CA . TYR B 1 162 ? 8.391 1.331 -4.84 1 93.69 162 TYR B CA 1
ATOM 3006 C C . TYR B 1 162 ? 7.824 0.707 -3.57 1 93.69 162 TYR B C 1
ATOM 3008 O O . TYR B 1 162 ? 7.027 -0.233 -3.633 1 93.69 162 TYR B O 1
ATOM 3016 N N . ALA B 1 163 ? 8.25 1.224 -2.443 1 94.25 163 ALA B N 1
ATOM 3017 C CA . ALA B 1 163 ? 7.773 0.726 -1.154 1 94.25 163 ALA B CA 1
ATOM 3018 C C . ALA B 1 163 ? 6.254 0.816 -1.061 1 94.25 163 ALA B C 1
ATOM 3020 O O . ALA B 1 163 ? 5.598 -0.116 -0.589 1 94.25 163 ALA B O 1
ATOM 3021 N N . ALA B 1 164 ? 5.711 1.905 -1.472 1 96.25 164 ALA B N 1
ATOM 3022 C CA . ALA B 1 164 ? 4.262 2.1 -1.438 1 96.25 164 ALA B CA 1
ATOM 3023 C C . ALA B 1 164 ? 3.551 1.08 -2.322 1 96.25 164 ALA B C 1
ATOM 3025 O O . ALA B 1 164 ? 2.549 0.488 -1.915 1 96.25 164 ALA B O 1
ATOM 3026 N N . ALA B 1 165 ? 4.039 0.879 -3.525 1 96.06 165 ALA B N 1
ATOM 3027 C CA . ALA B 1 165 ? 3.416 -0.052 -4.461 1 96.06 165 ALA B CA 1
ATOM 3028 C C . ALA B 1 165 ? 3.457 -1.479 -3.922 1 96.06 165 ALA B C 1
ATOM 3030 O O . ALA B 1 165 ? 2.457 -2.201 -3.98 1 96.06 165 ALA B O 1
ATOM 3031 N N . LYS B 1 166 ? 4.574 -1.874 -3.416 1 95.94 166 LYS B N 1
ATOM 3032 C CA . LYS B 1 166 ? 4.703 -3.219 -2.861 1 95.94 166 LYS B CA 1
ATOM 3033 C C . LYS B 1 166 ? 3.805 -3.398 -1.641 1 95.94 166 LYS B C 1
ATOM 3035 O O . LYS B 1 166 ? 3.209 -4.461 -1.453 1 95.94 166 LYS B O 1
ATOM 3040 N N . ALA B 1 167 ? 3.773 -2.367 -0.829 1 95.69 167 ALA B N 1
ATOM 3041 C CA . ALA B 1 167 ? 2.883 -2.434 0.327 1 95.69 167 ALA B CA 1
ATOM 3042 C C . ALA B 1 167 ? 1.435 -2.641 -0.109 1 95.69 167 ALA B C 1
ATOM 3044 O O . ALA B 1 167 ? 0.705 -3.43 0.496 1 95.69 167 ALA B O 1
ATOM 3045 N N . ALA B 1 168 ? 1.006 -1.914 -1.09 1 96.69 168 ALA B N 1
ATOM 3046 C CA . ALA B 1 168 ? -0.354 -2.051 -1.605 1 96.69 168 ALA B CA 1
ATOM 3047 C C . ALA B 1 168 ? -0.601 -3.459 -2.137 1 96.69 168 ALA B C 1
ATOM 3049 O O . ALA B 1 168 ? -1.645 -4.059 -1.863 1 96.69 168 ALA B O 1
ATOM 3050 N N . ALA B 1 169 ? 0.314 -3.963 -2.885 1 97.31 169 ALA B N 1
ATOM 3051 C CA . ALA B 1 169 ? 0.193 -5.309 -3.441 1 97.31 169 ALA B CA 1
ATOM 3052 C C . ALA B 1 169 ? 0.064 -6.352 -2.336 1 97.31 169 ALA B C 1
ATOM 3054 O O . ALA B 1 169 ? -0.745 -7.277 -2.438 1 97.31 169 ALA B O 1
ATOM 3055 N N . GLU B 1 170 ? 0.899 -6.203 -1.334 1 97 170 GLU B N 1
ATOM 3056 C CA . GLU B 1 170 ? 0.842 -7.129 -0.208 1 97 170 GLU B CA 1
ATOM 3057 C C . GLU B 1 170 ? -0.515 -7.07 0.487 1 97 170 GLU B C 1
ATOM 3059 O O . GLU B 1 170 ? -1.114 -8.109 0.78 1 97 170 GLU B O 1
ATOM 3064 N N . ALA B 1 171 ? -0.978 -5.875 0.78 1 96.25 171 ALA B N 1
ATOM 3065 C CA . ALA B 1 171 ? -2.268 -5.723 1.45 1 96.25 171 ALA B CA 1
ATOM 3066 C C . ALA B 1 171 ? -3.393 -6.324 0.614 1 96.25 171 ALA B C 1
ATOM 3068 O O . ALA B 1 171 ? -4.297 -6.969 1.151 1 96.25 171 ALA B O 1
ATOM 3069 N N . TRP B 1 172 ? -3.383 -6.094 -0.658 1 96.88 172 TRP B N 1
ATOM 3070 C CA . TRP B 1 172 ? -4.367 -6.676 -1.563 1 96.88 172 TRP B CA 1
ATOM 3071 C C . TRP B 1 172 ? -4.352 -8.195 -1.484 1 96.88 172 TRP B C 1
ATOM 3073 O O . TRP B 1 172 ? -5.402 -8.836 -1.402 1 96.88 172 TRP B O 1
ATOM 3083 N N . THR B 1 173 ? -3.189 -8.75 -1.508 1 97.81 173 THR B N 1
ATOM 3084 C CA . THR B 1 173 ? -3.025 -10.203 -1.462 1 97.81 173 THR B CA 1
ATOM 3085 C C . THR B 1 173 ? -3.543 -10.758 -0.141 1 97.81 173 THR B C 1
ATOM 3087 O O . THR B 1 173 ? -4.164 -11.828 -0.114 1 97.81 173 THR B O 1
ATOM 3090 N N . LEU B 1 174 ? -3.246 -10.047 0.945 1 97.06 174 LEU B N 1
ATOM 3091 C CA . LEU B 1 174 ? -3.758 -10.477 2.242 1 97.06 174 LEU B CA 1
ATOM 3092 C C . LEU B 1 174 ? -5.281 -10.422 2.27 1 97.06 174 LEU B C 1
ATOM 3094 O O . LEU B 1 174 ? -5.922 -11.258 2.914 1 97.06 174 LEU B O 1
ATOM 3098 N N . ALA B 1 175 ? -5.875 -9.469 1.615 1 96.38 175 ALA B N 1
ATOM 3099 C CA . ALA B 1 175 ? -7.328 -9.43 1.479 1 96.38 175 ALA B CA 1
ATOM 3100 C C . ALA B 1 175 ? -7.84 -10.633 0.696 1 96.38 175 ALA B C 1
ATOM 3102 O O . ALA B 1 175 ? -8.891 -11.195 1.021 1 96.38 175 ALA B O 1
ATOM 3103 N N . MET B 1 176 ? -7.164 -10.992 -0.324 1 97.12 176 MET B N 1
ATOM 3104 C CA . MET B 1 176 ? -7.492 -12.203 -1.067 1 97.12 176 MET B CA 1
ATOM 3105 C C . MET B 1 176 ? -7.488 -13.422 -0.151 1 97.12 176 MET B C 1
ATOM 3107 O O . MET B 1 176 ? -8.391 -14.258 -0.215 1 97.12 176 MET B O 1
ATOM 3111 N N . ALA B 1 177 ? -6.441 -13.531 0.668 1 97.38 177 ALA B N 1
ATOM 3112 C CA . ALA B 1 177 ? -6.344 -14.625 1.63 1 97.38 177 ALA B CA 1
ATOM 3113 C C . ALA B 1 177 ? -7.574 -14.68 2.527 1 97.38 177 ALA B C 1
ATOM 3115 O O . ALA B 1 177 ? -8.102 -15.758 2.799 1 97.38 177 ALA B O 1
ATOM 3116 N N . ASP B 1 178 ? -7.992 -13.516 2.998 1 95.88 178 ASP B N 1
ATOM 3117 C CA . ASP B 1 178 ? -9.219 -13.445 3.789 1 95.88 178 ASP B CA 1
ATOM 3118 C C . ASP B 1 178 ? -10.422 -13.938 2.982 1 95.88 178 ASP B C 1
ATOM 3120 O O . ASP B 1 178 ? -11.328 -14.57 3.531 1 95.88 178 ASP B O 1
ATOM 3124 N N . GLY B 1 179 ? -10.453 -13.633 1.74 1 95.06 179 GLY B N 1
ATOM 3125 C CA . GLY B 1 179 ? -11.5 -14.133 0.863 1 95.06 179 GLY B CA 1
ATOM 3126 C C . GLY B 1 179 ? -11.57 -15.648 0.829 1 95.06 179 GLY B C 1
ATOM 3127 O O . GLY B 1 179 ? -12.664 -16.219 0.897 1 95.06 179 GLY B O 1
ATOM 3128 N N . PHE B 1 180 ? -10.414 -16.266 0.706 1 96.12 180 PHE B N 1
ATOM 3129 C CA . PHE B 1 180 ? -10.367 -17.719 0.725 1 96.12 180 PHE B CA 1
ATOM 3130 C C . PHE B 1 180 ? -10.906 -18.266 2.043 1 96.12 180 PHE B C 1
ATOM 3132 O O . PHE B 1 180 ? -11.617 -19.266 2.061 1 96.12 180 PHE B O 1
ATOM 3139 N N . ARG B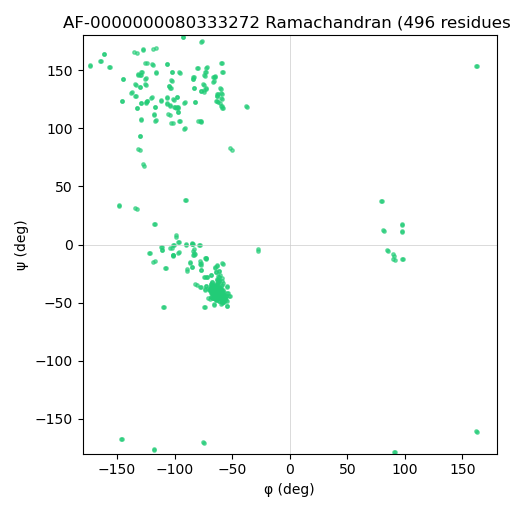 1 181 ? -10.555 -17.609 3.119 1 93.62 181 ARG B N 1
ATOM 3140 C CA . ARG B 1 181 ? -11.023 -18.031 4.434 1 93.62 181 ARG B CA 1
ATOM 3141 C C . ARG B 1 181 ? -12.539 -17.922 4.535 1 93.62 181 ARG B C 1
ATOM 3143 O O . ARG B 1 181 ? -13.203 -18.828 5.035 1 93.62 181 ARG B O 1
ATOM 3150 N N . LYS B 1 182 ? -13.109 -16.875 4.051 1 91.56 182 LYS B N 1
ATOM 3151 C CA . LYS B 1 182 ? -14.531 -16.578 4.191 1 91.56 182 LYS B CA 1
ATOM 3152 C C . LYS B 1 182 ? -15.375 -17.516 3.322 1 91.56 182 LYS B C 1
ATOM 3154 O O . LYS B 1 182 ? -16.531 -17.781 3.635 1 91.56 182 LYS B O 1
ATOM 3159 N N . THR B 1 183 ? -14.766 -17.922 2.324 1 88.69 183 THR B N 1
ATOM 3160 C CA . THR B 1 183 ? -15.523 -18.75 1.398 1 88.69 183 THR B CA 1
ATOM 3161 C C . THR B 1 183 ? -15.258 -20.234 1.666 1 88.69 183 THR B C 1
ATOM 3163 O O . THR B 1 183 ? -15.789 -21.094 0.967 1 88.69 183 THR B O 1
ATOM 3166 N N . ALA B 1 184 ? -14.484 -20.453 2.652 1 86.69 184 ALA B N 1
ATOM 3167 C CA . ALA B 1 184 ? -14.102 -21.828 2.961 1 86.69 184 ALA B CA 1
ATOM 3168 C C . ALA B 1 184 ? -15.258 -22.594 3.6 1 86.69 184 ALA B C 1
ATOM 3170 O O . ALA B 1 184 ? -16.109 -22 4.27 1 86.69 184 ALA B O 1
ATOM 3171 N N . GLY B 1 185 ? -15.406 -23.828 3.34 1 82.75 185 GLY B N 1
ATOM 3172 C CA . GLY B 1 185 ? -16.359 -24.688 4.023 1 82.75 185 GLY B CA 1
ATOM 3173 C C . GLY B 1 185 ? -15.93 -25.062 5.43 1 82.75 185 GLY B C 1
ATOM 3174 O O . GLY B 1 185 ? -15.031 -24.422 5.996 1 82.75 185 GLY B O 1
ATOM 3175 N N . GLU B 1 186 ? -16.609 -25.953 6.016 1 81.69 186 GLU B N 1
ATOM 3176 C CA . GLU B 1 186 ? -16.391 -26.375 7.395 1 81.69 186 GLU B CA 1
ATOM 3177 C C . GLU B 1 186 ? -14.969 -26.906 7.59 1 81.69 186 GLU B C 1
ATOM 3179 O O . GLU B 1 186 ? -14.391 -26.781 8.672 1 81.69 186 GLU B O 1
ATOM 3184 N N . GLY B 1 187 ? -14.391 -27.438 6.59 1 83.62 187 GLY B N 1
ATOM 3185 C CA . GLY B 1 187 ? -13.055 -28.016 6.691 1 83.62 187 GLY B CA 1
ATOM 3186 C C . GLY B 1 187 ? -11.953 -26.984 6.539 1 83.62 187 GLY B C 1
ATOM 3187 O O . GLY B 1 187 ? -10.766 -27.312 6.637 1 83.62 187 GLY B O 1
ATOM 3188 N N . GLY B 1 188 ? -12.32 -25.75 6.355 1 82.88 188 GLY B N 1
ATOM 3189 C CA . GLY B 1 188 ? -11.344 -24.688 6.168 1 82.88 188 GLY B CA 1
ATOM 3190 C C . GLY B 1 188 ? -10.992 -24.453 4.711 1 82.88 188 GLY B C 1
ATOM 3191 O O . GLY B 1 188 ? -11.5 -25.156 3.824 1 82.88 188 GLY B O 1
ATOM 3192 N N . PRO B 1 189 ? -10.102 -23.516 4.562 1 84.19 189 PRO B N 1
ATOM 3193 C CA . PRO B 1 189 ? -9.75 -23.188 3.176 1 84.19 189 PRO B CA 1
ATOM 3194 C C . PRO B 1 189 ? -8.859 -24.25 2.539 1 84.19 189 PRO B C 1
ATOM 3196 O O . PRO B 1 189 ? -7.984 -24.812 3.207 1 84.19 189 PRO B O 1
ATOM 3199 N N . THR B 1 190 ? -9.109 -24.609 1.352 1 92.75 190 THR B N 1
ATOM 3200 C CA . THR B 1 190 ? -8.25 -25.484 0.557 1 92.75 190 THR B CA 1
ATOM 3201 C C . THR B 1 190 ? -7.332 -24.656 -0.349 1 92.75 190 THR B C 1
ATOM 3203 O O . THR B 1 190 ? -6.438 -25.219 -0.991 1 92.75 190 THR B O 1
ATOM 3206 N N . SER B 1 191 ? -7.59 -23.328 -0.335 1 97.19 191 SER B N 1
ATOM 3207 C CA . SER B 1 191 ? -6.77 -22.406 -1.112 1 97.19 191 SER B CA 1
ATOM 3208 C C . SER B 1 191 ? -6.078 -21.391 -0.212 1 97.19 191 SER B C 1
ATOM 3210 O O . SER B 1 191 ? -6.512 -21.156 0.919 1 97.19 191 SER B O 1
ATOM 3212 N N . ALA B 1 192 ? -4.953 -20.875 -0.712 1 98.25 192 ALA B N 1
ATOM 3213 C CA . ALA B 1 192 ? -4.16 -19.953 0.089 1 98.25 192 ALA B CA 1
ATOM 3214 C C . ALA B 1 192 ? -3.52 -18.875 -0.788 1 98.25 192 ALA B C 1
ATOM 3216 O O . ALA B 1 192 ? -3.188 -19.141 -1.948 1 98.25 192 ALA B O 1
ATOM 3217 N N . ALA B 1 193 ? -3.471 -17.719 -0.291 1 98.56 193 ALA B N 1
ATOM 3218 C CA . ALA B 1 193 ? -2.627 -16.656 -0.827 1 98.56 193 ALA B CA 1
ATOM 3219 C C . ALA B 1 193 ? -1.423 -16.406 0.075 1 98.56 193 ALA B C 1
ATOM 3221 O O . ALA B 1 193 ? -1.578 -16.125 1.267 1 98.56 193 ALA B O 1
ATOM 3222 N N . THR B 1 194 ? -0.224 -16.547 -0.499 1 98.44 194 THR B N 1
ATOM 3223 C CA . THR B 1 194 ? 1.018 -16.469 0.261 1 98.44 194 THR B CA 1
ATOM 3224 C C . THR B 1 194 ? 1.955 -15.43 -0.353 1 98.44 194 THR B C 1
ATOM 3226 O O . THR B 1 194 ? 1.998 -15.273 -1.575 1 98.44 194 THR B O 1
ATOM 3229 N N . ILE B 1 195 ? 2.643 -14.727 0.5 1 97.88 195 ILE B N 1
ATOM 3230 C CA . ILE B 1 195 ? 3.615 -13.727 0.061 1 97.88 195 ILE B CA 1
ATOM 3231 C C . ILE B 1 195 ? 5.023 -14.188 0.421 1 97.88 195 ILE B C 1
ATOM 3233 O O . ILE B 1 195 ? 5.309 -14.5 1.582 1 97.88 195 ILE B O 1
ATOM 3237 N N . LEU B 1 196 ? 5.91 -14.281 -0.521 1 96.88 196 LEU B N 1
ATOM 3238 C CA . LEU B 1 196 ? 7.324 -14.562 -0.286 1 96.88 196 LEU B CA 1
ATOM 3239 C C . LEU B 1 196 ? 8.141 -13.273 -0.291 1 96.88 196 LEU B C 1
ATOM 3241 O O . LEU B 1 196 ? 8.062 -12.492 -1.236 1 96.88 196 LEU B O 1
ATOM 3245 N N . ILE B 1 197 ? 8.891 -13.055 0.717 1 94.31 197 ILE B N 1
ATOM 3246 C CA . ILE B 1 197 ? 9.648 -11.82 0.881 1 94.31 197 ILE B CA 1
ATOM 3247 C C . ILE B 1 197 ? 11.133 -12.086 0.619 1 94.31 197 ILE B C 1
ATOM 3249 O O . ILE B 1 197 ? 11.75 -12.922 1.283 1 94.31 197 ILE B O 1
ATOM 3253 N N . VAL B 1 198 ? 11.68 -11.312 -0.259 1 91.94 198 VAL B N 1
ATOM 3254 C CA . VAL B 1 198 ? 13.109 -11.391 -0.558 1 91.94 198 VAL B CA 1
ATOM 3255 C C . VAL B 1 198 ? 13.742 -10.008 -0.389 1 91.94 198 VAL B C 1
ATOM 3257 O O . VAL B 1 198 ? 13.047 -8.992 -0.408 1 91.94 198 VAL B O 1
ATOM 3260 N N . LYS B 1 199 ? 15.023 -9.938 -0.148 1 85.38 199 LYS B N 1
ATOM 3261 C CA . LYS B 1 199 ? 15.719 -8.648 -0.163 1 85.38 199 LYS B CA 1
ATOM 3262 C C . LYS B 1 199 ? 15.898 -8.141 -1.59 1 85.38 199 LYS B C 1
ATOM 3264 O O . LYS B 1 199 ? 15.547 -7 -1.897 1 85.38 199 LYS B O 1
ATOM 3269 N N . ALA B 1 200 ? 16.422 -8.867 -2.389 1 82.5 200 ALA B N 1
ATOM 3270 C CA . ALA B 1 200 ? 16.656 -8.711 -3.822 1 82.5 200 ALA B CA 1
ATOM 3271 C C . ALA B 1 200 ? 17.016 -10.055 -4.465 1 82.5 200 ALA B C 1
ATOM 3273 O O . ALA B 1 200 ? 17.375 -11.008 -3.773 1 82.5 200 ALA B O 1
ATOM 3274 N N . LEU B 1 201 ? 16.781 -10.047 -5.758 1 84.31 201 LEU B N 1
ATOM 3275 C CA . LEU B 1 201 ? 17.047 -11.297 -6.465 1 84.31 201 LEU B CA 1
ATOM 3276 C C . LEU B 1 201 ? 18.359 -11.219 -7.223 1 84.31 201 LEU B C 1
ATOM 3278 O O . LEU B 1 201 ? 18.75 -10.148 -7.703 1 84.31 201 LEU B O 1
ATOM 3282 N N . VAL B 1 202 ? 19.016 -12.258 -7.191 1 83.12 202 VAL B N 1
ATOM 3283 C CA . VAL B 1 202 ? 20.25 -12.375 -7.965 1 83.12 202 VAL B CA 1
ATOM 3284 C C . VAL B 1 202 ? 20.172 -13.602 -8.867 1 83.12 202 VAL B C 1
ATOM 3286 O O . VAL B 1 202 ? 19.562 -14.609 -8.508 1 83.12 202 VAL B O 1
ATOM 3289 N N . HIS B 1 203 ? 20.641 -13.367 -10.109 1 79.19 203 HIS B N 1
ATOM 3290 C CA . HIS B 1 203 ? 20.75 -14.492 -11.031 1 79.19 203 HIS B CA 1
ATOM 3291 C C . HIS B 1 203 ? 22.141 -14.594 -11.641 1 79.19 203 HIS B C 1
ATOM 3293 O O . HIS B 1 203 ? 22.969 -13.695 -11.445 1 79.19 203 HIS B O 1
ATOM 3299 N N . GLU B 1 204 ? 22.328 -15.688 -12.25 1 73.94 204 GLU B N 1
ATOM 3300 C CA . GLU B 1 204 ? 23.672 -16.078 -12.68 1 73.94 204 GLU B CA 1
ATOM 3301 C C . GLU B 1 204 ? 24.312 -14.992 -13.547 1 73.94 204 GLU B C 1
ATOM 3303 O O . GLU B 1 204 ? 25.484 -14.672 -13.367 1 73.94 204 GLU B O 1
ATOM 3308 N N . ALA B 1 205 ? 23.531 -14.469 -14.383 1 72.06 205 ALA B N 1
ATOM 3309 C CA . ALA B 1 205 ? 24.094 -13.445 -15.266 1 72.06 205 ALA B CA 1
ATOM 3310 C C . ALA B 1 205 ? 24.547 -12.219 -14.477 1 72.06 205 ALA B C 1
ATOM 3312 O O . ALA B 1 205 ? 25.578 -11.617 -14.789 1 72.06 205 ALA B O 1
ATOM 3313 N N . MET B 1 206 ? 23.797 -11.852 -13.539 1 73.12 206 MET B N 1
ATOM 3314 C CA . MET B 1 206 ? 24.156 -10.719 -12.688 1 73.12 206 MET B CA 1
ATOM 3315 C C . MET B 1 206 ? 25.453 -11 -11.938 1 73.12 206 MET B C 1
ATOM 3317 O O . MET B 1 206 ? 26.297 -10.117 -11.805 1 73.12 206 MET B O 1
ATOM 3321 N N . ARG B 1 207 ? 25.531 -12.188 -11.477 1 74.38 207 ARG B N 1
ATOM 3322 C CA . ARG B 1 207 ? 26.75 -12.578 -10.758 1 74.38 207 ARG B CA 1
ATOM 3323 C C . ARG B 1 207 ? 27.969 -12.547 -11.68 1 74.38 207 ARG B C 1
ATOM 3325 O O . ARG B 1 207 ? 29.047 -12.125 -11.266 1 74.38 207 ARG B O 1
ATOM 3332 N N . ALA B 1 208 ? 27.703 -12.93 -12.844 1 74.88 208 ALA B N 1
ATOM 3333 C CA . ALA B 1 208 ? 28.797 -12.953 -13.812 1 74.88 208 ALA B CA 1
ATOM 3334 C C . ALA B 1 208 ? 29.234 -11.539 -14.195 1 74.88 208 ALA B C 1
ATOM 3336 O O . ALA B 1 208 ? 30.422 -11.273 -14.383 1 74.88 208 ALA B O 1
ATOM 3337 N N . GLU B 1 209 ? 28.281 -10.703 -14.328 1 72.62 209 GLU B N 1
ATOM 3338 C CA . GLU B 1 209 ? 28.547 -9.328 -14.742 1 72.62 209 GLU B CA 1
ATOM 3339 C C . GLU B 1 209 ? 29.172 -8.516 -13.609 1 72.62 209 GLU B C 1
ATOM 3341 O O . GLU B 1 209 ? 29.859 -7.523 -13.852 1 72.62 209 GLU B O 1
ATOM 3346 N N . ARG B 1 210 ? 28.812 -8.977 -12.359 1 76.5 210 ARG B N 1
ATOM 3347 C CA . ARG B 1 210 ? 29.359 -8.25 -11.219 1 76.5 210 ARG B CA 1
ATOM 3348 C C . ARG B 1 210 ? 30.047 -9.195 -10.242 1 76.5 210 ARG B C 1
ATOM 3350 O O . ARG B 1 210 ? 29.625 -9.328 -9.094 1 76.5 210 ARG B O 1
ATOM 3357 N N . PRO B 1 211 ? 31.172 -9.734 -10.703 1 70.88 211 PRO B N 1
ATOM 3358 C CA . PRO B 1 211 ? 31.828 -10.789 -9.93 1 70.88 211 PRO B CA 1
ATOM 3359 C C . PRO B 1 211 ? 32.312 -10.297 -8.562 1 70.88 211 PRO B C 1
ATOM 3361 O O . PRO B 1 211 ? 32.406 -11.094 -7.621 1 70.88 211 PRO B O 1
ATOM 3364 N N . ASN B 1 212 ? 32.406 -8.992 -8.422 1 74.06 212 ASN B N 1
ATOM 3365 C CA . ASN B 1 212 ? 32.938 -8.461 -7.168 1 74.06 212 ASN B CA 1
ATOM 3366 C C . ASN B 1 212 ? 31.828 -7.91 -6.281 1 74.06 212 ASN B C 1
ATOM 3368 O O . ASN B 1 212 ? 32.094 -7.438 -5.172 1 74.06 212 ASN B O 1
ATOM 3372 N N . ALA B 1 213 ? 30.703 -7.957 -6.805 1 72.12 213 ALA B N 1
ATOM 3373 C CA . ALA B 1 213 ? 29.609 -7.426 -6.008 1 72.12 213 ALA B CA 1
ATOM 3374 C C . ALA B 1 213 ? 29.234 -8.383 -4.879 1 72.12 213 ALA B C 1
ATOM 3376 O O . ALA B 1 213 ? 29.281 -9.602 -5.051 1 72.12 213 ALA B O 1
ATOM 3377 N N . LYS B 1 214 ? 29.125 -7.809 -3.672 1 70.81 214 LYS B N 1
ATOM 3378 C CA . LYS B 1 214 ? 28.656 -8.594 -2.533 1 70.81 214 LYS B CA 1
ATOM 3379 C C . LYS B 1 214 ? 27.141 -8.766 -2.572 1 70.81 214 LYS B C 1
ATOM 3381 O O . LYS B 1 214 ? 26.391 -7.777 -2.584 1 70.81 214 LYS B O 1
ATOM 3386 N N . PHE B 1 215 ? 26.75 -9.836 -2.873 1 75.94 215 PHE B N 1
ATOM 3387 C CA . PHE B 1 215 ? 25.312 -10.133 -2.932 1 75.94 215 PHE B CA 1
ATOM 3388 C C . PHE B 1 215 ? 24.828 -10.656 -1.588 1 75.94 215 PHE B C 1
ATOM 3390 O O . PHE B 1 215 ? 24 -11.57 -1.537 1 75.94 215 PHE B O 1
ATOM 3397 N N . ALA B 1 216 ? 25.406 -10.031 -0.619 1 75.69 216 ALA B N 1
ATOM 3398 C CA . ALA B 1 216 ? 25.016 -10.469 0.721 1 75.69 216 ALA B CA 1
ATOM 3399 C C . ALA B 1 216 ? 23.531 -10.227 0.967 1 75.69 216 ALA B C 1
ATOM 3401 O O . ALA B 1 216 ? 23.031 -9.117 0.756 1 75.69 216 ALA B O 1
ATOM 3402 N N . GLY B 1 217 ? 22.844 -11.344 1.292 1 78.88 217 GLY B N 1
ATOM 3403 C CA . GLY B 1 217 ? 21.438 -11.273 1.654 1 78.88 217 GLY B CA 1
ATOM 3404 C C . GLY B 1 217 ? 20.516 -11.414 0.466 1 78.88 217 GLY B C 1
ATOM 3405 O O . GLY B 1 217 ? 19.297 -11.508 0.632 1 78.88 217 GLY B O 1
ATOM 3406 N N . PHE B 1 218 ? 21.125 -11.406 -0.703 1 84.94 218 PHE B N 1
ATOM 3407 C CA . PHE B 1 218 ? 20.297 -11.578 -1.887 1 84.94 218 PHE B CA 1
ATOM 3408 C C . PHE B 1 218 ? 19.812 -13.023 -2.002 1 84.94 218 PHE B C 1
ATOM 3410 O O . PHE B 1 218 ? 20.469 -13.938 -1.498 1 84.94 218 PHE B O 1
ATOM 3417 N N . THR B 1 219 ? 18.703 -13.195 -2.613 1 89.75 219 THR B N 1
ATOM 3418 C CA . THR B 1 219 ? 18.125 -14.516 -2.846 1 89.75 219 THR B CA 1
ATOM 3419 C C . THR B 1 219 ? 18.391 -14.969 -4.281 1 89.75 219 THR B C 1
ATOM 3421 O O . THR B 1 219 ? 18.094 -14.242 -5.23 1 89.75 219 THR B O 1
ATOM 3424 N N . ASP B 1 220 ? 19.016 -16.141 -4.348 1 92.31 220 ASP B N 1
ATOM 3425 C CA . ASP B 1 220 ? 19.172 -16.734 -5.676 1 92.31 220 ASP B CA 1
ATOM 3426 C C . ASP B 1 220 ? 17.812 -17.109 -6.27 1 92.31 220 ASP B C 1
ATOM 3428 O O . ASP B 1 220 ? 16.938 -17.625 -5.566 1 92.31 220 ASP B O 1
ATOM 3432 N N . VAL B 1 221 ? 17.656 -16.953 -7.598 1 94.88 221 VAL B N 1
ATOM 3433 C CA . VAL B 1 221 ? 16.391 -17.219 -8.258 1 94.88 221 VAL B CA 1
ATOM 3434 C C . VAL B 1 221 ? 16.031 -18.703 -8.094 1 94.88 221 VAL B C 1
ATOM 3436 O O . VAL B 1 221 ? 14.852 -19.062 -8.031 1 94.88 221 VAL B O 1
ATOM 3439 N N . ARG B 1 222 ? 16.984 -19.609 -7.988 1 94.62 222 ARG B N 1
ATOM 3440 C CA . ARG B 1 222 ? 16.719 -21.031 -7.781 1 94.62 222 ARG B CA 1
ATOM 3441 C C . ARG B 1 222 ? 16.172 -21.281 -6.383 1 94.62 222 ARG B C 1
ATOM 3443 O O . ARG B 1 222 ? 15.305 -22.141 -6.203 1 94.62 222 ARG B O 1
ATOM 3450 N N . ASP B 1 223 ? 16.719 -20.531 -5.426 1 95 223 ASP B N 1
ATOM 3451 C CA . ASP B 1 223 ? 16.188 -20.641 -4.066 1 95 223 ASP B CA 1
ATOM 3452 C C . ASP B 1 223 ? 14.758 -20.125 -3.99 1 95 223 ASP B C 1
ATOM 3454 O O . ASP B 1 223 ? 13.93 -20.672 -3.271 1 95 223 ASP B O 1
ATOM 3458 N N . LEU B 1 224 ? 14.508 -19.094 -4.719 1 96.56 224 LEU B N 1
ATOM 3459 C CA . LEU B 1 224 ? 13.141 -18.594 -4.789 1 96.56 224 LEU B CA 1
ATOM 3460 C C . LEU B 1 224 ? 12.211 -19.625 -5.406 1 96.56 224 LEU B C 1
ATOM 3462 O O . LEU B 1 224 ? 11.117 -19.875 -4.895 1 96.56 224 LEU B O 1
ATOM 3466 N N . ALA B 1 225 ? 12.625 -20.266 -6.48 1 97.75 225 ALA B N 1
ATOM 3467 C CA . ALA B 1 225 ? 11.828 -21.297 -7.148 1 97.75 225 ALA B CA 1
ATOM 3468 C C . ALA B 1 225 ? 11.516 -22.453 -6.203 1 97.75 225 ALA B C 1
ATOM 3470 O O . ALA B 1 225 ? 10.398 -22.969 -6.195 1 97.75 225 ALA B O 1
ATOM 3471 N N . GLU B 1 226 ? 12.5 -22.812 -5.391 1 97.12 226 GLU B N 1
ATOM 3472 C CA . GLU B 1 226 ? 12.297 -23.859 -4.391 1 97.12 226 GLU B CA 1
ATOM 3473 C C . GLU B 1 226 ? 11.25 -23.438 -3.359 1 97.12 226 GLU B C 1
ATOM 3475 O O . GLU B 1 226 ? 10.391 -24.234 -2.98 1 97.12 226 GLU B O 1
ATOM 3480 N N . ALA B 1 227 ? 11.391 -22.234 -2.9 1 97.25 227 ALA B N 1
ATOM 3481 C CA . ALA B 1 227 ? 10.438 -21.719 -1.918 1 97.25 227 ALA B CA 1
ATOM 3482 C C . ALA B 1 227 ? 9.023 -21.688 -2.492 1 97.25 227 ALA B C 1
ATOM 3484 O O . ALA B 1 227 ? 8.055 -22 -1.796 1 97.25 227 ALA B O 1
ATOM 3485 N N . ILE B 1 228 ? 8.883 -21.281 -3.756 1 98.19 228 ILE B N 1
ATOM 3486 C CA . ILE B 1 228 ? 7.59 -21.25 -4.434 1 98.19 228 ILE B CA 1
ATOM 3487 C C . ILE B 1 228 ? 6.984 -22.656 -4.445 1 98.19 228 ILE B C 1
ATOM 3489 O O . ILE B 1 228 ? 5.832 -22.844 -4.043 1 98.19 228 ILE B O 1
ATOM 3493 N N . ALA B 1 229 ? 7.754 -23.672 -4.879 1 97.88 229 ALA B N 1
ATOM 3494 C CA . ALA B 1 229 ? 7.273 -25.047 -4.906 1 97.88 229 ALA B CA 1
ATOM 3495 C C . ALA B 1 229 ? 6.875 -25.516 -3.51 1 97.88 229 ALA B C 1
ATOM 3497 O O . ALA B 1 229 ? 5.891 -26.234 -3.348 1 97.88 229 ALA B O 1
ATOM 3498 N N . GLY B 1 230 ? 7.605 -25.062 -2.523 1 97.5 230 GLY B N 1
ATOM 3499 C CA . GLY B 1 230 ? 7.391 -25.469 -1.143 1 97.5 230 GLY B CA 1
ATOM 3500 C C . GLY B 1 230 ? 6.051 -25.016 -0.59 1 97.5 230 GLY B C 1
ATOM 3501 O O . GLY B 1 230 ? 5.57 -25.562 0.405 1 97.5 230 GLY B O 1
ATOM 3502 N N . VAL B 1 231 ? 5.434 -24.047 -1.192 1 97.81 231 VAL B N 1
ATOM 3503 C CA . VAL B 1 231 ? 4.152 -23.531 -0.725 1 97.81 231 VAL B CA 1
ATOM 3504 C C . VAL B 1 231 ? 3.088 -24.609 -0.813 1 97.81 231 VAL B C 1
ATOM 3506 O O . VAL B 1 231 ? 2.178 -24.672 0.016 1 97.81 231 VAL B O 1
ATOM 3509 N N . TRP B 1 232 ? 3.162 -25.594 -1.798 1 97.62 232 TRP B N 1
ATOM 3510 C CA . TRP B 1 232 ? 2.184 -26.656 -1.991 1 97.62 232 TRP B CA 1
ATOM 3511 C C . TRP B 1 232 ? 2.455 -27.828 -1.049 1 97.62 232 TRP B C 1
ATOM 3513 O O . TRP B 1 232 ? 1.65 -28.75 -0.954 1 97.62 232 TRP B O 1
ATOM 3523 N N . GLU B 1 233 ? 3.586 -27.781 -0.342 1 95.94 233 GLU B N 1
ATOM 3524 C CA . GLU B 1 233 ? 3.939 -28.875 0.566 1 95.94 233 GLU B CA 1
ATOM 3525 C C . GLU B 1 233 ? 3.252 -28.703 1.919 1 95.94 233 GLU B C 1
ATOM 3527 O O . GLU B 1 233 ? 3.285 -29.609 2.752 1 95.94 233 GLU B O 1
ATOM 3532 N N . LYS B 1 234 ? 2.629 -27.609 2.162 1 94.44 234 LYS B N 1
ATOM 3533 C CA . LYS B 1 234 ? 1.955 -27.297 3.422 1 94.44 234 LYS B CA 1
ATOM 3534 C C . LYS B 1 234 ? 0.453 -27.141 3.215 1 94.44 234 LYS B C 1
ATOM 3536 O O . LYS B 1 234 ? 0.014 -26.688 2.15 1 94.44 234 LYS B O 1
ATOM 3541 N N . PRO B 1 235 ? -0.331 -27.516 4.262 1 94.69 235 PRO B N 1
ATOM 3542 C CA . PRO B 1 235 ? -1.767 -27.25 4.16 1 94.69 235 PRO B CA 1
ATOM 3543 C C . PRO B 1 235 ? -2.074 -25.766 3.969 1 94.69 235 PRO B C 1
ATOM 3545 O O . PRO B 1 235 ? -1.338 -24.906 4.465 1 94.69 235 PRO B O 1
ATOM 3548 N N . ALA B 1 236 ? -3.182 -25.516 3.225 1 96 236 ALA B N 1
ATOM 3549 C CA . ALA B 1 236 ? -3.574 -24.125 2.938 1 96 236 ALA B CA 1
ATOM 3550 C C . ALA B 1 236 ? -3.711 -23.328 4.223 1 96 236 ALA B C 1
ATOM 3552 O O . ALA B 1 236 ? -3.311 -22.156 4.273 1 96 236 ALA B O 1
ATOM 3553 N N . ALA B 1 237 ? -4.172 -23.938 5.273 1 92.38 237 ALA B N 1
ATOM 3554 C CA . ALA B 1 237 ? -4.426 -23.266 6.547 1 92.38 237 ALA B CA 1
ATOM 3555 C C . ALA B 1 237 ? -3.133 -22.734 7.156 1 92.38 237 ALA B C 1
ATOM 3557 O O . ALA B 1 237 ? -3.148 -21.75 7.898 1 92.38 237 ALA B O 1
ATOM 3558 N N . GLU B 1 238 ? -2.014 -23.281 6.824 1 93.5 238 GLU B N 1
ATOM 3559 C CA . GLU B 1 238 ? -0.729 -22.922 7.41 1 93.5 238 GLU B CA 1
ATOM 3560 C C . GLU B 1 238 ? -0.066 -21.781 6.633 1 93.5 238 GLU B C 1
ATOM 3562 O O . GLU B 1 238 ? 0.762 -21.062 7.18 1 93.5 238 GLU B O 1
ATOM 3567 N N . VAL B 1 239 ? -0.5 -21.625 5.367 1 96.44 239 VAL B N 1
ATOM 3568 C CA . VAL B 1 239 ? 0.28 -20.688 4.57 1 96.44 239 VAL B CA 1
ATOM 3569 C C . VAL B 1 239 ? -0.606 -19.531 4.125 1 96.44 239 VAL B C 1
ATOM 3571 O O . VAL B 1 239 ? -0.107 -18.5 3.678 1 96.44 239 VAL B O 1
ATOM 3574 N N . ASN B 1 240 ? -1.943 -19.672 4.234 1 97.31 240 ASN B N 1
ATOM 3575 C CA . ASN B 1 240 ? -2.85 -18.625 3.789 1 97.31 240 ASN B CA 1
ATOM 3576 C C . ASN B 1 240 ? -2.664 -17.344 4.598 1 97.31 240 ASN B C 1
ATOM 3578 O O . ASN B 1 240 ? -2.734 -17.359 5.828 1 97.31 240 ASN B O 1
ATOM 3582 N N . GLY B 1 241 ? -2.385 -16.25 3.926 1 96.44 241 GLY B N 1
ATOM 3583 C CA . GLY B 1 241 ? -2.262 -14.961 4.57 1 96.44 241 GLY B CA 1
ATOM 3584 C C . GLY B 1 241 ? -0.906 -14.742 5.215 1 96.44 241 GLY B C 1
ATOM 3585 O O . GLY B 1 241 ? -0.718 -13.781 5.965 1 96.44 241 GLY B O 1
ATOM 3586 N N . ASN B 1 242 ? 0.058 -15.594 4.918 1 95.56 242 ASN B N 1
ATOM 3587 C CA . ASN B 1 242 ? 1.361 -15.477 5.562 1 95.56 242 ASN B CA 1
ATOM 3588 C C . ASN B 1 242 ? 2.391 -14.828 4.641 1 95.56 242 ASN B C 1
ATOM 3590 O O . ASN B 1 242 ? 2.312 -14.977 3.418 1 95.56 242 ASN B O 1
ATOM 3594 N N . ARG B 1 243 ? 3.279 -14.125 5.285 1 94.75 243 ARG B N 1
ATOM 3595 C CA . ARG B 1 243 ? 4.523 -13.688 4.656 1 94.75 243 ARG B CA 1
ATOM 3596 C C . ARG B 1 243 ? 5.672 -14.633 5 1 94.75 243 ARG B C 1
ATOM 3598 O O . ARG B 1 243 ? 6.012 -14.797 6.172 1 94.75 243 ARG B O 1
ATOM 3605 N N . LEU B 1 244 ? 6.215 -15.234 4.031 1 94.5 244 LEU B N 1
ATOM 3606 C CA . LEU B 1 244 ? 7.371 -16.109 4.227 1 94.5 244 LEU B CA 1
ATOM 3607 C C . LEU B 1 244 ? 8.664 -15.391 3.836 1 94.5 244 LEU B C 1
ATOM 3609 O O . LEU B 1 244 ? 8.844 -15.031 2.674 1 94.5 244 LEU B O 1
ATOM 3613 N N . TRP B 1 245 ? 9.555 -15.203 4.754 1 93.19 245 TRP B N 1
ATOM 3614 C CA . TRP B 1 245 ? 10.789 -14.445 4.539 1 93.19 245 TRP B CA 1
ATOM 3615 C C . TRP B 1 245 ? 11.914 -15.359 4.086 1 93.19 245 TRP B C 1
ATOM 3617 O O . TRP B 1 245 ? 12.242 -16.328 4.766 1 93.19 245 TRP B O 1
ATOM 3627 N N . LEU B 1 246 ? 12.477 -15.07 2.943 1 92.19 246 LEU B N 1
ATOM 3628 C CA . LEU B 1 246 ? 13.656 -15.773 2.447 1 92.19 246 LEU B CA 1
ATOM 3629 C C . LEU B 1 246 ? 14.922 -14.977 2.732 1 92.19 246 LEU B C 1
ATOM 3631 O O . LEU B 1 246 ? 15.977 -15.25 2.146 1 92.19 246 LEU B O 1
ATOM 3635 N N . THR B 1 247 ? 14.734 -13.922 3.461 1 83.75 247 THR B N 1
ATOM 3636 C CA . THR B 1 247 ? 15.797 -13.039 3.934 1 83.75 247 THR B CA 1
ATOM 3637 C C . THR B 1 247 ? 15.633 -12.742 5.422 1 83.75 247 THR B C 1
ATOM 3639 O O . THR B 1 247 ? 14.641 -13.141 6.031 1 83.75 247 THR B O 1
ATOM 3642 N N . GLU B 1 248 ? 16.688 -12.25 5.871 1 75.06 248 GLU B N 1
ATOM 3643 C CA . GLU B 1 248 ? 16.578 -11.82 7.262 1 75.06 248 GLU B CA 1
ATOM 3644 C C . GLU B 1 248 ? 15.484 -10.766 7.422 1 75.06 248 GLU B C 1
ATOM 3646 O O . GLU B 1 248 ? 15.312 -9.914 6.551 1 75.06 248 GLU B O 1
ATOM 3651 N N . ARG B 1 249 ? 14.656 -11.008 8.5 1 72.81 249 ARG B N 1
ATOM 3652 C CA . ARG B 1 249 ? 13.633 -10.023 8.82 1 72.81 249 ARG B CA 1
ATOM 3653 C C . ARG B 1 249 ? 14.258 -8.766 9.43 1 72.81 249 ARG B C 1
ATOM 3655 O O . ARG B 1 249 ? 15.211 -8.852 10.195 1 72.81 249 ARG B O 1
ATOM 3662 N N . PRO B 1 250 ? 13.773 -7.477 8.914 1 63.72 250 PRO B N 1
ATOM 3663 C CA . PRO B 1 250 ? 14.344 -6.266 9.5 1 63.72 250 PRO B CA 1
ATOM 3664 C C . PRO B 1 250 ? 14.094 -6.172 11.008 1 63.72 250 PRO B C 1
ATOM 3666 O O . PRO B 1 250 ? 13.117 -6.73 11.508 1 63.72 250 PRO B O 1
#

InterPro domains:
  IPR002347 Short-chain dehydrogenase/reductase SDR [PF00106] (12-182)
  IPR002347 Short-chain dehydrogenase/reductase SDR [PR00081] (12-29)
  IPR002347 Short-chain dehydrogenase/reductase SDR [PR00081] (88-99)
  IPR002347 Short-chain dehydrogenase/reductase SDR [PR00081] (136-152)
  IPR002347 Short-chain dehydrogenase/reductase SDR [PR00081] (162-181)
  IPR020904 Short-chain dehydrogenase/reductase, conserved site [PS00061] (149-177)
  IPR036291 NAD(P)-binding domain superfamily [SSF51735] (7-245)
  IPR051122 SDR DHRS6-like [PTHR43477] (5-245)

Solvent-accessible surface area (backbone atoms only — not comparable to full-atom values): 24137 Å² total; per-residue (Å²): 125,41,65,65,81,44,78,40,32,72,32,31,34,36,27,40,31,20,34,42,73,52,19,30,36,32,50,33,48,42,31,32,31,36,16,35,36,41,27,23,26,90,46,63,67,44,23,51,50,27,35,50,51,27,36,67,76,28,77,87,40,51,59,44,72,46,82,39,51,49,88,36,52,67,43,30,33,48,46,46,48,50,43,30,70,75,67,70,42,37,27,29,39,39,43,56,54,67,84,84,61,71,80,37,57,46,77,62,58,47,70,65,50,33,56,54,37,39,46,46,39,31,43,28,50,51,24,50,50,52,42,39,43,64,48,19,60,72,22,84,57,8,35,38,39,39,66,49,44,48,50,37,78,55,30,37,21,32,28,24,52,44,12,11,24,47,28,18,32,50,26,32,43,33,2,48,18,40,33,37,52,72,69,29,59,94,86,45,32,38,24,22,23,30,34,38,29,29,59,42,78,41,48,70,66,56,44,66,77,38,71,82,58,82,63,79,64,44,29,43,29,63,57,50,23,49,54,58,59,49,59,59,73,46,61,27,75,76,39,38,55,36,77,46,66,69,32,83,79,132,124,40,64,65,80,42,77,40,32,71,32,32,32,36,28,40,30,19,34,42,73,51,20,30,37,30,52,33,47,44,32,34,32,35,15,35,37,42,26,22,26,90,46,63,68,43,24,52,52,28,35,51,51,26,35,67,76,29,78,86,40,48,58,44,72,46,82,39,52,47,86,35,52,66,43,30,32,49,46,45,48,48,44,30,69,75,68,71,44,38,26,29,38,40,42,55,56,65,82,84,60,72,80,37,57,47,77,62,58,48,70,66,50,33,57,54,39,38,47,46,39,29,43,27,50,52,24,50,50,52,42,39,44,65,49,20,61,72,23,82,59,8,34,39,38,39,66,49,44,47,49,37,78,54,30,37,21,32,27,24,54,44,12,11,25,48,29,18,32,49,27,32,43,33,2,48,18,39,32,37,54,72,68,30,58,97,87,44,32,38,23,22,22,31,35,39,28,29,58,42,77,40,47,70,67,56,44,66,76,36,73,82,59,80,62,78,64,44,31,45,30,62,57,51,23,50,54,60,60,50,58,59,74,46,60,28,76,78,40,39,54,36,77,46,66,71,32,84,78,132

Sequence (500 aa):
MGNGNGPLSGAVIAVAGAGGPAGRATLERLADAGAVVVGSDNNPERLAEAVDAARYAHGGATVVGEKADLLDLQSVRDWAAHIERDFGRVDGLVHLVGGWRGGTAFTRTGIDDWDLLEKLLIRTVQHTSLAFFDALQRSDRGRYVLISAAGAAKPAAGNAAYAAAKAAAEAWTLAMADGFRKTAGEGGPTSAATILIVKALVHEAMRAERPNAKFAGFTDVRDLAEAIAGVWEKPAAEVNGNRLWLTERPMGNGNGPLSGAVIAVAGAGGPAGRATLERLADAGAVVVGSDNNPERLAEAVDAARYAHGGATVVGEKADLLDLQSVRDWAAHIERDFGRVDGLVHLVGGWRGGTAFTRTGIDDWDLLEKLLIRTVQHTSLAFFDALQRSDRGRYVLISAAGAAKPAAGNAAYAAAKAAAEAWTLAMADGFRKTAGEGGPTSAATILIVKALVHEAMRAERPNAKFAGFTDVRDLAEAIAGVWEKPAAEVNGNRLWLTERP

Nearest PDB structures (foldseek):
  3svt-assembly1_B  TM=8.850E-01  e=1.297E-16  Mycobacterium ulcerans Agy99
  8y83-assembly1_B  TM=8.429E-01  e=3.832E-15  Sphingobacterium siyangense
  1iy8-assembly1_B  TM=8.478E-01  e=1.416E-14  Leifsonia aquatica
  5o3z-assembly3_L  TM=8.651E-01  e=2.022E-14  Erwinia amylovora CFBP1430
  3rku-assembly1_D  TM=8.313E-01  e=5.305E-13  Saccharomyces cerevisiae

Secondary structure (DSSP, 8-state):
---TTSTTTT-EEEEETTTSHHHHHHHHHHHHTT-EEEEE-S-HHHHHHHHHHHHHHSTT--EEE----TTSHHHHHHHHHHHHHHHS---EEEE--------S-GGG--HHHHHHHIIIIIIHHHHHHHHHHHHHHHSTT-EEEEEEEGGGTS--GGGHHHHHHHHHHHHHHHHHHHHHHHT-BTTB-S-EEEEEEES-EE-HHHHHH-TT---TTPEEHHHHHHHHHHGGGS-HHHHTTPEEESS---/---TTSTTTT-EEEEETTTSHHHHHHHHHHHHTT-EEEEE-S-HHHHHHHHHHHHHHSTT--EEE----TTSHHHHHHHHHHHHHHHS---EEEE--------S-GGG--HHHHHHHIIIIIIHHHHHHHHHHHHHHHSTT-EEEEEEEGGGTS--GGGHHHHHHHHHHHHHHHHHHHHHHHT-BTTB-S-EEEEEEES-EE-HHHHHH-TT---TTPEEHHHHHHHHHHGGGS-HHHHTTPEEESS---

pLDDT: mean 91.94, std 9.24, range [36.62, 98.88]

Foldseek 3Di:
DQPCPALLAAAEEEEEPLLDPLNLLLLLLSQSNHHAYEYEDPDPVSQVVSQVVSCVNHPPGHYYYDYADLLDLVSLLVVLVVSCVVSVAHAEYEYPFADADWDDALVPPDPVRLVVLLSRQPSSLVSNLVSCLVRNQPDLRHEYEAEAELCLVPPDSGRNSVSVSRVNSLVVLLVSLVVQQVVDPPVGGSYAYAYEYAHAEDEDVNCVVCVPDDCPRGDYSNNVSVVVVCLSNDGRVVGHSYYHYPGDHD/DQPCPALLAAAEEEEEPLLDPLNLLLLQLSQSNHHAYEYEDPDPVSQVVSQVVSCVNHPPGHYYYDYADLLDLVSLLVVLVVSCVVSVAHAEYEYPFADADWDDALVPPDPVRLVVLLSRQPSSLVSNLVSCLVRNQPDLRHEYEAEAELCLVPPDSGRNSVSVSRVNSLVVLLVSLVVQQVPDPPVGGSYAYAYEYAHAEDEDVNCVVCVPDDCPRGDYSNNVSVVVVCLSNDGRVVGHSYYHYPGDHD

Radius of gyration: 24.7 Å; Cα contacts (8 Å, |Δi|>4): 1156; chains: 2; bounding box: 61×74×54 Å

Organism: NCBI:txid40318